Protein AF-A0A838IJN8-F1 (afdb_monomer)

Mean predicted aligned error: 15.11 Å

Nearest PDB structures (foldseek):
  2q7n-assembly2_C  TM=2.945E-01  e=8.900E-02  Mus musculus
  2a73-assembly1_A  TM=2.126E-01  e=6.074E-02  Homo sapiens
  3pvm-assembly2_D  TM=1.812E-01  e=2.018E-01  Naja kaouthia

Structure (mmCIF, N/CA/C/O backbone):
data_AF-A0A838IJN8-F1
#
_entry.id   AF-A0A838IJN8-F1
#
loop_
_atom_site.group_PDB
_atom_site.id
_atom_site.type_symbol
_atom_site.label_atom_id
_atom_site.label_alt_id
_atom_site.label_comp_id
_atom_site.label_asym_id
_atom_site.label_entity_id
_atom_site.label_seq_id
_atom_site.pdbx_PDB_ins_code
_atom_site.Cartn_x
_atom_site.Cartn_y
_atom_site.Cartn_z
_atom_site.occupancy
_atom_site.B_iso_or_equiv
_atom_site.auth_seq_id
_atom_site.auth_comp_id
_atom_site.auth_asym_id
_atom_site.auth_atom_id
_atom_site.pdbx_PDB_model_num
ATOM 1 N N . MET A 1 1 ? -12.710 23.224 6.601 1.00 39.41 1 MET A N 1
ATOM 2 C CA . MET A 1 1 ? -11.741 23.058 5.497 1.00 39.41 1 MET A CA 1
ATOM 3 C C . MET A 1 1 ? -10.693 24.141 5.654 1.00 39.41 1 MET A C 1
ATOM 5 O O . MET A 1 1 ? -11.081 25.279 5.878 1.00 39.41 1 MET A O 1
ATOM 9 N N . GLU A 1 2 ? -9.408 23.800 5.612 1.00 31.58 2 GLU A N 1
ATOM 10 C CA . GLU A 1 2 ? -8.328 24.798 5.650 1.00 31.58 2 GLU A CA 1
ATOM 11 C C . GLU A 1 2 ? -8.150 25.431 4.258 1.00 31.58 2 GLU A C 1
ATOM 13 O O . GLU A 1 2 ? -8.181 24.694 3.265 1.00 31.58 2 GLU A O 1
ATOM 18 N N . PRO A 1 3 ? -7.965 26.759 4.148 1.00 40.31 3 PRO A N 1
ATOM 19 C CA . PRO A 1 3 ? -7.719 27.407 2.864 1.00 40.31 3 PRO A CA 1
ATOM 20 C C . PRO A 1 3 ? -6.341 27.013 2.315 1.00 40.31 3 PRO A C 1
ATOM 22 O O . PRO A 1 3 ? -5.344 27.014 3.037 1.00 40.31 3 PRO A O 1
ATOM 25 N N . ARG A 1 4 ? -6.272 26.692 1.019 1.00 40.72 4 ARG A N 1
ATOM 26 C CA . ARG A 1 4 ? -5.028 26.320 0.327 1.00 40.72 4 ARG A CA 1
ATOM 27 C C . ARG A 1 4 ? -4.703 27.328 -0.773 1.00 40.72 4 ARG A C 1
ATOM 29 O O . ARG A 1 4 ? -5.357 27.351 -1.808 1.00 40.72 4 ARG A O 1
ATOM 36 N N . CYS A 1 5 ? -3.653 28.115 -0.559 1.00 42.59 5 CYS A N 1
ATOM 37 C CA . CYS A 1 5 ? -3.020 28.946 -1.585 1.00 42.59 5 CYS A CA 1
ATOM 38 C C . CYS A 1 5 ? -2.412 28.027 -2.685 1.00 42.59 5 CYS A C 1
ATOM 40 O O . CYS A 1 5 ? -1.636 27.124 -2.363 1.00 42.59 5 CYS A O 1
ATOM 42 N N . ARG A 1 6 ? -2.752 28.224 -3.973 1.00 46.34 6 ARG A N 1
ATOM 43 C CA . ARG A 1 6 ? -2.300 27.370 -5.104 1.00 46.34 6 ARG A CA 1
ATOM 44 C C . ARG A 1 6 ? -1.449 28.177 -6.095 1.00 46.34 6 ARG A C 1
ATOM 46 O O . ARG A 1 6 ? -1.810 29.296 -6.445 1.00 46.34 6 ARG A O 1
ATOM 53 N N . ALA A 1 7 ? -0.326 27.616 -6.550 1.00 44.00 7 ALA A N 1
ATOM 54 C CA . ALA A 1 7 ? 0.553 28.257 -7.533 1.00 44.00 7 ALA A CA 1
ATOM 55 C C . ALA A 1 7 ? 0.132 27.910 -8.974 1.00 44.00 7 ALA A C 1
ATOM 57 O O . ALA A 1 7 ? -0.017 26.732 -9.307 1.00 44.00 7 ALA A O 1
ATOM 58 N N . GLY A 1 8 ? -0.057 28.932 -9.815 1.00 47.19 8 GLY A N 1
ATOM 59 C CA . GLY A 1 8 ? -0.256 28.794 -11.261 1.00 47.19 8 GLY A CA 1
ATOM 60 C C . GLY A 1 8 ? 1.063 28.786 -12.047 1.00 47.19 8 GLY A C 1
ATOM 61 O O . GLY A 1 8 ? 2.113 29.137 -11.517 1.00 47.19 8 GLY A O 1
ATOM 62 N N . LEU A 1 9 ? 1.003 28.398 -13.327 1.00 37.72 9 LEU A N 1
ATOM 63 C CA . LEU A 1 9 ? 2.164 28.357 -14.238 1.00 37.72 9 LEU A CA 1
ATOM 64 C C . LEU A 1 9 ? 2.575 29.731 -14.812 1.00 37.72 9 LEU A C 1
ATOM 66 O O . LEU A 1 9 ? 3.573 29.821 -15.519 1.00 37.72 9 LEU A O 1
ATOM 70 N N . GLU A 1 10 ? 1.844 30.793 -14.475 1.00 40.47 10 GLU A N 1
ATOM 71 C CA . GLU A 1 10 ? 2.218 32.197 -14.683 1.00 40.47 10 GLU A CA 1
ATOM 72 C C . GLU A 1 10 ? 2.032 32.939 -13.342 1.00 40.47 10 GLU A C 1
ATOM 74 O O . GLU A 1 10 ? 1.232 32.498 -12.515 1.00 40.47 10 GLU A O 1
ATOM 79 N N . GLU A 1 11 ? 2.797 34.013 -13.095 1.00 44.94 11 GLU A N 1
ATOM 80 C CA . GLU A 1 11 ? 3.118 34.595 -11.768 1.00 44.94 11 GLU A CA 1
ATOM 81 C C . GLU A 1 11 ? 1.939 35.218 -10.966 1.00 44.94 11 GLU A C 1
ATOM 83 O O . GLU A 1 11 ? 1.975 36.387 -10.581 1.00 44.94 11 GLU A O 1
ATOM 88 N N . ALA A 1 12 ? 0.898 34.444 -10.651 1.00 46.62 12 ALA A N 1
ATOM 89 C CA . ALA A 1 12 ? -0.234 34.861 -9.826 1.00 46.62 12 ALA A CA 1
ATOM 90 C C . ALA A 1 12 ? -0.603 33.793 -8.778 1.00 46.62 12 ALA A C 1
ATOM 92 O O . ALA A 1 12 ? -1.034 32.690 -9.115 1.00 46.62 12 ALA A O 1
ATOM 93 N N . CYS A 1 13 ? -0.478 34.138 -7.491 1.00 47.09 13 CYS A N 1
ATOM 94 C CA . CYS A 1 13 ? -1.097 33.382 -6.399 1.00 47.09 13 CYS A CA 1
ATOM 95 C C . CYS A 1 13 ? -2.599 33.709 -6.364 1.00 47.09 13 CYS A C 1
ATOM 97 O O . CYS A 1 13 ? -2.956 34.883 -6.248 1.00 47.09 13 CYS A O 1
ATOM 99 N N . THR A 1 14 ? -3.470 32.700 -6.400 1.00 52.28 14 THR A N 1
ATOM 100 C CA . THR A 1 14 ? -4.914 32.878 -6.180 1.00 52.28 14 THR A CA 1
ATOM 101 C C . THR A 1 14 ? -5.370 32.236 -4.871 1.00 52.28 14 THR A C 1
ATOM 103 O O . THR A 1 14 ? -4.861 31.201 -4.433 1.00 52.28 14 THR A O 1
ATOM 106 N N . CYS A 1 15 ? -6.324 32.912 -4.237 1.00 57.84 15 CYS A N 1
ATOM 107 C CA . CYS A 1 15 ? -6.965 32.562 -2.979 1.00 57.84 15 CYS A CA 1
ATOM 108 C C . CYS A 1 15 ? -8.390 32.059 -3.337 1.00 57.84 15 CYS A C 1
ATOM 110 O O . CYS A 1 15 ? -9.109 32.764 -4.042 1.00 57.84 15 CYS A O 1
ATOM 112 N N . ASP A 1 16 ? -8.766 30.834 -2.945 1.00 50.50 16 ASP A N 1
ATOM 113 C CA . ASP A 1 16 ? -10.017 30.170 -3.378 1.00 50.50 16 ASP A CA 1
ATOM 114 C C . ASP A 1 16 ? -11.142 30.408 -2.342 1.00 50.50 16 ASP A C 1
ATOM 116 O O . ASP A 1 16 ? -11.165 29.788 -1.273 1.00 50.50 16 ASP A O 1
ATOM 120 N N . ASP A 1 17 ? -12.039 31.364 -2.614 1.00 47.06 17 ASP A N 1
ATOM 121 C CA . ASP A 1 17 ? -12.966 31.915 -1.612 1.00 47.06 17 ASP A CA 1
ATOM 122 C C . ASP A 1 17 ? -14.278 31.120 -1.473 1.00 47.06 17 ASP A C 1
ATOM 124 O O . ASP A 1 17 ? -15.253 31.310 -2.202 1.00 47.06 17 ASP A O 1
ATOM 128 N N . GLY A 1 18 ? -14.326 30.277 -0.438 1.00 44.97 18 GLY A N 1
ATOM 129 C CA . GLY A 1 18 ? -15.530 29.584 0.037 1.00 44.97 18 GLY A CA 1
ATOM 130 C C . GLY A 1 18 ? -16.325 30.311 1.137 1.00 44.97 18 GLY A C 1
ATOM 131 O O . GLY A 1 18 ? -17.179 29.683 1.758 1.00 44.97 18 GLY A O 1
ATOM 132 N N . ALA A 1 19 ? -16.042 31.588 1.436 1.00 39.59 19 ALA A N 1
ATOM 133 C CA . ALA A 1 19 ? -16.805 32.406 2.391 1.00 39.59 19 ALA A CA 1
ATOM 134 C C . ALA A 1 19 ? -16.561 33.919 2.200 1.00 39.59 19 ALA A C 1
ATOM 136 O O . ALA A 1 19 ? -15.584 34.337 1.591 1.00 39.59 19 ALA A O 1
ATOM 137 N N . ILE A 1 20 ? -17.461 34.747 2.739 1.00 40.72 20 ILE A N 1
ATOM 138 C CA . ILE A 1 20 ? -17.505 36.204 2.526 1.00 40.72 20 ILE A CA 1
ATOM 139 C C . ILE A 1 20 ? -16.351 36.925 3.250 1.00 40.72 20 ILE A C 1
ATOM 141 O O . ILE A 1 20 ? -16.393 37.087 4.468 1.00 40.72 20 ILE A O 1
ATOM 145 N N . GLY A 1 21 ? -15.377 37.440 2.494 1.00 46.25 21 GLY A N 1
ATOM 146 C CA . GLY A 1 21 ? -14.370 38.395 2.976 1.00 46.25 21 GLY A CA 1
ATOM 147 C C . GLY A 1 21 ? -13.162 38.483 2.042 1.00 46.25 21 GLY A C 1
ATOM 148 O O . GLY A 1 21 ? -12.514 37.477 1.792 1.00 46.25 21 GLY A O 1
ATOM 149 N N . SER A 1 22 ? -12.845 39.672 1.526 1.00 44.03 22 SER A N 1
ATOM 150 C CA . SER A 1 22 ? -11.742 39.865 0.573 1.00 44.03 22 SER A CA 1
ATOM 151 C C . SER A 1 22 ? -10.371 39.735 1.246 1.00 44.03 22 SER A C 1
ATOM 153 O O . SER A 1 22 ? -10.014 40.597 2.050 1.00 44.03 22 SER A O 1
ATOM 155 N N . ARG A 1 23 ? -9.600 38.700 0.886 1.00 58.16 23 ARG A N 1
ATOM 156 C CA . ARG A 1 23 ? -8.223 38.451 1.357 1.00 58.16 23 ARG A CA 1
ATOM 157 C C . ARG A 1 23 ? -7.190 38.770 0.272 1.00 58.16 23 ARG A C 1
ATOM 159 O O . ARG A 1 23 ? -7.462 38.605 -0.916 1.00 58.16 23 ARG A O 1
ATOM 166 N N . SER A 1 24 ? -5.982 39.166 0.677 1.00 51.97 24 SER A N 1
ATOM 167 C CA . SER A 1 24 ? -4.882 39.492 -0.242 1.00 51.97 24 SER A CA 1
ATOM 168 C C . SER A 1 24 ? -3.774 38.430 -0.214 1.00 51.97 24 SER A C 1
ATOM 170 O O . SER A 1 24 ? -3.031 38.314 0.756 1.00 51.97 24 SER A O 1
ATOM 172 N N . CYS A 1 25 ? -3.614 37.685 -1.309 1.00 49.47 25 CYS A N 1
ATOM 173 C CA . CYS A 1 25 ? -2.507 36.743 -1.514 1.00 49.47 25 CYS A CA 1
ATOM 174 C C . CYS A 1 25 ? -1.167 37.517 -1.719 1.00 49.47 25 CYS A C 1
ATOM 176 O O . CYS A 1 25 ? -1.074 38.348 -2.625 1.00 49.47 25 CYS A O 1
ATOM 178 N N . ARG A 1 26 ? -0.115 37.255 -0.916 1.00 55.66 26 ARG A N 1
ATOM 179 C CA . ARG A 1 26 ? 1.227 37.892 -1.040 1.00 55.66 26 ARG A CA 1
ATOM 180 C C . ARG A 1 26 ? 2.347 36.884 -1.330 1.00 55.66 26 ARG A C 1
ATOM 182 O O . ARG A 1 26 ? 2.351 35.775 -0.800 1.00 55.66 26 ARG A O 1
ATOM 189 N N . THR A 1 27 ? 3.338 37.317 -2.113 1.00 47.16 27 THR A N 1
ATOM 190 C CA . THR A 1 27 ? 4.609 36.615 -2.358 1.00 47.16 27 THR A CA 1
ATOM 191 C C . THR A 1 27 ? 5.714 37.180 -1.461 1.00 47.16 27 THR A C 1
ATOM 193 O O . THR A 1 27 ? 5.886 38.396 -1.368 1.00 47.16 27 THR A O 1
ATOM 196 N N . SER A 1 28 ? 6.485 36.311 -0.799 1.00 45.03 28 SER A N 1
ATOM 197 C CA . SER A 1 28 ? 7.608 36.723 0.055 1.00 45.03 28 SER A CA 1
ATOM 198 C C . SER A 1 28 ? 8.879 35.938 -0.267 1.00 45.03 28 SER A C 1
ATOM 200 O O . SER A 1 28 ? 8.894 34.711 -0.221 1.00 45.03 28 SER A O 1
ATOM 202 N N . GLY A 1 29 ? 9.965 36.663 -0.550 1.00 46.69 29 GLY A N 1
ATOM 203 C CA . GLY A 1 29 ? 11.310 36.105 -0.701 1.00 46.69 29 GLY A CA 1
ATOM 204 C C . GLY A 1 29 ? 11.611 35.410 -2.037 1.00 46.69 29 GLY A C 1
ATOM 205 O O . GLY A 1 29 ? 10.753 35.191 -2.885 1.00 46.69 29 GLY A O 1
ATOM 206 N N . THR A 1 30 ? 12.888 35.069 -2.222 1.00 39.94 30 THR A N 1
ATOM 207 C CA . THR A 1 30 ? 13.480 34.503 -3.451 1.00 39.94 30 THR A CA 1
ATOM 208 C C . THR A 1 30 ? 13.188 33.013 -3.691 1.00 39.94 30 THR A C 1
ATOM 210 O O . THR A 1 30 ? 13.810 32.400 -4.555 1.00 39.94 30 THR A O 1
ATOM 213 N N . MET A 1 31 ? 12.242 32.422 -2.958 1.00 48.16 31 MET A N 1
ATOM 214 C CA . MET A 1 31 ? 11.693 31.088 -3.218 1.00 48.16 31 MET A CA 1
ATOM 215 C C . MET A 1 31 ? 10.174 31.172 -3.055 1.00 48.16 31 MET A C 1
ATOM 217 O O . MET A 1 31 ? 9.680 31.380 -1.948 1.00 48.16 31 MET A O 1
ATOM 221 N N . GLY A 1 32 ? 9.451 31.084 -4.175 1.00 49.31 32 GLY A N 1
ATOM 222 C CA . GLY A 1 32 ? 8.038 31.452 -4.276 1.00 49.31 32 GLY A CA 1
ATOM 223 C C . GLY A 1 32 ? 7.115 30.621 -3.387 1.00 49.31 32 GLY A C 1
ATOM 224 O O . GLY A 1 32 ? 6.654 29.553 -3.777 1.00 49.31 32 GLY A O 1
ATOM 225 N N . THR A 1 33 ? 6.807 31.156 -2.208 1.00 48.75 33 THR A N 1
ATOM 226 C CA . THR A 1 33 ? 5.781 30.645 -1.297 1.00 48.75 33 THR A CA 1
ATOM 227 C C . THR A 1 33 ? 4.614 31.633 -1.270 1.00 48.75 33 THR A C 1
ATOM 229 O O . THR A 1 33 ? 4.801 32.825 -1.019 1.00 48.75 33 THR A O 1
ATOM 232 N N . CYS A 1 34 ? 3.409 31.148 -1.586 1.00 52.81 34 CYS A N 1
ATOM 233 C CA . CYS A 1 34 ? 2.170 31.922 -1.492 1.00 52.81 34 CYS A CA 1
ATOM 234 C C . CYS A 1 34 ? 1.592 31.757 -0.079 1.00 52.81 34 CYS A C 1
ATOM 236 O O . CYS A 1 34 ? 1.353 30.624 0.342 1.00 52.81 34 CYS A O 1
ATOM 238 N N . SER A 1 35 ? 1.326 32.862 0.622 1.00 61.44 35 SER A N 1
ATOM 239 C CA . SER A 1 35 ? 0.588 32.852 1.892 1.00 61.44 35 SER A CA 1
ATOM 240 C C . SER A 1 35 ? -0.710 33.653 1.785 1.00 61.44 35 SER A C 1
ATOM 242 O O . SER A 1 35 ? -0.810 34.618 1.022 1.00 61.44 35 SER A O 1
ATOM 244 N N . CYS A 1 36 ? -1.696 33.213 2.559 1.00 59.34 36 CYS A N 1
ATOM 245 C CA . CYS A 1 36 ? -3.078 33.667 2.565 1.00 59.34 36 CYS A CA 1
ATOM 246 C C . CYS A 1 36 ? -3.343 34.341 3.939 1.00 59.34 36 CYS A C 1
ATOM 248 O O . CYS A 1 36 ? -3.691 33.648 4.893 1.00 59.34 36 CYS A O 1
ATOM 250 N N . GLU A 1 37 ? -3.128 35.659 4.073 1.00 60.09 37 GLU A N 1
ATOM 251 C CA . GLU A 1 37 ? -3.251 36.400 5.353 1.00 60.09 37 GLU A CA 1
ATOM 252 C C . GLU A 1 37 ? -4.649 37.031 5.560 1.00 60.09 37 GLU A C 1
ATOM 254 O O . GLU A 1 37 ? -5.349 37.359 4.600 1.00 60.09 37 GLU A O 1
ATOM 259 N N . ASP A 1 38 ? -5.059 37.193 6.825 1.00 53.31 38 ASP A N 1
ATOM 260 C CA . ASP A 1 38 ? -6.294 37.880 7.238 1.00 53.31 38 ASP A CA 1
ATOM 261 C C . ASP A 1 38 ? -6.021 39.366 7.544 1.00 53.31 38 ASP A C 1
ATOM 263 O O . ASP A 1 38 ? -5.314 39.686 8.501 1.00 53.31 38 ASP A O 1
ATOM 267 N N . ASP A 1 39 ? -6.632 40.279 6.780 1.00 44.94 39 ASP A N 1
ATOM 268 C CA . ASP A 1 39 ? -6.525 41.740 6.953 1.00 44.94 39 ASP A CA 1
ATOM 269 C C . ASP A 1 39 ? -7.357 42.258 8.160 1.00 44.94 39 ASP A C 1
ATOM 271 O O . ASP A 1 39 ? -8.234 43.112 8.024 1.00 44.94 39 ASP A O 1
ATOM 275 N N . ASN A 1 40 ? -7.076 41.767 9.373 1.00 43.12 40 ASN A N 1
ATOM 276 C CA . ASN A 1 40 ? -7.659 42.273 10.626 1.00 43.12 40 ASN A CA 1
ATOM 277 C C . ASN A 1 40 ? -6.731 43.289 11.311 1.00 43.12 40 ASN A C 1
ATOM 279 O O . ASN A 1 40 ? -6.042 42.993 12.287 1.00 43.12 40 ASN A O 1
ATOM 283 N N . ASN A 1 41 ? -6.742 44.519 10.798 1.00 38.47 41 ASN A N 1
ATOM 284 C CA . ASN A 1 41 ? -6.098 45.667 11.432 1.00 38.47 41 ASN A CA 1
ATOM 285 C C . ASN A 1 41 ? -7.087 46.391 12.364 1.00 38.47 41 ASN A C 1
ATOM 287 O 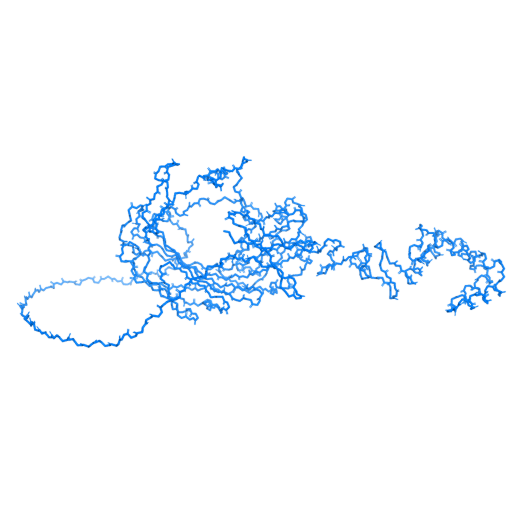O . ASN A 1 41 ? -7.648 47.419 11.983 1.00 38.47 41 ASN A O 1
ATOM 291 N N . ASP A 1 42 ? -7.298 45.854 13.569 1.00 38.66 42 ASP A N 1
ATOM 292 C CA . ASP A 1 42 ? -8.026 46.552 14.635 1.00 38.66 42 ASP A CA 1
ATOM 293 C C . ASP A 1 42 ? -7.038 47.105 15.669 1.00 38.66 42 ASP A C 1
ATOM 295 O O . ASP A 1 42 ? -6.420 46.374 16.448 1.00 38.66 42 ASP A O 1
ATOM 299 N N . SER A 1 43 ? -6.835 48.420 15.615 1.00 42.78 43 SER A N 1
ATOM 300 C CA . SER A 1 43 ? -5.935 49.154 16.496 1.00 42.78 43 SER A CA 1
ATOM 301 C C . SER A 1 43 ? -6.748 49.987 17.482 1.00 42.78 43 SER A C 1
ATOM 303 O O . SER A 1 43 ? -7.091 51.132 17.177 1.00 42.78 43 SER A O 1
ATOM 305 N N . ASP A 1 44 ? -6.993 49.463 18.682 1.00 38.00 44 ASP A N 1
ATOM 306 C CA . ASP A 1 44 ? -7.437 50.300 19.796 1.00 38.00 44 ASP A CA 1
ATOM 307 C C . ASP A 1 44 ? -6.728 49.965 21.119 1.00 38.00 44 ASP A C 1
ATOM 309 O O . ASP A 1 44 ? -5.911 49.047 21.230 1.00 38.00 44 ASP A O 1
ATOM 313 N N . THR A 1 45 ? -6.914 50.855 22.084 1.00 35.66 45 THR A N 1
ATOM 314 C CA . THR A 1 45 ? -5.833 51.366 22.922 1.00 35.66 45 THR A CA 1
ATOM 315 C C . THR A 1 45 ? -5.952 50.962 24.390 1.00 35.66 45 THR A C 1
ATOM 317 O O . THR A 1 45 ? -7.028 50.733 24.936 1.00 35.66 45 THR A O 1
ATOM 320 N N . GLY A 1 46 ? -4.793 50.815 25.040 1.00 30.77 46 GLY A N 1
ATOM 321 C CA . GLY A 1 46 ? -4.687 50.134 26.331 1.00 30.77 46 GLY A CA 1
ATOM 322 C C . GLY A 1 46 ? -5.171 50.901 27.564 1.00 30.77 46 GLY A C 1
ATOM 323 O O . GLY A 1 46 ? -5.358 52.112 27.540 1.00 30.77 46 GLY A O 1
ATOM 324 N N . ALA A 1 47 ? -5.225 50.188 28.696 1.00 33.28 47 ALA A N 1
ATOM 325 C CA . ALA A 1 47 ? -5.036 50.767 30.031 1.00 33.28 47 ALA A CA 1
ATOM 326 C C . ALA A 1 47 ? -4.705 49.699 31.098 1.00 33.28 47 ALA A C 1
ATOM 328 O O . ALA A 1 47 ? -5.578 49.054 31.665 1.00 33.28 47 ALA A O 1
ATOM 329 N N . ASN A 1 48 ? -3.411 49.555 31.385 1.00 33.03 48 ASN A N 1
ATOM 330 C CA . ASN A 1 48 ? -2.828 49.672 32.729 1.00 33.03 48 ASN A CA 1
ATOM 331 C C . ASN A 1 48 ? -3.745 49.451 33.966 1.00 33.03 48 ASN A C 1
ATOM 333 O O . ASN A 1 48 ? -4.537 50.334 34.299 1.00 33.03 48 ASN A O 1
ATOM 337 N N . ASN A 1 49 ? -3.491 48.402 34.764 1.00 33.47 49 ASN A N 1
ATOM 338 C CA . ASN A 1 49 ? -3.496 48.549 36.229 1.00 33.47 49 ASN A CA 1
ATOM 339 C C . ASN A 1 49 ? -2.580 47.530 36.941 1.00 33.47 49 ASN A C 1
ATOM 341 O O . ASN A 1 49 ? -2.346 46.429 36.445 1.00 33.47 49 ASN A O 1
ATOM 345 N N . THR A 1 50 ? -2.087 47.910 38.120 1.00 36.03 50 THR A N 1
ATOM 346 C CA . THR A 1 50 ? -1.008 47.248 38.873 1.00 36.03 50 THR A CA 1
ATOM 347 C C . THR A 1 50 ? -1.422 47.035 40.337 1.00 36.03 50 THR A C 1
ATOM 349 O O . THR A 1 50 ? -2.193 47.827 40.874 1.00 36.03 50 THR A O 1
ATOM 352 N N . ASN A 1 51 ? -0.805 46.059 41.021 1.00 34.16 51 ASN A N 1
ATOM 353 C CA . ASN A 1 51 ? -0.964 45.737 42.458 1.00 34.16 51 ASN A CA 1
ATOM 354 C C . ASN A 1 51 ? -2.327 45.078 42.826 1.00 34.16 51 ASN A C 1
ATOM 356 O O . ASN A 1 51 ? -3.292 45.182 42.082 1.00 34.16 51 ASN A O 1
ATOM 360 N N . ASN A 1 52 ? -2.488 44.355 43.946 1.00 31.75 52 ASN A N 1
ATOM 361 C CA . ASN A 1 52 ? -1.621 44.218 45.123 1.00 31.75 52 ASN A CA 1
ATOM 362 C C . ASN A 1 52 ? -1.701 42.816 45.785 1.00 31.75 52 ASN A C 1
ATOM 364 O O . ASN A 1 52 ? -2.538 41.984 45.454 1.00 31.75 52 ASN A O 1
ATOM 368 N N . THR A 1 53 ? -0.806 42.608 46.746 1.00 33.31 53 THR A N 1
ATOM 369 C CA . THR A 1 53 ? -0.542 41.428 47.583 1.00 33.31 53 THR A CA 1
ATOM 370 C C . THR A 1 53 ? -1.587 41.103 48.671 1.00 33.31 53 THR A C 1
ATOM 372 O O . THR A 1 53 ? -2.375 41.957 49.066 1.00 33.31 53 THR A O 1
ATOM 375 N N . ASN A 1 54 ? -1.446 39.888 49.233 1.00 35.22 54 ASN A N 1
ATOM 376 C CA . ASN A 1 54 ? -1.813 39.437 50.592 1.00 35.22 54 ASN A CA 1
ATOM 377 C C . ASN A 1 54 ? -3.297 39.389 51.023 1.00 35.22 54 ASN A C 1
ATOM 379 O O . ASN A 1 54 ? -3.931 40.423 51.198 1.00 35.22 54 ASN A O 1
ATOM 383 N N . ASN A 1 55 ? -3.745 38.209 51.491 1.00 30.62 55 ASN A N 1
ATOM 384 C CA . ASN A 1 55 ? -3.902 38.000 52.944 1.00 30.62 55 ASN A CA 1
ATOM 385 C C . ASN A 1 55 ? -3.888 36.508 53.361 1.00 30.62 55 ASN A C 1
ATOM 387 O O . ASN A 1 55 ? -4.071 35.612 52.541 1.00 30.62 55 ASN A O 1
ATOM 391 N N . THR A 1 56 ? -3.674 36.275 54.657 1.00 35.72 56 THR A N 1
ATOM 392 C CA . THR A 1 56 ? -3.446 34.988 55.335 1.00 35.72 56 THR A CA 1
ATOM 393 C C . THR A 1 56 ? -4.564 34.662 56.349 1.00 35.72 56 THR A C 1
ATOM 395 O O . THR A 1 56 ? -5.309 35.549 56.752 1.00 35.72 56 THR A O 1
ATOM 398 N N . ASN A 1 57 ? -4.564 33.421 56.863 1.00 34.34 57 ASN A N 1
ATOM 399 C CA . ASN A 1 57 ? -5.142 32.956 58.147 1.00 34.34 57 ASN A CA 1
ATOM 400 C C . ASN A 1 57 ? -6.675 32.897 58.349 1.00 34.34 57 ASN A C 1
ATOM 402 O O . ASN A 1 57 ? -7.330 33.921 58.513 1.00 34.34 57 ASN A O 1
ATOM 406 N N . ASN A 1 58 ? -7.197 31.681 58.586 1.00 36.00 58 ASN A N 1
ATOM 407 C CA . ASN A 1 58 ? -7.582 31.163 59.927 1.00 36.00 58 ASN A CA 1
ATOM 408 C C . ASN A 1 58 ? -8.022 29.674 59.796 1.00 36.00 58 ASN A C 1
ATOM 410 O O . ASN A 1 58 ? -8.727 29.346 58.851 1.00 36.00 58 ASN A O 1
ATOM 414 N N . ASN A 1 59 ? -7.516 28.686 60.559 1.00 38.00 59 ASN A N 1
ATOM 415 C CA . ASN A 1 59 ? -7.839 28.332 61.965 1.00 38.00 59 ASN A CA 1
ATOM 416 C C . ASN A 1 59 ? -9.360 28.374 62.272 1.00 38.00 59 ASN A C 1
ATOM 418 O O . ASN A 1 59 ? -9.982 29.406 62.082 1.00 38.00 59 ASN A O 1
ATOM 422 N N . ASN A 1 60 ? -10.028 27.342 62.815 1.00 36.25 60 ASN A N 1
ATOM 423 C CA . ASN A 1 60 ? -9.648 26.614 64.033 1.00 36.25 60 ASN A CA 1
ATOM 424 C C . ASN A 1 60 ? -10.527 25.346 64.298 1.00 36.25 60 ASN A C 1
ATOM 426 O O . ASN A 1 60 ? -11.748 25.432 64.262 1.00 36.25 60 ASN A O 1
ATOM 430 N N . THR A 1 61 ? -9.890 24.212 64.623 1.00 35.06 61 THR A N 1
ATOM 431 C CA . THR A 1 61 ? -10.239 23.152 65.621 1.00 35.06 61 THR A CA 1
ATOM 432 C C . THR A 1 61 ? -11.691 22.738 66.014 1.00 35.06 61 THR A C 1
ATOM 434 O O . THR A 1 61 ? -12.449 23.556 66.528 1.00 35.06 61 THR A O 1
ATOM 437 N N . ASN A 1 62 ? -11.910 21.405 66.094 1.00 36.62 62 ASN A N 1
ATOM 438 C CA . ASN A 1 62 ? -12.048 20.567 67.332 1.00 36.62 62 ASN A CA 1
ATOM 439 C C . ASN A 1 62 ? -13.316 19.704 67.605 1.00 36.62 62 ASN A C 1
ATOM 441 O O . ASN A 1 62 ? -14.423 20.225 67.642 1.00 36.62 62 ASN A O 1
ATOM 445 N N . ASN A 1 63 ? -13.042 18.458 68.067 1.00 35.84 63 ASN A N 1
ATOM 446 C CA . ASN A 1 63 ? -13.801 17.594 69.019 1.00 35.84 63 ASN A CA 1
ATOM 447 C C . ASN A 1 63 ? -15.207 17.059 68.626 1.00 35.84 63 ASN A C 1
ATOM 449 O O . ASN A 1 63 ? -15.933 17.716 67.898 1.00 35.84 63 ASN A O 1
ATOM 453 N N . THR A 1 64 ? -15.714 15.893 69.082 1.00 35.38 64 THR A N 1
ATOM 454 C CA . THR A 1 64 ? -15.247 14.753 69.943 1.00 35.38 64 THR A CA 1
ATOM 455 C C . THR A 1 64 ? -16.165 13.537 69.627 1.00 35.38 64 THR A C 1
ATOM 457 O O . THR A 1 64 ? -17.331 13.766 69.337 1.00 35.38 64 THR A O 1
ATOM 460 N N . SER A 1 65 ? -15.691 12.288 69.485 1.00 39.81 65 SER A N 1
ATOM 461 C CA . SER A 1 65 ? -15.508 11.206 70.500 1.00 39.81 65 SER A CA 1
ATOM 462 C C . SER A 1 65 ? -16.772 10.466 71.020 1.00 39.81 65 SER A C 1
ATOM 464 O O . SER A 1 65 ? -17.795 11.097 71.268 1.00 39.81 65 SER A O 1
ATOM 466 N N . GLY A 1 66 ? -16.638 9.143 71.250 1.00 34.59 66 GLY A N 1
ATOM 467 C CA . GLY A 1 66 ? -17.642 8.171 71.752 1.00 34.59 66 GLY A CA 1
ATOM 468 C C . GLY A 1 66 ? -18.029 7.126 70.684 1.00 34.59 66 GLY A C 1
ATOM 469 O O . GLY A 1 66 ? -18.653 7.512 69.704 1.00 34.59 66 GLY A O 1
ATOM 470 N N . ASP A 1 67 ? -17.647 5.838 70.674 1.00 37.19 67 ASP A N 1
ATOM 471 C CA . ASP A 1 67 ? -17.178 4.815 71.650 1.00 37.19 67 ASP A CA 1
ATOM 472 C C . ASP A 1 67 ? -18.272 3.942 72.329 1.00 37.19 67 ASP A C 1
ATOM 474 O O . ASP A 1 67 ? -19.324 4.443 72.721 1.00 37.19 67 ASP A O 1
ATOM 478 N N . THR A 1 68 ? -17.961 2.640 72.503 1.00 36.59 68 THR A N 1
ATOM 479 C CA . THR A 1 68 ? -18.757 1.494 73.039 1.00 36.59 68 THR A CA 1
ATOM 480 C C . THR A 1 68 ? -19.938 1.006 72.160 1.00 36.59 68 THR A C 1
ATOM 482 O O . THR A 1 68 ? -20.585 1.817 71.512 1.00 36.59 68 THR A O 1
ATOM 485 N N . GLY A 1 69 ? -20.335 -0.280 72.048 1.00 36.00 69 GLY A N 1
ATOM 486 C CA . GLY A 1 69 ? -19.880 -1.593 72.578 1.00 36.00 69 GLY A CA 1
ATOM 487 C C . GLY A 1 69 ? -21.097 -2.537 72.821 1.00 36.00 69 GLY A C 1
ATOM 488 O O . GLY A 1 69 ? -22.179 -2.021 73.073 1.00 36.00 69 GLY A O 1
ATOM 489 N N . SER A 1 70 ? -21.068 -3.885 72.807 1.00 42.06 70 SER A N 1
ATOM 490 C CA . SER A 1 70 ? -20.105 -4.932 72.373 1.00 42.06 70 SER A CA 1
ATOM 491 C C . SER A 1 70 ? -20.804 -6.328 72.385 1.00 42.06 70 SER A C 1
ATOM 493 O O . SER A 1 70 ? -21.816 -6.453 73.070 1.00 42.06 70 SER A O 1
ATOM 495 N N . ASN A 1 71 ? -20.210 -7.374 71.768 1.00 37.88 71 ASN A N 1
ATOM 496 C CA . ASN A 1 71 ? -20.518 -8.829 71.940 1.00 37.88 71 ASN A CA 1
ATOM 497 C C . ASN A 1 71 ? -21.911 -9.344 71.432 1.00 37.88 71 ASN A C 1
ATOM 499 O O . ASN A 1 71 ? -22.811 -8.544 71.212 1.00 37.88 71 ASN A O 1
ATOM 503 N N . ASP A 1 72 ? -22.189 -10.642 71.176 1.00 39.44 72 ASP A N 1
ATOM 504 C CA . ASP A 1 72 ? -21.437 -11.913 71.349 1.00 39.44 72 ASP A CA 1
ATOM 505 C C . ASP A 1 72 ? -21.973 -13.084 70.465 1.00 39.44 72 ASP A C 1
ATOM 507 O O . ASP A 1 72 ? -23.137 -13.051 70.076 1.00 39.44 72 ASP A O 1
ATOM 511 N N . THR A 1 73 ? -21.196 -14.180 70.325 1.00 40.12 73 THR A N 1
ATOM 512 C CA . THR A 1 73 ? -21.587 -15.585 69.941 1.00 40.12 73 THR A CA 1
ATOM 513 C C . THR A 1 73 ? -22.311 -15.870 68.593 1.00 40.12 73 THR A C 1
ATOM 515 O O . THR A 1 73 ? -23.082 -15.058 68.109 1.00 40.12 73 THR A O 1
ATOM 518 N N . GLY A 1 74 ? -22.191 -17.036 67.924 1.00 36.81 74 GLY A N 1
ATOM 519 C CA . GLY A 1 74 ? -21.371 -18.252 68.124 1.00 36.81 74 GLY A CA 1
ATOM 520 C C . GLY A 1 74 ? -21.884 -19.473 67.298 1.00 36.81 74 GLY A C 1
ATOM 521 O O . GLY A 1 74 ? -23.076 -19.551 67.024 1.00 36.81 74 GLY A O 1
ATOM 522 N N . GLY A 1 75 ? -21.002 -20.432 66.946 1.00 36.00 75 GLY A N 1
ATOM 523 C CA . GLY A 1 75 ? -21.288 -21.670 66.162 1.00 36.00 75 GLY A CA 1
ATOM 524 C C . GLY A 1 75 ? -20.897 -21.564 64.669 1.00 36.00 75 GLY A C 1
ATOM 525 O O . GLY A 1 75 ? -21.146 -20.531 64.064 1.00 36.00 75 GLY A O 1
ATOM 526 N N . GLY A 1 76 ? -20.240 -22.517 63.987 1.00 38.62 76 GLY A N 1
ATOM 527 C CA . GLY A 1 76 ? -19.941 -23.932 64.274 1.00 38.62 76 GLY A CA 1
ATOM 528 C C . GLY A 1 76 ? -21.055 -24.855 63.757 1.00 38.62 76 GLY A C 1
ATOM 529 O O . GLY A 1 76 ? -22.168 -24.742 64.255 1.00 38.62 76 GLY A O 1
ATOM 530 N N . GLY A 1 77 ? -20.853 -25.767 62.799 1.00 39.56 77 GLY A N 1
ATOM 531 C CA . GLY A 1 77 ? -19.713 -26.088 61.917 1.00 39.56 77 GLY A CA 1
ATOM 532 C C . GLY A 1 77 ? -20.144 -27.196 60.926 1.00 39.56 77 GLY A C 1
ATOM 533 O O . GLY A 1 77 ? -21.291 -27.618 61.018 1.00 39.56 77 GLY A O 1
ATOM 534 N N . ASP A 1 78 ? -19.285 -27.622 59.987 1.00 42.31 78 ASP A N 1
ATOM 535 C CA . ASP A 1 78 ? -19.122 -29.036 59.557 1.00 42.31 78 ASP A CA 1
ATOM 536 C C . ASP A 1 78 ? -18.187 -29.193 58.338 1.00 42.31 78 ASP A C 1
ATOM 538 O O . ASP A 1 78 ? -18.222 -28.416 57.382 1.00 42.31 78 ASP A O 1
ATOM 542 N N . ASP A 1 79 ? -17.354 -30.235 58.391 1.00 42.72 79 ASP A N 1
ATOM 543 C CA . ASP A 1 79 ? -16.497 -30.723 57.306 1.00 42.72 79 ASP A CA 1
ATOM 544 C C . ASP A 1 79 ? -17.296 -31.545 56.283 1.00 42.72 79 ASP A C 1
ATOM 546 O O . ASP A 1 79 ? -17.928 -32.531 56.656 1.00 42.72 79 ASP A O 1
ATOM 550 N N . THR A 1 80 ? -17.096 -31.294 54.984 1.00 45.47 80 THR A N 1
ATOM 551 C CA . THR A 1 80 ? -17.066 -32.382 53.986 1.00 45.47 80 THR A CA 1
ATOM 552 C C . THR A 1 80 ? -16.076 -32.089 52.863 1.00 45.47 80 THR A C 1
ATOM 554 O O . THR A 1 80 ? -16.411 -31.494 51.842 1.00 45.47 80 THR A O 1
ATOM 557 N N . SER A 1 81 ? -14.855 -32.587 53.061 1.00 44.97 81 SER A N 1
ATOM 558 C CA . SER A 1 81 ? -13.988 -33.188 52.039 1.00 44.97 81 SER A CA 1
ATOM 559 C C . SER A 1 81 ? -14.655 -33.432 50.670 1.00 44.97 81 SER A C 1
ATOM 561 O O . SER A 1 81 ? -15.443 -34.373 50.526 1.00 44.97 81 SER A O 1
ATOM 563 N N . HIS A 1 82 ? -14.214 -32.714 49.633 1.00 41.09 82 HIS A N 1
ATOM 564 C CA . HIS A 1 82 ? -14.298 -33.213 48.260 1.00 41.09 82 HIS A CA 1
ATOM 565 C C . HIS A 1 82 ? -12.918 -33.224 47.605 1.00 41.09 82 HIS A C 1
ATOM 567 O O . HIS A 1 82 ? -12.116 -32.308 47.780 1.00 41.09 82 HIS A O 1
ATOM 573 N N . THR A 1 83 ? -12.621 -34.340 46.949 1.00 42.06 83 THR A N 1
ATOM 574 C CA . THR A 1 83 ? -11.279 -34.732 46.525 1.00 42.06 83 THR A CA 1
ATOM 575 C C . THR A 1 83 ? -10.860 -34.048 45.236 1.00 42.06 83 THR A C 1
ATOM 577 O O . THR A 1 83 ? -11.648 -33.916 44.304 1.00 42.06 83 THR A O 1
ATOM 580 N N . THR A 1 84 ? -9.584 -33.685 45.176 1.00 51.91 84 THR A N 1
ATOM 581 C CA . THR A 1 84 ? -8.893 -33.295 43.950 1.00 51.91 84 THR A CA 1
ATOM 582 C C . THR A 1 84 ? -8.806 -34.476 42.988 1.00 51.91 84 THR A C 1
ATOM 584 O O . THR A 1 84 ? -8.092 -35.430 43.281 1.00 51.91 84 THR A O 1
ATOM 587 N N . ASP A 1 85 ? -9.492 -34.382 41.858 1.00 44.12 85 ASP A N 1
ATOM 588 C CA . ASP A 1 85 ? -9.075 -34.948 40.573 1.00 44.12 85 ASP A CA 1
ATOM 589 C C . ASP A 1 85 ? -10.022 -34.389 39.509 1.00 44.12 85 ASP A C 1
ATOM 591 O O . ASP A 1 85 ? -11.163 -34.830 39.404 1.00 44.12 85 ASP A O 1
ATOM 595 N N . ASP A 1 86 ? -9.556 -33.423 38.717 1.00 36.59 86 ASP A N 1
ATOM 596 C CA . ASP A 1 86 ? -9.953 -33.410 37.313 1.00 36.59 86 ASP A CA 1
ATOM 597 C C . ASP A 1 86 ? -8.850 -32.826 36.428 1.00 36.59 86 ASP A C 1
ATOM 599 O O . ASP A 1 86 ? -8.065 -31.961 36.831 1.00 36.59 86 ASP A O 1
ATOM 603 N N . THR A 1 87 ? -8.726 -33.403 35.240 1.00 40.03 87 THR A N 1
ATOM 604 C CA . THR A 1 87 ? -7.539 -33.270 34.394 1.00 40.03 87 THR A CA 1
ATOM 605 C C . THR A 1 87 ? -7.505 -31.953 33.632 1.00 40.03 87 THR A C 1
ATOM 607 O O . THR A 1 87 ? -8.494 -31.555 33.025 1.00 40.03 87 THR A O 1
ATOM 610 N N . GLY A 1 88 ? -6.327 -31.322 33.576 1.00 41.62 88 GLY A N 1
ATOM 611 C CA . GLY A 1 88 ? -6.084 -30.161 32.721 1.00 41.62 88 GLY A CA 1
ATOM 612 C C . GLY A 1 88 ? -6.176 -30.516 31.236 1.00 41.62 88 GLY A C 1
ATOM 613 O O . GLY A 1 88 ? -5.177 -30.891 30.625 1.00 41.62 88 GLY A O 1
ATOM 614 N N . GLY A 1 89 ? -7.370 -30.375 30.663 1.00 35.38 89 GLY A N 1
ATOM 615 C CA . GLY A 1 89 ? -7.562 -30.235 29.227 1.00 35.38 89 GLY A CA 1
ATOM 616 C C . GLY A 1 89 ? -7.227 -28.804 28.821 1.00 35.38 89 GLY A C 1
ATOM 617 O O . GLY A 1 89 ? -7.847 -27.864 29.311 1.00 35.38 89 GLY A O 1
ATOM 618 N N . GLY A 1 90 ? -6.238 -28.633 27.944 1.00 43.03 90 GLY A N 1
ATOM 619 C CA . GLY A 1 90 ? -6.060 -27.367 27.243 1.00 43.03 90 GLY A CA 1
ATOM 620 C C . GLY A 1 90 ? -7.206 -27.206 26.253 1.00 43.03 90 GLY A C 1
ATOM 621 O O . GLY A 1 90 ? -7.239 -27.908 25.246 1.00 43.03 90 GLY A O 1
ATOM 622 N N . GLU A 1 91 ? -8.158 -26.331 26.563 1.00 37.38 91 GLU A N 1
ATOM 623 C CA . GLU A 1 91 ? -9.170 -25.916 25.599 1.00 37.38 91 GLU A CA 1
ATOM 624 C C . GLU A 1 91 ? -8.487 -25.026 24.557 1.00 37.38 91 GLU A C 1
ATOM 626 O O . GLU A 1 91 ? -8.104 -23.891 24.846 1.00 37.38 91 GLU A O 1
ATOM 631 N N . ASP A 1 92 ? -8.296 -25.562 23.349 1.00 40.19 92 ASP A N 1
ATOM 632 C CA . ASP A 1 92 ? -7.891 -24.774 22.188 1.00 40.19 92 ASP A CA 1
ATOM 633 C C . ASP A 1 92 ? -9.012 -23.771 21.878 1.00 40.19 92 ASP A C 1
ATOM 635 O O . ASP A 1 92 ? -10.012 -24.104 21.230 1.00 40.19 92 ASP A O 1
ATOM 639 N N . ASP A 1 93 ? -8.836 -22.544 22.381 1.00 42.75 93 ASP A N 1
ATOM 640 C CA . ASP A 1 93 ? -9.720 -21.386 22.213 1.00 42.75 93 ASP A CA 1
ATOM 641 C C . ASP A 1 93 ? -9.767 -20.954 20.739 1.00 42.75 93 ASP A C 1
ATOM 643 O O . ASP A 1 93 ? -9.183 -19.965 20.297 1.00 42.75 93 ASP A O 1
ATOM 647 N N . THR A 1 94 ? -10.479 -21.753 19.949 1.00 39.97 94 THR A N 1
ATOM 648 C CA . THR A 1 94 ? -10.762 -21.527 18.529 1.00 39.97 94 THR A CA 1
ATOM 649 C C . THR A 1 94 ? -11.844 -20.465 18.316 1.00 39.97 94 THR A C 1
ATOM 651 O O . THR A 1 94 ? -12.317 -20.286 17.194 1.00 39.97 94 THR A O 1
ATOM 654 N N . GLY A 1 95 ? -12.204 -19.716 19.368 1.00 42.84 95 GLY A N 1
ATOM 655 C CA . GLY A 1 95 ? -12.774 -18.380 19.242 1.00 42.84 95 GLY A CA 1
ATOM 656 C C . GLY A 1 95 ? -14.096 -18.301 18.487 1.00 42.84 95 GLY A C 1
ATOM 657 O O . GLY A 1 95 ? -14.376 -17.271 17.870 1.00 42.84 95 GLY A O 1
ATOM 658 N N . VAL A 1 96 ? -14.926 -19.351 18.520 1.00 43.69 96 VAL A N 1
ATOM 659 C CA . VAL A 1 96 ? -16.310 -19.248 18.042 1.00 43.69 96 VAL A CA 1
ATOM 660 C C . VAL A 1 96 ? -17.041 -18.307 18.992 1.00 43.69 96 VAL A C 1
ATOM 662 O O . VAL A 1 96 ? -17.486 -18.697 20.068 1.00 43.69 96 VAL A O 1
ATOM 665 N N . ILE A 1 97 ? -17.120 -17.037 18.593 1.00 49.97 97 ILE A N 1
ATOM 666 C CA . ILE A 1 97 ? -17.838 -15.986 19.307 1.00 49.97 97 ILE A CA 1
ATOM 667 C C . ILE A 1 97 ? -19.298 -16.429 19.414 1.00 49.97 97 ILE A C 1
ATOM 669 O O . ILE A 1 97 ? -20.061 -16.261 18.462 1.00 49.97 97 ILE A O 1
ATOM 673 N N . GLU A 1 98 ? -19.697 -16.983 20.564 1.00 56.09 98 GLU A N 1
ATOM 674 C CA . GLU A 1 98 ? -21.113 -17.251 20.799 1.00 56.09 98 GLU A CA 1
ATOM 675 C C . GLU A 1 98 ? -21.880 -15.927 20.657 1.00 56.09 98 GLU A C 1
ATOM 677 O O . GLU A 1 98 ? -21.512 -14.942 21.326 1.00 56.09 98 GLU A O 1
ATOM 682 N N . PRO A 1 99 ? -22.905 -15.879 19.780 1.00 61.41 99 PRO A N 1
ATOM 683 C CA . PRO 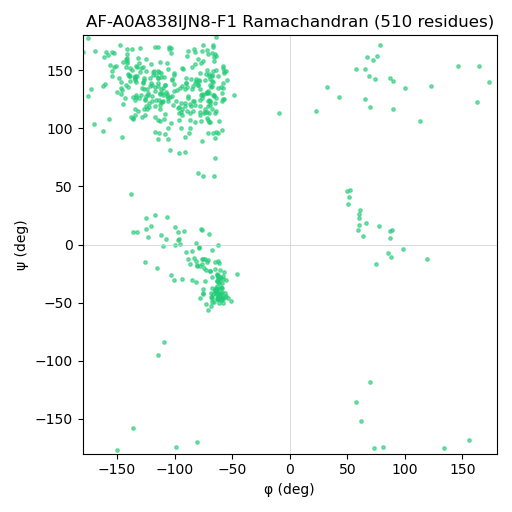A 1 99 ? -23.710 -14.691 19.562 1.00 61.41 99 PRO A CA 1
ATOM 684 C C . PRO A 1 99 ? -24.586 -14.469 20.794 1.00 61.41 99 PRO A C 1
ATOM 686 O O . PRO A 1 99 ? -25.653 -15.060 20.948 1.00 61.41 99 PRO A O 1
ATOM 689 N N . GLY A 1 100 ? -24.103 -13.612 21.684 1.00 73.25 100 GLY A N 1
ATOM 690 C CA . GLY A 1 100 ? -24.804 -13.163 22.876 1.00 73.25 100 GLY A CA 1
ATOM 691 C C . GLY A 1 100 ? -24.724 -11.649 22.989 1.00 73.25 100 GLY A C 1
ATOM 692 O O . GLY A 1 100 ? -23.852 -11.015 22.395 1.00 73.25 100 GLY A O 1
ATOM 693 N N . GLU A 1 101 ? -25.627 -11.069 23.767 1.00 87.12 101 GLU A N 1
ATOM 694 C CA . GLU A 1 101 ? -25.581 -9.648 24.087 1.00 87.12 101 GLU A CA 1
ATOM 695 C C . GLU A 1 101 ? -24.510 -9.405 25.166 1.00 87.12 101 GLU A C 1
ATOM 697 O O . GLU A 1 101 ? -24.516 -10.033 26.226 1.00 87.12 101 GLU A O 1
ATOM 702 N N . TYR A 1 102 ? -23.548 -8.525 24.889 1.00 91.25 102 TYR A N 1
ATOM 703 C CA . TYR A 1 102 ? -22.481 -8.147 25.822 1.00 91.25 102 TYR A CA 1
ATOM 704 C C . TYR A 1 102 ? -22.014 -6.720 25.556 1.00 91.25 102 TYR A C 1
ATOM 706 O O . TYR A 1 102 ? -22.085 -6.231 24.430 1.00 91.25 102 TYR A O 1
ATOM 714 N N . ALA A 1 103 ? -21.480 -6.056 26.577 1.00 92.25 103 ALA A N 1
ATOM 715 C CA . ALA A 1 103 ? -20.792 -4.786 26.401 1.00 92.25 103 ALA A CA 1
ATOM 716 C C . ALA A 1 103 ? -19.381 -5.059 25.873 1.00 92.25 103 ALA A C 1
ATOM 718 O O . ALA A 1 103 ? -18.727 -5.998 26.326 1.00 92.25 103 ALA A O 1
ATOM 719 N N . LEU A 1 104 ? -18.878 -4.247 24.948 1.00 92.31 104 LEU A N 1
ATOM 720 C CA . LEU A 1 104 ? -17.548 -4.441 24.371 1.00 92.31 104 LEU A CA 1
ATOM 721 C C . LEU A 1 104 ? -16.647 -3.255 24.702 1.00 92.31 104 LEU A C 1
ATOM 723 O O . LEU A 1 104 ? -16.910 -2.128 24.293 1.00 92.31 104 LEU A O 1
ATOM 727 N N . GLY A 1 105 ? -15.560 -3.526 25.416 1.00 93.12 105 GLY A N 1
ATOM 728 C CA . GLY A 1 105 ? -14.380 -2.675 25.432 1.00 93.12 105 GLY A CA 1
ATOM 729 C C . GLY A 1 105 ? -13.414 -3.111 24.340 1.00 93.12 105 GLY A C 1
ATOM 730 O O . GLY A 1 105 ? -13.192 -4.301 24.140 1.00 93.12 105 GLY A O 1
ATOM 731 N N . SER A 1 106 ? -12.808 -2.156 23.654 1.00 93.81 106 SER A N 1
ATOM 732 C CA . SER A 1 106 ? -11.732 -2.389 22.699 1.00 93.81 106 SER A CA 1
ATOM 733 C C . SER A 1 106 ? -10.584 -1.457 23.042 1.00 93.81 106 SER A C 1
ATOM 735 O O . SER A 1 106 ? -10.794 -0.258 23.225 1.00 93.81 106 SER A O 1
ATOM 737 N N . ILE A 1 107 ? -9.384 -2.010 23.169 1.00 94.94 107 ILE A N 1
ATOM 738 C CA . ILE A 1 107 ? -8.155 -1.278 23.457 1.00 94.94 107 ILE A CA 1
ATOM 739 C C . ILE A 1 107 ? -7.156 -1.648 22.373 1.00 94.94 107 ILE A C 1
ATOM 741 O O . ILE A 1 107 ? -6.878 -2.827 22.166 1.00 94.94 107 ILE A O 1
ATOM 745 N N . VAL A 1 108 ? -6.624 -0.641 21.687 1.00 94.88 108 VAL A N 1
ATOM 746 C CA . VAL A 1 108 ? -5.721 -0.820 20.551 1.00 94.88 108 VAL A CA 1
ATOM 747 C C . VAL A 1 108 ? -4.406 -0.113 20.842 1.00 94.88 108 VAL A C 1
ATOM 749 O O . VAL A 1 108 ? -4.384 1.095 21.071 1.00 94.88 108 VAL A O 1
ATOM 752 N N . LEU A 1 109 ? -3.311 -0.869 20.811 1.00 94.62 109 LEU A N 1
ATOM 753 C CA . LEU A 1 109 ? -1.947 -0.350 20.771 1.00 94.62 109 LEU A CA 1
ATOM 754 C C . LEU A 1 109 ? -1.389 -0.554 19.363 1.00 94.62 109 LEU A C 1
ATOM 756 O O . LEU A 1 109 ? -1.372 -1.672 18.852 1.00 94.62 109 LEU A O 1
ATOM 760 N N . THR A 1 110 ? -0.900 0.507 18.738 1.00 93.19 110 THR A N 1
ATOM 761 C CA . THR A 1 110 ? -0.357 0.455 17.379 1.00 93.19 110 THR A CA 1
ATOM 762 C C . THR A 1 110 ? 1.067 0.970 17.384 1.00 93.19 110 THR A C 1
ATOM 764 O O . THR A 1 110 ? 1.330 2.063 17.884 1.00 93.19 110 THR A O 1
ATOM 767 N N . ALA A 1 111 ? 1.971 0.209 16.779 1.00 91.06 111 ALA A N 1
ATOM 768 C CA . ALA A 1 111 ? 3.290 0.661 16.369 1.00 91.06 111 ALA A CA 1
ATOM 769 C C . ALA A 1 111 ? 3.326 0.714 14.838 1.00 91.06 111 ALA A C 1
ATOM 771 O O . ALA A 1 111 ? 2.975 -0.258 14.169 1.00 91.06 111 ALA A O 1
ATOM 772 N N . ARG A 1 112 ? 3.738 1.842 14.262 1.00 86.44 112 ARG A N 1
ATOM 773 C CA . ARG A 1 112 ? 3.878 2.002 12.814 1.00 86.44 112 ARG A CA 1
ATOM 774 C C . ARG A 1 112 ? 5.300 2.408 12.461 1.00 86.44 112 ARG A C 1
ATOM 776 O O . ARG A 1 112 ? 5.809 3.393 12.993 1.00 86.44 112 ARG A O 1
ATOM 783 N N . THR A 1 113 ? 5.884 1.674 11.526 1.00 79.19 113 THR A N 1
ATOM 784 C CA . THR A 1 113 ? 7.200 1.893 10.924 1.00 79.19 113 THR A CA 1
ATOM 785 C C . THR A 1 113 ? 7.009 2.243 9.445 1.00 79.19 113 THR A C 1
ATOM 787 O O . THR A 1 113 ? 6.346 1.529 8.692 1.00 79.19 113 THR A O 1
ATOM 790 N N . GLY A 1 114 ? 7.535 3.386 9.004 1.00 67.62 114 GLY A N 1
ATOM 791 C CA . GLY A 1 114 ? 7.393 3.836 7.616 1.00 67.62 114 GLY A CA 1
ATOM 792 C C . GLY A 1 114 ? 8.490 4.819 7.234 1.00 67.62 114 GLY A C 1
ATOM 793 O O . GLY A 1 114 ? 8.486 5.960 7.694 1.00 67.62 114 GLY A O 1
ATOM 794 N N . GLY A 1 115 ? 9.434 4.372 6.401 1.00 69.38 115 GLY A N 1
ATOM 795 C CA . GLY A 1 115 ? 10.691 5.094 6.191 1.00 69.38 115 GLY A CA 1
ATOM 796 C C . GLY A 1 115 ? 11.431 5.282 7.519 1.00 69.38 115 GLY A C 1
ATOM 797 O O . GLY A 1 115 ? 11.471 4.367 8.340 1.00 69.38 115 GLY A O 1
ATOM 798 N N . ASP A 1 116 ? 11.947 6.487 7.755 1.00 63.94 116 ASP A N 1
ATOM 799 C CA . ASP A 1 116 ? 12.653 6.846 8.994 1.00 63.94 116 ASP A CA 1
ATOM 800 C C . ASP A 1 116 ? 11.715 7.149 10.183 1.00 63.94 116 ASP A C 1
ATOM 802 O O . ASP A 1 116 ? 12.178 7.432 11.289 1.00 63.94 116 ASP A O 1
ATOM 806 N N . LEU A 1 117 ? 10.391 7.131 9.978 1.00 71.75 117 LEU A N 1
ATOM 807 C CA . LEU A 1 117 ? 9.417 7.488 11.006 1.00 71.75 117 LEU A CA 1
ATOM 808 C C . LEU A 1 117 ? 8.870 6.249 11.718 1.00 71.75 117 LEU A C 1
ATOM 810 O O . LEU A 1 117 ? 8.156 5.425 11.139 1.00 71.75 117 LEU A O 1
ATOM 814 N N . VAL A 1 118 ? 9.145 6.189 13.021 1.00 80.12 118 VAL A N 1
ATOM 815 C CA . VAL A 1 118 ? 8.387 5.380 13.976 1.00 80.12 118 VAL A CA 1
ATOM 816 C C . VAL A 1 118 ? 7.331 6.275 14.621 1.00 80.12 118 VAL A C 1
ATOM 818 O O . VAL A 1 118 ? 7.591 7.422 14.995 1.00 80.12 118 VAL A O 1
ATOM 821 N N . SER A 1 119 ? 6.111 5.763 14.715 1.00 86.88 119 SER A N 1
ATOM 822 C CA . SER A 1 119 ? 5.023 6.404 15.450 1.00 86.88 119 SER A CA 1
ATOM 823 C C . SER A 1 119 ? 4.239 5.350 16.207 1.00 86.88 119 SER A C 1
ATOM 825 O O . SER A 1 119 ? 4.094 4.218 15.740 1.00 86.88 119 SER A O 1
ATOM 827 N N . ALA A 1 120 ? 3.731 5.718 17.377 1.00 90.94 120 ALA A N 1
ATOM 828 C CA . ALA A 1 120 ? 2.935 4.814 18.185 1.00 90.94 120 ALA A CA 1
ATOM 829 C C . ALA A 1 120 ? 1.673 5.505 18.695 1.00 90.94 120 ALA A C 1
ATOM 831 O O . ALA A 1 120 ? 1.696 6.680 19.076 1.00 90.94 120 ALA A O 1
ATOM 832 N N . THR A 1 121 ? 0.562 4.776 18.693 1.00 92.94 121 THR A N 1
ATOM 833 C CA . THR A 1 121 ? -0.726 5.259 19.193 1.00 92.94 121 THR A CA 1
ATOM 834 C C . THR A 1 121 ? -1.338 4.250 20.151 1.00 92.94 121 THR A C 1
ATOM 836 O O . THR A 1 121 ? -1.147 3.041 20.022 1.00 92.94 121 THR A O 1
ATOM 839 N N . ALA A 1 122 ? -2.078 4.763 21.126 1.00 94.56 122 ALA A N 1
ATOM 840 C CA . ALA A 1 122 ? -2.938 3.966 21.980 1.00 94.56 122 ALA A CA 1
ATOM 841 C C . ALA A 1 122 ? -4.331 4.583 21.968 1.00 94.56 122 ALA A C 1
ATOM 843 O O . ALA A 1 122 ? -4.481 5.799 22.109 1.00 94.56 122 ALA A O 1
ATOM 844 N N . SER A 1 123 ? -5.355 3.758 21.819 1.00 94.88 123 SER A N 1
ATOM 845 C CA . SER A 1 123 ? -6.739 4.197 21.924 1.00 94.88 123 SER A CA 1
ATOM 846 C C . SER A 1 123 ? -7.588 3.159 22.637 1.00 94.88 123 SER A C 1
ATOM 848 O O . SER A 1 123 ? -7.242 1.979 22.705 1.00 94.88 123 SER A O 1
ATOM 850 N N . ALA A 1 124 ? -8.709 3.609 23.191 1.00 93.50 124 ALA A N 1
ATOM 851 C CA . ALA A 1 124 ? -9.733 2.713 23.694 1.00 93.50 124 ALA A CA 1
ATOM 852 C C . ALA A 1 124 ? -11.130 3.244 23.373 1.00 93.50 124 ALA A C 1
ATOM 854 O O . ALA A 1 124 ? -11.380 4.449 23.382 1.00 93.50 124 ALA A O 1
ATOM 855 N N . PHE A 1 125 ? -12.064 2.338 23.129 1.00 92.19 125 PHE A N 1
ATOM 856 C CA . PHE A 1 125 ? -13.478 2.663 23.030 1.00 92.19 125 PHE A CA 1
ATOM 857 C C . PHE A 1 125 ? -14.304 1.591 23.727 1.00 92.19 125 PHE A C 1
ATOM 859 O O . PHE A 1 125 ? -13.891 0.438 23.843 1.00 92.19 125 PHE A O 1
ATOM 866 N N . PHE A 1 126 ? -15.472 1.985 24.217 1.00 92.31 126 PHE A N 1
ATOM 867 C CA . PHE A 1 126 ? -16.373 1.100 24.936 1.00 92.31 126 PHE A CA 1
ATOM 868 C C . PHE A 1 126 ? -17.780 1.310 24.386 1.00 92.31 126 PHE A C 1
ATOM 870 O O . PHE A 1 126 ? -18.256 2.443 24.328 1.00 92.31 126 PHE A O 1
ATOM 877 N N . VAL A 1 127 ? -18.450 0.226 24.004 1.00 90.38 127 VAL A N 1
ATOM 878 C CA . VAL A 1 127 ? -19.859 0.228 23.600 1.00 90.38 127 VAL A CA 1
ATOM 879 C C . VAL A 1 127 ? -20.693 -0.577 24.608 1.00 90.38 127 VAL A C 1
ATOM 881 O O . VAL A 1 127 ? -20.253 -1.643 25.050 1.00 90.38 127 VAL A O 1
ATOM 884 N N . PRO A 1 128 ? -21.874 -0.078 25.015 1.00 91.69 128 PRO A N 1
ATOM 885 C CA . PRO A 1 128 ? -22.687 -0.704 26.062 1.00 91.69 128 PRO A CA 1
ATOM 886 C C . PRO A 1 128 ? -23.360 -2.005 25.606 1.00 91.69 128 PRO A C 1
ATOM 888 O O . PRO A 1 128 ? -23.671 -2.852 26.442 1.00 91.69 128 PRO A O 1
ATOM 891 N N . ASP A 1 129 ? -23.523 -2.172 24.291 1.00 88.81 129 ASP A N 1
ATOM 892 C CA . ASP A 1 129 ? -24.033 -3.372 23.638 1.00 88.81 129 ASP A CA 1
ATOM 893 C C . ASP A 1 129 ? -23.308 -3.575 22.296 1.00 88.81 129 ASP A C 1
ATOM 895 O O . ASP A 1 129 ? -23.317 -2.701 21.424 1.00 88.81 129 ASP A O 1
ATOM 899 N N . ALA A 1 130 ? -22.644 -4.718 22.138 1.00 85.00 130 ALA A N 1
ATOM 900 C CA . ALA A 1 130 ? -21.888 -5.079 20.946 1.00 85.00 130 ALA A CA 1
ATOM 901 C C . ALA A 1 130 ? -22.778 -5.482 19.759 1.00 85.00 130 ALA A C 1
ATOM 903 O O . ALA A 1 130 ? -22.326 -5.388 18.617 1.00 85.00 130 ALA A O 1
ATOM 904 N N . SER A 1 131 ? -24.037 -5.873 19.991 1.00 79.81 131 SER A N 1
ATOM 905 C CA . SER A 1 131 ? -24.976 -6.211 18.910 1.00 79.81 131 SER A CA 1
ATOM 906 C C . SER A 1 131 ? -25.242 -5.012 17.990 1.00 79.81 131 SER A C 1
ATOM 908 O O . SER A 1 131 ? -25.368 -5.172 16.777 1.00 79.81 131 SER A O 1
ATOM 910 N N . ALA A 1 132 ? -25.215 -3.795 18.544 1.00 67.69 132 ALA A N 1
ATOM 911 C CA . ALA A 1 132 ? -25.340 -2.543 17.802 1.00 67.69 132 ALA A CA 1
ATOM 912 C C . ALA A 1 132 ? -24.062 -2.139 17.035 1.00 67.69 132 ALA A C 1
ATOM 914 O O . ALA A 1 132 ? -24.130 -1.296 16.142 1.00 67.69 132 ALA A O 1
ATOM 915 N N . ALA A 1 133 ? -22.901 -2.718 17.367 1.00 62.19 133 ALA A N 1
ATOM 916 C CA . ALA A 1 133 ? -21.621 -2.405 16.724 1.00 62.19 133 ALA A CA 1
ATOM 917 C C . ALA A 1 133 ? -21.362 -3.232 15.449 1.00 62.19 133 ALA A C 1
ATOM 919 O O . ALA A 1 133 ? -20.520 -2.858 14.633 1.00 62.19 133 ALA A O 1
ATOM 920 N N . ALA A 1 134 ? -22.094 -4.332 15.249 1.00 59.12 134 ALA A N 1
ATOM 921 C CA . ALA A 1 134 ? -21.992 -5.199 14.077 1.00 59.12 134 ALA A CA 1
ATOM 922 C C . ALA A 1 134 ? -22.755 -4.631 12.861 1.00 59.12 134 ALA A C 1
ATOM 924 O O . ALA A 1 134 ? -23.692 -5.243 12.345 1.00 59.12 134 ALA A O 1
ATOM 925 N N . ALA A 1 135 ? -22.355 -3.450 12.384 1.00 57.19 135 ALA A N 1
ATOM 926 C CA . ALA A 1 135 ? -22.812 -2.958 11.087 1.00 57.19 135 ALA A CA 1
ATOM 927 C C . ALA A 1 135 ? -22.260 -3.871 9.969 1.00 57.19 135 ALA A C 1
ATOM 929 O O . ALA A 1 135 ? -21.051 -4.114 9.944 1.00 57.19 135 ALA A O 1
ATOM 930 N N . PRO A 1 136 ? -23.094 -4.380 9.040 1.00 59.78 136 PRO A N 1
ATOM 931 C CA . PRO A 1 136 ? -22.610 -5.212 7.945 1.00 59.78 136 PRO A CA 1
ATOM 932 C C . PRO A 1 136 ? -21.699 -4.392 7.024 1.00 59.78 136 PRO A C 1
ATOM 934 O O . PRO A 1 136 ? -22.117 -3.372 6.471 1.00 59.78 136 PRO A O 1
ATOM 937 N N . SER A 1 137 ? -20.456 -4.841 6.855 1.00 66.06 137 SER A N 1
ATOM 938 C CA . SER A 1 137 ? -19.541 -4.320 5.842 1.00 66.06 137 SER A CA 1
ATOM 939 C C . SER A 1 137 ? -19.758 -5.042 4.512 1.00 66.06 137 SER A C 1
ATOM 941 O O . SER A 1 137 ? -20.014 -6.245 4.467 1.00 66.06 137 SER A O 1
ATOM 943 N N . CYS A 1 138 ? -19.658 -4.293 3.417 1.00 77.12 138 CYS A N 1
ATOM 944 C CA . CYS A 1 138 ? -19.903 -4.793 2.070 1.00 77.12 138 CYS A CA 1
ATOM 945 C C . CYS A 1 138 ? -18.586 -4.877 1.304 1.00 77.12 138 CYS A C 1
ATOM 947 O O . CYS A 1 138 ? -17.989 -3.862 0.943 1.00 77.12 138 CYS A O 1
ATOM 949 N N . ALA A 1 139 ? -18.120 -6.105 1.092 1.00 76.25 139 ALA A N 1
ATOM 950 C CA . ALA A 1 139 ? -16.870 -6.394 0.410 1.00 76.25 139 ALA A CA 1
ATOM 951 C C . ALA A 1 139 ? -17.027 -7.603 -0.517 1.00 76.25 139 ALA A C 1
ATOM 953 O O . ALA A 1 139 ? -17.741 -8.558 -0.206 1.00 76.25 139 ALA A O 1
ATOM 954 N N . LEU A 1 140 ? -16.333 -7.563 -1.653 1.00 80.62 140 LEU A N 1
ATOM 955 C CA . LEU A 1 140 ? -16.297 -8.641 -2.639 1.00 80.62 140 LEU A CA 1
ATOM 956 C C . LEU A 1 140 ? -14.999 -9.437 -2.474 1.00 80.62 140 LEU A C 1
ATOM 958 O O . LEU A 1 140 ? -13.929 -8.839 -2.402 1.00 80.62 140 LEU A O 1
ATOM 962 N N . GLN A 1 141 ? -15.065 -10.769 -2.433 1.00 80.31 141 GLN A N 1
ATOM 963 C CA . GLN A 1 141 ? -13.863 -11.598 -2.312 1.00 80.31 141 GLN A CA 1
ATOM 964 C C . GLN A 1 141 ? -13.306 -11.986 -3.693 1.00 80.31 141 GLN A C 1
ATOM 966 O O . GLN A 1 141 ? -13.996 -12.633 -4.480 1.00 80.31 141 GLN A O 1
ATOM 971 N N . ILE A 1 142 ? -12.048 -11.633 -3.974 1.00 77.50 142 ILE A N 1
ATOM 972 C CA . ILE A 1 142 ? -11.317 -11.962 -5.209 1.00 77.50 142 ILE A CA 1
ATOM 973 C C . ILE A 1 142 ? -9.911 -12.444 -4.831 1.00 77.50 142 ILE A C 1
ATOM 975 O O . ILE A 1 142 ? -9.180 -11.754 -4.125 1.00 77.50 142 ILE A O 1
ATOM 979 N N . GLY A 1 143 ? -9.520 -13.643 -5.274 1.00 71.44 143 GLY A N 1
ATOM 980 C CA . GLY A 1 143 ? -8.158 -14.165 -5.062 1.00 71.44 143 GLY A CA 1
ATOM 981 C C . GLY A 1 143 ? -7.733 -14.320 -3.592 1.00 71.44 143 GLY A C 1
ATOM 982 O O . GLY A 1 143 ? -6.544 -14.289 -3.301 1.00 71.44 143 GLY A O 1
ATOM 983 N N . GLY A 1 144 ? -8.687 -14.444 -2.660 1.00 76.25 144 GLY A N 1
ATOM 984 C CA . GLY A 1 144 ? -8.436 -14.454 -1.210 1.00 76.25 144 GLY A CA 1
ATOM 985 C C . GLY A 1 144 ? -8.420 -13.066 -0.552 1.00 76.25 144 GLY A C 1
ATOM 986 O O . GLY A 1 144 ? -8.486 -12.978 0.672 1.00 76.25 144 GLY A O 1
ATOM 987 N N . CYS A 1 145 ? -8.417 -11.992 -1.342 1.00 76.38 145 CYS A N 1
ATOM 988 C CA . CYS A 1 145 ? -8.526 -10.614 -0.876 1.00 76.38 145 CYS A CA 1
ATOM 989 C C . CYS A 1 145 ? -9.982 -10.136 -0.864 1.00 76.38 145 CYS A C 1
ATOM 991 O O . CYS A 1 145 ? -10.795 -10.557 -1.683 1.00 76.38 145 CYS A O 1
ATOM 993 N N . TRP A 1 146 ? -1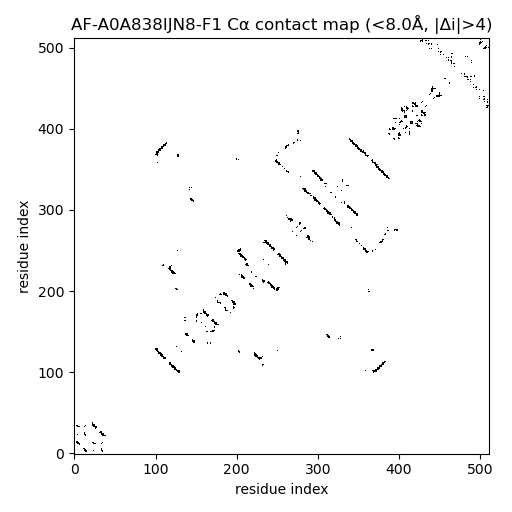0.294 -9.216 0.039 1.00 79.31 146 TRP A N 1
ATOM 994 C CA . TRP A 1 146 ? -11.534 -8.458 0.086 1.00 79.31 146 TRP A CA 1
ATOM 995 C C . TRP A 1 146 ? -11.327 -7.104 -0.599 1.00 79.31 146 TRP A C 1
ATOM 997 O O . TRP A 1 146 ? -10.508 -6.291 -0.169 1.00 79.31 146 TRP A O 1
ATOM 1007 N N . LEU A 1 147 ? -12.076 -6.868 -1.670 1.00 78.06 147 LEU A N 1
ATOM 1008 C CA . LEU A 1 147 ? -12.224 -5.572 -2.319 1.00 78.06 147 LEU A CA 1
ATOM 1009 C C . LEU A 1 147 ? -13.316 -4.801 -1.571 1.00 78.06 147 LEU A C 1
ATOM 1011 O O . LEU A 1 147 ? -14.479 -5.218 -1.566 1.00 78.06 147 LEU A O 1
ATOM 1015 N N . SER A 1 148 ? -12.945 -3.694 -0.923 1.00 77.44 148 SER A N 1
ATOM 1016 C CA . SER A 1 148 ? -13.923 -2.810 -0.286 1.00 77.44 148 SER A CA 1
ATOM 1017 C C . SER A 1 148 ? -14.736 -2.125 -1.375 1.00 77.44 148 SER A C 1
ATOM 1019 O O . SER A 1 148 ? -14.178 -1.397 -2.193 1.00 77.44 148 SER A O 1
ATOM 1021 N N . GLN A 1 149 ? -16.051 -2.328 -1.385 1.00 78.19 149 GLN A N 1
ATOM 1022 C CA . GLN A 1 149 ? -16.910 -1.581 -2.295 1.00 78.19 149 GLN A CA 1
ATOM 1023 C C . GLN A 1 149 ? -17.153 -0.181 -1.727 1.00 78.19 149 GLN A C 1
ATOM 1025 O O . GLN A 1 149 ? -17.332 -0.009 -0.519 1.00 78.19 149 GLN A O 1
ATOM 1030 N N . TYR A 1 150 ? -17.190 0.821 -2.599 1.00 77.12 150 TYR A N 1
ATOM 1031 C CA . TYR A 1 150 ? -17.808 2.101 -2.271 1.00 77.12 150 TYR A CA 1
ATOM 1032 C C . TYR A 1 150 ? -19.318 1.968 -2.498 1.00 77.12 150 TYR A C 1
ATOM 1034 O O . TYR A 1 150 ? -19.719 1.326 -3.473 1.00 77.12 150 TYR A O 1
ATOM 1042 N N . PRO A 1 151 ? -20.171 2.514 -1.615 1.00 82.38 151 PRO A N 1
ATOM 1043 C CA . PRO A 1 151 ? -21.603 2.490 -1.848 1.00 82.38 151 PRO A CA 1
ATOM 1044 C C . PRO A 1 151 ? -21.896 3.398 -3.046 1.00 82.38 151 PRO A C 1
ATOM 1046 O O . PRO A 1 151 ? -21.637 4.599 -2.996 1.00 82.38 151 PRO A O 1
ATOM 1049 N N . ASP A 1 152 ? -22.404 2.808 -4.125 1.00 88.19 152 ASP A N 1
ATOM 1050 C CA . ASP A 1 152 ? -22.865 3.551 -5.293 1.00 88.19 152 ASP A CA 1
ATOM 1051 C C . ASP A 1 152 ? -24.299 4.043 -5.054 1.00 88.19 152 ASP A C 1
ATOM 1053 O O . ASP A 1 152 ? -25.200 3.256 -4.747 1.00 88.19 152 ASP A O 1
ATOM 1057 N N . CYS A 1 153 ? -24.490 5.353 -5.173 1.00 91.19 153 CYS A N 1
ATOM 1058 C CA . CYS A 1 153 ? -25.787 6.016 -5.162 1.00 91.19 153 CYS A CA 1
ATOM 1059 C C . CYS A 1 153 ? -25.945 6.684 -6.538 1.00 91.19 153 CYS A C 1
ATOM 1061 O O . CYS A 1 153 ? -25.409 7.779 -6.719 1.00 91.19 153 CYS A O 1
ATOM 1063 N N . PRO A 1 154 ? -26.641 6.046 -7.505 1.00 86.62 154 PRO A N 1
ATOM 1064 C CA . PRO A 1 154 ? -26.532 6.384 -8.930 1.00 86.62 154 PRO A CA 1
ATOM 1065 C C . PRO A 1 154 ? -26.856 7.834 -9.313 1.00 86.62 154 PRO A C 1
ATOM 1067 O O . PRO A 1 154 ? -26.293 8.355 -10.273 1.00 86.62 154 PRO A O 1
ATOM 1070 N N . ASP A 1 155 ? -27.743 8.490 -8.562 1.00 92.31 155 ASP A N 1
ATOM 1071 C CA . ASP A 1 155 ? -28.170 9.877 -8.795 1.00 92.31 155 ASP A CA 1
ATOM 1072 C C . ASP A 1 155 ? -27.390 10.903 -7.938 1.00 92.31 155 ASP A C 1
ATOM 1074 O O . ASP A 1 155 ? -27.695 12.097 -7.944 1.00 92.31 155 ASP A O 1
ATOM 1078 N N . GLY A 1 156 ? -26.382 10.449 -7.184 1.00 90.69 156 GLY A N 1
ATOM 1079 C CA . GLY A 1 156 ? -25.799 11.188 -6.065 1.00 90.69 156 GLY A CA 1
ATOM 1080 C C . GLY A 1 156 ? -26.720 11.207 -4.838 1.00 90.69 156 GLY A C 1
ATOM 1081 O O . GLY A 1 156 ? -27.767 10.565 -4.817 1.00 90.69 156 GLY A O 1
ATOM 1082 N N . CYS A 1 157 ? -26.317 11.946 -3.803 1.00 95.00 157 CYS A N 1
ATOM 1083 C CA . CYS A 1 157 ? -27.139 12.209 -2.618 1.00 95.00 157 CYS A CA 1
ATOM 1084 C C . CYS A 1 157 ? -27.362 13.716 -2.448 1.00 95.00 157 CYS A C 1
ATOM 1086 O O . CYS A 1 157 ? -26.556 14.518 -2.931 1.00 95.00 157 CYS A O 1
ATOM 1088 N N . GLU A 1 158 ? -28.443 14.112 -1.769 1.00 94.25 158 GLU A N 1
ATOM 1089 C CA . GLU A 1 158 ? -28.720 15.530 -1.513 1.00 94.25 158 GLU A CA 1
ATOM 1090 C C . GLU A 1 158 ? -27.650 16.174 -0.605 1.00 94.25 158 GLU A C 1
ATOM 1092 O O . GLU A 1 158 ? -26.871 15.499 0.066 1.00 94.25 158 GLU A O 1
ATOM 1097 N N . ALA A 1 159 ? -27.600 17.511 -0.555 1.00 91.75 159 ALA A N 1
ATOM 1098 C CA . ALA A 1 159 ? -26.540 18.258 0.139 1.00 91.75 159 ALA A CA 1
ATOM 1099 C C . ALA A 1 159 ? -26.452 18.012 1.665 1.00 91.75 159 ALA A C 1
ATOM 1101 O O . ALA A 1 159 ? -25.458 18.383 2.288 1.00 91.75 159 ALA A O 1
ATOM 1102 N N . ASN A 1 160 ? -27.480 17.408 2.266 1.00 89.06 160 ASN A N 1
ATOM 1103 C CA . ASN A 1 160 ? -27.522 16.970 3.662 1.00 89.06 160 ASN A CA 1
ATOM 1104 C C . ASN A 1 160 ? -27.685 15.445 3.793 1.00 89.06 160 ASN A C 1
ATOM 1106 O O . ASN A 1 160 ? -28.179 14.953 4.808 1.00 89.06 160 ASN A O 1
ATOM 1110 N N . GLU A 1 161 ? -27.266 14.687 2.785 1.00 93.56 161 GLU A N 1
ATOM 1111 C CA . GLU A 1 161 ? -27.263 13.229 2.766 1.00 93.56 161 GLU A CA 1
ATOM 1112 C C . GLU A 1 161 ? -25.864 12.677 2.454 1.00 93.56 161 GLU A C 1
ATOM 1114 O O . GLU A 1 161 ? -24.996 13.357 1.911 1.00 93.56 161 GLU A O 1
ATOM 1119 N N . TYR A 1 162 ? -25.636 11.415 2.805 1.00 89.50 162 TYR A N 1
ATOM 1120 C CA . TYR A 1 162 ? -24.424 10.671 2.483 1.00 89.50 162 TYR A CA 1
ATOM 1121 C C . TYR A 1 162 ? -24.789 9.276 1.975 1.00 89.50 162 TYR A C 1
ATOM 1123 O O . TYR A 1 162 ? -25.740 8.657 2.460 1.00 89.50 162 TYR A O 1
ATOM 1131 N N . CYS A 1 163 ? -24.037 8.765 1.001 1.00 89.38 163 CYS A N 1
ATOM 1132 C CA . CYS A 1 163 ? -24.260 7.415 0.495 1.00 89.38 163 CYS A CA 1
ATOM 1133 C C . CYS A 1 163 ? -23.727 6.385 1.498 1.00 89.38 163 CYS A C 1
ATOM 1135 O O . CYS A 1 163 ? -22.583 6.470 1.948 1.00 89.38 163 CYS A O 1
ATOM 1137 N N . ALA A 1 164 ? -24.554 5.407 1.859 1.00 86.44 164 ALA A N 1
ATOM 1138 C CA . ALA A 1 164 ? -24.203 4.356 2.804 1.00 86.44 164 ALA A CA 1
ATOM 1139 C C . ALA A 1 164 ? -24.809 3.018 2.385 1.00 86.44 164 ALA A C 1
ATOM 1141 O O . ALA A 1 164 ? -25.874 2.966 1.774 1.00 86.44 164 ALA A O 1
ATOM 1142 N N . PHE A 1 165 ? -24.177 1.916 2.779 1.00 85.19 165 PHE A N 1
ATOM 1143 C CA . PHE A 1 165 ? -24.731 0.595 2.508 1.00 85.19 165 PHE A CA 1
ATOM 1144 C C . PHE A 1 165 ? -26.025 0.319 3.290 1.00 85.19 165 PHE A C 1
ATOM 1146 O O . PHE A 1 165 ? -26.225 0.730 4.444 1.00 85.19 165 PHE A O 1
ATOM 1153 N N . THR A 1 166 ? -26.913 -0.412 2.626 1.00 85.75 166 THR A N 1
ATOM 1154 C CA . THR A 1 166 ? -28.024 -1.159 3.222 1.00 85.75 166 THR A CA 1
ATOM 1155 C C . THR A 1 166 ? -27.539 -2.520 3.728 1.00 85.75 166 THR A C 1
ATOM 1157 O O . THR A 1 166 ? -26.458 -2.978 3.367 1.00 85.75 166 THR A O 1
ATOM 1160 N N . ALA A 1 167 ? -28.367 -3.228 4.502 1.00 80.25 167 ALA A N 1
ATOM 1161 C CA . ALA A 1 167 ? -28.066 -4.602 4.923 1.00 80.25 167 ALA A CA 1
ATOM 1162 C C . ALA A 1 167 ? -27.934 -5.604 3.751 1.00 80.25 167 ALA A C 1
ATOM 1164 O O . ALA A 1 167 ? -27.410 -6.695 3.942 1.00 80.25 167 ALA A O 1
ATOM 1165 N N . GLY A 1 168 ? -28.406 -5.244 2.549 1.00 85.62 168 GLY A N 1
ATOM 1166 C CA . GLY A 1 168 ? -28.247 -6.021 1.315 1.00 85.62 168 GLY A CA 1
ATOM 1167 C C . GLY A 1 168 ? -27.123 -5.522 0.400 1.00 85.62 168 GLY A C 1
ATOM 1168 O O . GLY A 1 168 ? -27.123 -5.864 -0.777 1.00 85.62 168 GLY A O 1
ATOM 1169 N N . CYS A 1 169 ? -26.217 -4.674 0.898 1.00 86.69 169 CYS A N 1
ATOM 1170 C CA . CYS A 1 169 ? -25.088 -4.098 0.158 1.00 86.69 169 CY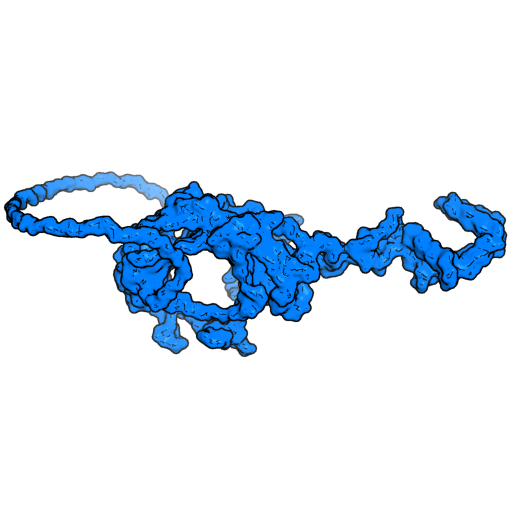S A CA 1
ATOM 1171 C C . CYS A 1 169 ? -25.414 -3.255 -1.087 1.00 86.69 169 CYS A C 1
ATOM 1173 O O . CYS A 1 169 ? -24.506 -2.850 -1.806 1.00 86.69 169 CYS A O 1
ATOM 1175 N N . ALA A 1 170 ? -26.676 -2.874 -1.294 1.00 89.62 170 ALA A N 1
ATOM 1176 C CA . ALA A 1 170 ? -27.009 -1.746 -2.161 1.00 89.62 170 ALA A CA 1
ATOM 1177 C C . ALA A 1 170 ? -26.652 -0.423 -1.461 1.00 89.62 170 ALA A C 1
ATOM 1179 O O . ALA A 1 170 ? -26.871 -0.301 -0.247 1.00 89.62 170 ALA A O 1
ATOM 1180 N N . GLY A 1 171 ? -26.141 0.557 -2.210 1.00 90.06 171 GLY A N 1
ATOM 1181 C CA . GLY A 1 171 ? -25.994 1.930 -1.730 1.00 90.06 171 GLY A CA 1
ATOM 1182 C C . GLY A 1 171 ? -27.355 2.611 -1.566 1.00 90.06 171 GLY A C 1
ATOM 1183 O O . GLY A 1 171 ? -28.293 2.371 -2.326 1.00 90.06 171 GLY A O 1
ATOM 1184 N N . GLN A 1 172 ? -27.481 3.429 -0.527 1.00 92.81 172 GLN A N 1
ATOM 1185 C CA . GLN A 1 172 ? -28.660 4.236 -0.243 1.00 92.81 172 GLN A CA 1
ATOM 1186 C C . GLN A 1 172 ? -28.220 5.557 0.390 1.00 92.81 172 GLN A C 1
ATOM 1188 O O . GLN A 1 172 ? -27.442 5.561 1.348 1.00 92.81 172 GLN A O 1
ATOM 1193 N N . CYS A 1 173 ? -28.762 6.672 -0.096 1.00 93.31 173 CYS A N 1
ATOM 1194 C CA . CYS A 1 173 ? -28.591 7.963 0.557 1.00 93.31 173 CYS A CA 1
ATOM 1195 C C . CYS A 1 173 ? -29.285 7.959 1.923 1.00 93.31 173 CYS A C 1
ATOM 1197 O O . CYS A 1 173 ? -30.451 7.578 2.059 1.00 93.31 173 CYS A O 1
ATOM 1199 N N . LYS A 1 174 ? -28.535 8.337 2.956 1.00 88.88 174 LYS A N 1
ATOM 1200 C CA . LYS A 1 174 ? -29.023 8.510 4.323 1.00 88.88 174 LYS A CA 1
ATOM 1201 C C . LYS A 1 174 ? -28.799 9.952 4.727 1.00 88.88 174 LYS A C 1
ATOM 1203 O O . LYS A 1 174 ? -27.729 10.508 4.496 1.00 88.88 174 LYS A O 1
ATOM 1208 N N . ARG A 1 175 ? -29.792 10.547 5.375 1.00 90.88 175 ARG A N 1
ATOM 1209 C CA . ARG A 1 175 ? -29.703 11.928 5.836 1.00 90.88 175 ARG A CA 1
ATOM 1210 C C . ARG A 1 175 ? -28.658 12.075 6.941 1.00 90.88 175 ARG A C 1
ATOM 1212 O O . ARG A 1 175 ? -28.662 11.325 7.919 1.00 90.88 175 ARG A O 1
ATOM 1219 N N . ALA A 1 176 ? -27.749 13.027 6.768 1.00 89.19 176 ALA A N 1
ATOM 1220 C CA . ALA A 1 176 ? -26.818 13.456 7.795 1.00 89.19 176 ALA A CA 1
ATOM 1221 C C . ALA A 1 176 ? -27.583 14.217 8.886 1.00 89.19 176 ALA A C 1
ATOM 1223 O O . ALA A 1 176 ? -28.575 14.894 8.615 1.00 89.19 176 ALA A O 1
ATOM 1224 N N . CYS A 1 177 ? -27.131 14.094 10.131 1.00 90.38 177 CYS A N 1
ATOM 1225 C CA . CYS A 1 177 ? -27.737 14.811 11.243 1.00 90.38 177 CYS A CA 1
ATOM 1226 C C . CYS A 1 177 ? -27.070 16.189 11.366 1.00 90.38 177 CYS A C 1
ATOM 1228 O O . CYS A 1 177 ? -25.988 16.313 11.934 1.00 90.38 177 CYS A O 1
ATOM 1230 N N . ASP A 1 178 ? -27.699 17.203 10.771 1.00 91.38 178 ASP A N 1
ATOM 1231 C CA . ASP A 1 178 ? -27.189 18.570 10.588 1.00 91.38 178 ASP A CA 1
ATOM 1232 C C . ASP A 1 178 ? -27.679 19.574 11.655 1.00 91.38 178 ASP A C 1
ATOM 1234 O O . ASP A 1 178 ? -27.352 20.763 11.603 1.00 91.38 178 ASP A O 1
ATOM 1238 N N . LEU A 1 179 ? -28.436 19.113 12.657 1.00 94.56 179 LEU A N 1
ATOM 1239 C CA . LEU A 1 179 ? -28.928 19.955 13.747 1.00 94.56 179 LEU A CA 1
ATOM 1240 C C . LEU A 1 179 ? -27.781 20.370 14.681 1.00 94.56 179 LEU A C 1
ATOM 1242 O O . LEU A 1 179 ? -27.092 19.532 15.261 1.00 94.56 179 LEU A O 1
ATOM 1246 N N . SER A 1 180 ? -27.609 21.680 14.867 1.00 95.81 180 SER A N 1
ATOM 1247 C CA . SER A 1 180 ? -26.658 22.230 15.839 1.00 95.81 180 SER A CA 1
ATOM 1248 C C . SER A 1 180 ? -27.141 21.980 17.270 1.00 95.81 180 SER A C 1
ATOM 1250 O O . SER A 1 180 ? -28.145 22.553 17.693 1.00 95.81 180 SER A O 1
ATOM 1252 N N . CYS A 1 181 ? -26.411 21.143 18.005 1.00 95.00 181 CYS A N 1
ATOM 1253 C CA . CYS A 1 181 ? -26.694 20.778 19.394 1.00 95.00 181 CYS A CA 1
ATOM 1254 C C . CYS A 1 181 ? -25.743 21.470 20.383 1.00 95.00 181 CYS A C 1
ATOM 1256 O O . CYS A 1 181 ? -24.771 22.111 19.973 1.00 95.00 181 CYS A O 1
ATOM 1258 N N . ALA A 1 182 ? -26.025 21.379 21.687 1.00 94.69 182 ALA A N 1
ATOM 1259 C CA . ALA A 1 182 ? -25.123 21.903 22.713 1.00 94.69 182 ALA A CA 1
ATOM 1260 C C . ALA A 1 182 ? -23.797 21.114 22.792 1.00 94.69 182 ALA A C 1
ATOM 1262 O O . ALA A 1 182 ? -23.687 19.996 22.298 1.00 94.69 182 ALA A O 1
ATOM 1263 N N . ASN A 1 183 ? -22.787 21.677 23.466 1.00 88.62 183 ASN A N 1
ATOM 1264 C CA . ASN A 1 183 ? -21.459 21.056 23.605 1.00 88.62 183 ASN A CA 1
ATOM 1265 C C . ASN A 1 183 ? -21.473 19.687 24.317 1.00 88.62 183 ASN A C 1
ATOM 1267 O O . ASN A 1 183 ? -20.517 18.927 24.185 1.00 88.62 183 ASN A O 1
ATOM 1271 N N . ASP A 1 184 ? -22.512 19.395 25.103 1.00 87.31 184 ASP A N 1
ATOM 1272 C CA . ASP A 1 184 ? -22.737 18.115 25.780 1.00 87.31 184 ASP A CA 1
ATOM 1273 C C . ASP A 1 184 ? -23.861 17.293 25.126 1.00 87.31 184 ASP A C 1
ATOM 1275 O O . ASP A 1 184 ? -24.468 16.438 25.770 1.00 87.31 184 ASP A O 1
ATOM 1279 N N . GLU A 1 185 ? -24.150 17.541 23.847 1.00 90.12 185 GLU A N 1
ATOM 1280 C CA . GLU A 1 185 ? -25.200 16.878 23.080 1.00 90.12 185 GLU A CA 1
ATOM 1281 C C . GLU A 1 185 ? -24.711 16.397 21.706 1.00 90.12 185 GLU A C 1
ATOM 1283 O O . GLU A 1 185 ? -23.811 16.969 21.099 1.00 90.12 185 GLU A O 1
ATOM 1288 N N . GLU A 1 186 ? -25.348 15.348 21.189 1.00 89.38 186 GLU A N 1
ATOM 1289 C CA . GLU A 1 186 ? -25.176 14.865 19.819 1.00 89.38 186 GLU A CA 1
ATOM 1290 C C . GLU A 1 186 ? -26.496 14.938 19.043 1.00 89.38 186 GLU A C 1
ATOM 1292 O O . GLU A 1 186 ? -27.586 14.766 19.603 1.00 89.38 186 GLU A O 1
ATOM 1297 N N . CYS A 1 187 ? -26.387 15.171 17.734 1.00 90.06 187 CYS A N 1
ATOM 1298 C CA . CYS A 1 187 ? -27.511 15.068 16.814 1.00 90.06 187 CYS A CA 1
ATOM 1299 C C . CYS A 1 187 ? -27.794 13.590 16.518 1.00 90.06 187 CYS A C 1
ATOM 1301 O O . CYS A 1 187 ? -26.902 12.846 16.107 1.00 90.06 187 CYS A O 1
ATOM 1303 N N . TYR A 1 188 ? -29.046 13.167 16.678 1.00 89.44 188 TYR A N 1
ATOM 1304 C CA . TYR A 1 188 ? -29.520 11.831 16.315 1.00 89.44 188 TYR A CA 1
ATOM 1305 C C . TYR A 1 188 ? -30.930 11.888 15.711 1.00 89.44 188 TYR A C 1
ATOM 1307 O O . TYR A 1 188 ? -31.625 12.898 15.805 1.00 89.44 188 TYR A O 1
ATOM 1315 N N . PHE A 1 189 ? -31.381 10.784 15.115 1.00 86.19 189 PHE A N 1
ATOM 1316 C CA . PHE A 1 189 ? -32.730 10.645 14.561 1.00 86.19 189 PHE A CA 1
ATOM 1317 C C . PHE A 1 189 ? -33.606 9.759 15.472 1.00 86.19 189 PHE A C 1
ATOM 1319 O O . PHE A 1 189 ? -33.630 8.543 15.273 1.00 86.19 189 PHE A O 1
ATOM 1326 N N . PRO A 1 190 ? -34.344 10.312 16.461 1.00 84.69 190 PRO A N 1
ATOM 1327 C CA . PRO A 1 190 ? -35.316 9.541 17.256 1.00 84.69 190 PRO A CA 1
ATOM 1328 C C . PRO A 1 190 ? -36.468 8.982 16.413 1.00 84.69 190 PRO A C 1
ATOM 1330 O O . PRO A 1 190 ? -37.087 7.984 16.770 1.00 84.69 190 PRO A O 1
ATOM 1333 N N . VAL A 1 191 ? -36.766 9.646 15.296 1.00 85.69 191 VAL A N 1
ATOM 1334 C CA . VAL A 1 191 ? -37.700 9.204 14.261 1.00 85.69 191 VAL A CA 1
ATOM 1335 C C . VAL A 1 191 ? -37.006 9.432 12.922 1.00 85.69 191 VAL A C 1
ATOM 1337 O O . VAL A 1 191 ? -36.292 10.425 12.760 1.00 85.69 191 VAL A O 1
ATOM 1340 N N . ALA A 1 192 ? -37.206 8.526 11.963 1.00 84.56 192 ALA A N 1
ATOM 1341 C CA . ALA A 1 192 ? -36.611 8.634 10.634 1.00 84.56 192 ALA A CA 1
ATOM 1342 C C . ALA A 1 192 ? -36.826 10.038 10.034 1.00 84.56 192 ALA A C 1
ATOM 1344 O O . ALA A 1 192 ? -37.950 10.541 10.000 1.00 84.56 192 ALA A O 1
ATOM 1345 N N . ASN A 1 193 ? -35.738 10.658 9.570 1.00 84.00 193 ASN A N 1
ATOM 1346 C CA . ASN A 1 193 ? -35.692 11.989 8.951 1.00 84.00 193 ASN A CA 1
ATOM 1347 C C . ASN A 1 193 ? -36.095 13.188 9.836 1.00 84.00 193 ASN A C 1
ATOM 1349 O O . ASN A 1 193 ? -36.151 14.307 9.322 1.00 84.00 193 ASN A O 1
ATOM 1353 N N . ASN A 1 194 ? -36.324 13.000 11.141 1.00 90.00 194 ASN A N 1
ATOM 1354 C CA . ASN A 1 194 ? -36.559 14.085 12.097 1.00 90.00 194 ASN A CA 1
ATOM 1355 C C . ASN A 1 194 ? -35.401 14.162 13.115 1.00 90.00 194 ASN A C 1
ATOM 1357 O O . ASN A 1 194 ? -35.405 13.381 14.072 1.00 90.00 194 ASN A O 1
ATOM 1361 N N . PRO A 1 195 ? -34.396 15.034 12.908 1.00 93.19 195 PRO A N 1
ATOM 1362 C CA . PRO A 1 195 ? -33.244 15.128 13.796 1.00 93.19 195 PRO A CA 1
ATOM 1363 C C . PRO A 1 195 ? -33.624 15.789 15.126 1.00 93.19 195 PRO A C 1
ATOM 1365 O O . PRO A 1 195 ? -34.464 16.688 15.181 1.00 93.19 195 PRO A O 1
ATOM 1368 N N . ALA A 1 196 ? -32.974 15.363 16.202 1.00 93.94 196 ALA A N 1
ATOM 1369 C CA . ALA A 1 196 ? -33.070 15.962 17.524 1.00 93.94 196 ALA A CA 1
ATOM 1370 C C . ALA A 1 196 ? -31.698 15.952 18.204 1.00 93.94 196 ALA A C 1
ATOM 1372 O O . ALA A 1 196 ? -30.825 15.162 17.851 1.00 93.94 196 ALA A O 1
ATOM 1373 N N . CYS A 1 197 ? -31.533 16.800 19.214 1.00 94.69 197 CYS A N 1
ATOM 1374 C CA . CYS A 1 197 ? -30.382 16.759 20.106 1.00 94.69 197 CYS A CA 1
ATOM 1375 C C . CYS A 1 197 ? -30.677 15.851 21.303 1.00 94.69 197 CYS A C 1
ATOM 1377 O O . CYS A 1 197 ? -31.806 15.817 21.806 1.00 94.69 197 CYS A O 1
ATOM 1379 N N . ARG A 1 198 ? -29.670 15.111 21.767 1.00 87.31 198 ARG A N 1
ATOM 1380 C CA . ARG A 1 198 ? -29.691 14.403 23.056 1.00 87.31 198 ARG A CA 1
ATOM 1381 C C . ARG A 1 198 ? -28.364 14.580 23.764 1.00 87.31 198 ARG A C 1
ATOM 1383 O O . ARG A 1 198 ? -27.336 14.646 23.099 1.00 87.31 198 ARG A O 1
ATOM 1390 N N . LYS A 1 199 ? -28.374 14.572 25.098 1.00 88.50 199 LYS A N 1
ATOM 1391 C CA . LYS A 1 199 ? -27.135 14.581 25.884 1.00 88.50 199 LYS A CA 1
ATOM 1392 C C . LYS A 1 199 ? -26.254 13.384 25.535 1.00 88.50 199 LYS A C 1
ATOM 1394 O O . LYS A 1 199 ? -26.749 12.258 25.467 1.00 88.50 199 LYS A O 1
ATOM 1399 N N . THR A 1 200 ? -24.961 13.631 25.346 1.00 81.62 200 THR A N 1
ATOM 1400 C CA . THR A 1 200 ? -23.966 12.572 25.181 1.00 81.62 200 THR A CA 1
ATOM 1401 C C . THR A 1 200 ? -23.693 11.917 26.529 1.00 81.62 200 THR A C 1
ATOM 1403 O O . THR A 1 200 ? -23.135 12.513 27.450 1.00 81.62 200 THR A O 1
ATOM 1406 N N . GLU A 1 201 ? -24.081 10.652 26.653 1.00 86.44 201 GLU A N 1
ATOM 1407 C CA . GLU A 1 201 ? -23.741 9.822 27.804 1.00 86.44 201 GLU A CA 1
ATOM 1408 C C . GLU A 1 201 ? -22.590 8.898 27.422 1.00 86.44 201 GLU A C 1
ATOM 1410 O O . GLU A 1 201 ? -22.706 8.095 26.497 1.00 86.44 201 GLU A O 1
ATOM 1415 N N . SER A 1 202 ? -21.460 9.007 28.125 1.00 86.12 202 SER A N 1
ATOM 1416 C CA . SER A 1 202 ? -20.303 8.159 27.838 1.00 86.12 202 SER A CA 1
ATOM 1417 C C . SER A 1 202 ? -20.385 6.834 28.593 1.00 86.12 202 SER A C 1
ATOM 1419 O O . SER A 1 202 ? -20.375 6.791 29.824 1.00 86.12 202 SER A O 1
ATOM 1421 N N . PHE A 1 203 ? -20.392 5.736 27.843 1.00 90.50 203 PHE A N 1
ATOM 1422 C CA . PHE A 1 203 ? -20.042 4.424 28.365 1.00 90.50 203 PHE A CA 1
ATOM 1423 C C . PHE A 1 203 ? -18.513 4.303 28.362 1.00 90.50 203 PHE A C 1
ATOM 1425 O O . PHE A 1 203 ? -17.880 4.483 27.324 1.00 90.50 203 PHE A O 1
ATOM 1432 N N . ASN A 1 204 ? -17.893 4.085 29.523 1.00 94.50 204 ASN A N 1
ATOM 1433 C CA . ASN A 1 204 ? -16.430 4.117 29.652 1.00 94.50 204 ASN A CA 1
ATOM 1434 C C . ASN A 1 204 ? -15.917 3.173 30.762 1.00 94.50 204 ASN A C 1
ATOM 1436 O O . ASN A 1 204 ? -16.693 2.446 31.377 1.00 94.50 204 ASN A O 1
ATOM 1440 N N . ALA A 1 205 ? -14.612 3.156 31.026 1.00 95.38 205 ALA A N 1
ATOM 1441 C CA . ALA A 1 205 ? -13.980 2.334 32.065 1.00 95.38 205 ALA A CA 1
ATOM 1442 C C . ALA A 1 205 ? -13.222 3.166 33.125 1.00 95.38 205 ALA A C 1
ATOM 1444 O O . ALA A 1 205 ? -12.407 2.628 33.874 1.00 95.38 205 ALA A O 1
ATOM 1445 N N . GLY A 1 206 ? -13.471 4.478 33.191 1.00 95.88 206 GLY A N 1
ATOM 1446 C CA . GLY A 1 206 ? -12.652 5.423 33.955 1.00 95.88 206 GLY A CA 1
ATOM 1447 C C . GLY A 1 206 ? -11.204 5.473 33.441 1.00 95.88 206 GLY A C 1
ATOM 1448 O O . GLY A 1 206 ? -10.970 5.229 32.264 1.00 95.88 206 GLY A O 1
ATOM 1449 N N . ASN A 1 207 ? -10.216 5.797 34.270 1.00 96.81 207 ASN A N 1
ATOM 1450 C CA . ASN A 1 207 ? -8.818 5.890 33.834 1.00 96.81 207 ASN A CA 1
ATOM 1451 C C . ASN A 1 207 ? -8.225 4.494 33.581 1.00 96.81 207 ASN A C 1
ATOM 1453 O O . ASN A 1 207 ? -8.291 3.622 34.454 1.00 96.81 207 ASN A O 1
ATOM 1457 N N . LEU A 1 208 ? -7.588 4.321 32.422 1.00 97.81 208 LEU A N 1
ATOM 1458 C CA . LEU A 1 208 ? -6.857 3.119 32.023 1.00 97.81 208 LEU A CA 1
ATOM 1459 C C . LEU A 1 208 ? -5.363 3.330 32.261 1.00 97.81 208 LEU A C 1
ATOM 1461 O O . LEU A 1 208 ? -4.787 4.265 31.714 1.00 97.81 208 LEU A O 1
ATOM 1465 N N . ASN A 1 209 ? -4.728 2.466 33.047 1.00 97.94 209 ASN A N 1
ATOM 1466 C CA . ASN A 1 209 ? -3.290 2.507 33.314 1.00 97.94 209 ASN A CA 1
ATOM 1467 C C . ASN A 1 209 ? -2.623 1.282 32.697 1.00 97.94 209 ASN A C 1
ATOM 1469 O O . ASN A 1 209 ? -3.070 0.161 32.934 1.00 97.94 209 ASN A O 1
ATOM 1473 N N . PHE A 1 210 ? -1.556 1.505 31.941 1.00 97.25 210 PHE A N 1
ATOM 1474 C CA . PHE A 1 210 ? -0.816 0.496 31.198 1.00 97.25 210 PHE A CA 1
ATOM 1475 C C . PHE A 1 210 ? 0.565 0.309 31.829 1.00 97.25 210 PHE A C 1
ATOM 1477 O O . PHE A 1 210 ? 1.291 1.278 32.067 1.00 97.25 210 PHE A O 1
ATOM 1484 N N . THR A 1 211 ? 0.934 -0.943 32.085 1.00 96.75 211 THR A N 1
ATOM 1485 C CA . THR A 1 211 ? 2.281 -1.347 32.507 1.00 96.75 211 THR A CA 1
ATOM 1486 C C . THR A 1 211 ? 2.796 -2.460 31.595 1.00 96.75 211 THR A C 1
ATOM 1488 O O . THR A 1 211 ? 2.009 -3.186 30.993 1.00 96.75 211 THR A O 1
ATOM 1491 N N . GLY A 1 212 ? 4.119 -2.570 31.439 1.00 93.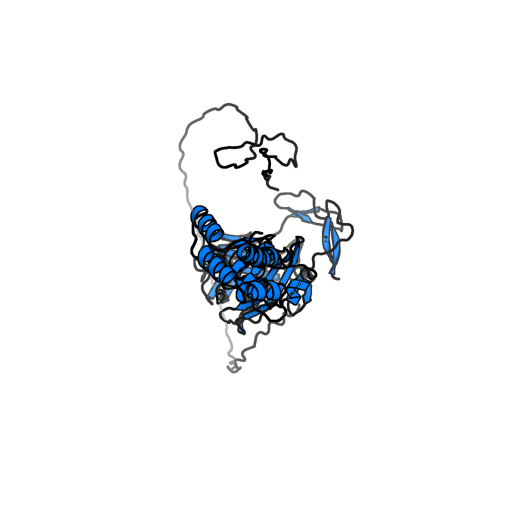94 212 GLY A N 1
ATOM 1492 C CA . GLY A 1 212 ? 4.744 -3.441 30.426 1.00 93.94 212 GLY A CA 1
ATOM 1493 C C . GLY A 1 212 ? 4.892 -2.790 29.042 1.00 93.94 212 GLY A C 1
ATOM 1494 O O . GLY A 1 212 ? 5.565 -3.338 28.171 1.00 93.94 212 GLY A O 1
ATOM 1495 N N . THR A 1 213 ? 4.320 -1.596 28.856 1.00 94.56 213 THR A N 1
ATOM 1496 C CA . THR A 1 213 ? 4.686 -0.661 27.786 1.00 94.56 213 THR A CA 1
ATOM 1497 C C . THR A 1 213 ? 6.120 -0.145 27.973 1.00 94.56 213 THR A C 1
ATOM 1499 O O . THR A 1 213 ? 6.676 -0.216 29.071 1.00 94.56 213 THR A O 1
ATOM 1502 N N . THR A 1 214 ? 6.723 0.392 26.909 1.00 92.44 214 THR A N 1
ATOM 1503 C CA . THR A 1 214 ? 8.090 0.957 26.929 1.00 92.44 214 THR A CA 1
ATOM 1504 C C . THR A 1 214 ? 8.241 2.115 27.917 1.00 92.44 214 THR A C 1
ATOM 1506 O O . THR A 1 214 ? 9.242 2.189 28.628 1.00 92.44 214 THR A O 1
ATOM 1509 N N . GLU A 1 215 ? 7.213 2.955 28.031 1.00 91.50 215 GLU A N 1
ATOM 1510 C CA . GLU A 1 215 ? 7.008 3.896 29.134 1.00 91.50 215 GLU A CA 1
ATOM 1511 C C . GLU A 1 215 ? 5.601 3.686 29.728 1.00 91.50 215 GLU A C 1
ATOM 1513 O O . GLU A 1 215 ? 4.669 3.389 28.973 1.00 91.50 215 GLU A O 1
ATOM 1518 N N . PRO A 1 216 ? 5.396 3.813 31.056 1.00 93.50 216 PRO A N 1
ATOM 1519 C CA . PRO A 1 216 ? 4.066 3.709 31.659 1.00 93.50 216 PRO A CA 1
ATOM 1520 C C . PRO A 1 216 ? 3.096 4.747 31.083 1.00 93.50 216 PRO A C 1
ATOM 1522 O O . PRO A 1 216 ? 3.400 5.938 31.050 1.00 93.50 216 PRO A O 1
ATOM 1525 N N . LEU A 1 217 ? 1.911 4.298 30.670 1.00 95.44 217 LEU A N 1
ATOM 1526 C CA . LEU A 1 217 ? 0.913 5.130 29.994 1.00 95.44 217 LEU A CA 1
ATOM 1527 C C . LEU A 1 217 ? -0.400 5.156 30.787 1.00 95.44 217 LEU A C 1
ATOM 1529 O O . LEU A 1 217 ? -0.871 4.122 31.255 1.00 95.44 217 LEU A O 1
ATOM 1533 N N . THR A 1 218 ? -1.032 6.326 30.886 1.00 96.75 218 THR A N 1
ATOM 1534 C CA . THR A 1 218 ? -2.387 6.474 31.437 1.00 96.75 218 THR A CA 1
ATOM 1535 C C . THR A 1 218 ? -3.283 7.174 30.420 1.00 96.75 218 THR A C 1
ATOM 1537 O O . THR A 1 218 ? -2.946 8.256 29.946 1.00 96.75 218 THR A O 1
ATOM 1540 N N . LEU A 1 219 ? -4.438 6.579 30.112 1.00 96.69 219 LEU A N 1
ATOM 1541 C CA . LEU A 1 219 ? -5.476 7.169 29.265 1.00 96.69 219 LEU A CA 1
ATOM 1542 C C . LEU A 1 219 ? -6.711 7.528 30.100 1.00 96.69 219 LEU A C 1
ATOM 1544 O O . LEU A 1 219 ? -7.210 6.713 30.879 1.00 96.69 219 LEU A O 1
ATOM 1548 N N . SER A 1 220 ? -7.243 8.723 29.868 1.00 95.00 220 SER A N 1
ATOM 1549 C CA . SER A 1 220 ? -8.533 9.194 30.389 1.00 95.00 220 SER A CA 1
ATOM 1550 C C . SER A 1 220 ? -9.521 9.354 29.225 1.00 95.00 220 SER A C 1
ATOM 1552 O O . SER A 1 220 ? -9.063 9.535 28.099 1.00 95.00 220 SER A O 1
ATOM 1554 N N . PRO A 1 221 ? -10.849 9.326 29.443 1.00 90.62 221 PRO A N 1
ATOM 1555 C CA . PRO A 1 221 ? -11.811 9.667 28.393 1.00 90.62 221 PRO A CA 1
ATOM 1556 C C . PRO A 1 221 ? -11.606 11.111 27.877 1.00 90.62 221 PRO A C 1
ATOM 1558 O O . PRO A 1 221 ? -11.477 12.010 28.713 1.00 90.62 221 PRO A O 1
ATOM 1561 N N . PRO A 1 222 ? -11.634 11.372 26.553 1.00 89.88 222 PRO A N 1
ATOM 1562 C CA . PRO A 1 222 ? -11.651 10.404 25.451 1.00 89.88 222 PRO A CA 1
ATOM 1563 C C . PRO A 1 222 ? -10.291 9.702 25.294 1.00 89.88 222 PRO A C 1
ATOM 1565 O O . PRO A 1 222 ? -9.246 10.346 25.239 1.00 89.88 222 PRO A O 1
ATOM 1568 N N . TYR A 1 223 ? -10.301 8.368 25.217 1.00 93.12 223 TYR A N 1
ATOM 1569 C CA . TYR A 1 223 ? -9.080 7.564 25.294 1.00 93.12 223 TYR A CA 1
ATOM 1570 C C . TYR A 1 223 ? -8.269 7.594 23.997 1.00 93.12 223 TYR A C 1
ATOM 1572 O O . TYR A 1 223 ? -8.411 6.727 23.132 1.00 93.12 223 TYR A O 1
ATOM 1580 N N . SER A 1 224 ? -7.377 8.570 23.889 1.00 92.75 224 SER A N 1
ATOM 1581 C CA . SER A 1 224 ? -6.440 8.689 22.777 1.00 92.75 224 SER A CA 1
ATOM 1582 C C . SER A 1 224 ? -5.069 9.149 23.251 1.00 92.75 224 SER A C 1
ATOM 1584 O O . SER A 1 224 ? -4.956 10.113 24.006 1.00 92.75 224 SER A O 1
ATOM 1586 N N . PHE A 1 225 ? -4.032 8.503 22.736 1.00 93.69 225 PHE A N 1
ATOM 1587 C CA . PHE A 1 225 ? -2.641 8.914 22.842 1.00 93.69 225 PHE A CA 1
ATOM 1588 C C . PHE A 1 225 ? -1.948 8.689 21.499 1.00 93.69 225 PHE A C 1
ATOM 1590 O O . PHE A 1 225 ? -2.160 7.673 20.834 1.00 93.69 225 PHE A O 1
ATOM 1597 N N . SER A 1 226 ? -1.089 9.628 21.118 1.00 90.94 226 SER A N 1
ATOM 1598 C CA . SER A 1 226 ? -0.283 9.563 19.902 1.00 90.94 226 SER A CA 1
ATOM 1599 C C . SER A 1 226 ? 1.093 10.156 20.169 1.00 90.94 226 SER A C 1
ATOM 1601 O O . SER A 1 226 ? 1.185 11.309 20.589 1.00 90.94 226 SER A O 1
ATOM 1603 N N . ASN A 1 227 ? 2.147 9.397 19.881 1.00 84.00 227 ASN A N 1
ATOM 1604 C CA . ASN A 1 227 ? 3.525 9.863 19.962 1.00 84.00 227 ASN A CA 1
ATOM 1605 C C . ASN A 1 227 ? 4.132 9.932 18.553 1.00 84.00 227 ASN A C 1
ATOM 1607 O O . ASN A 1 227 ? 4.411 8.903 17.930 1.00 84.00 227 ASN A O 1
ATOM 1611 N N . ALA A 1 228 ? 4.300 11.151 18.039 1.00 70.31 228 ALA A N 1
ATOM 1612 C CA . ALA A 1 228 ? 4.932 11.408 16.750 1.00 70.31 228 ALA A CA 1
ATOM 1613 C C . ALA A 1 228 ? 6.453 11.522 16.938 1.00 70.31 228 ALA A C 1
ATOM 1615 O O . ALA A 1 228 ? 6.927 12.463 17.571 1.00 70.31 228 ALA A O 1
ATOM 1616 N N . GLY A 1 229 ? 7.213 10.565 16.394 1.00 63.53 229 GLY A N 1
ATOM 1617 C CA . GLY A 1 229 ? 8.670 10.486 16.567 1.00 63.53 229 GLY A CA 1
ATOM 1618 C C . GLY A 1 229 ? 9.129 9.720 17.814 1.00 63.53 229 GLY A C 1
ATOM 1619 O O . GLY A 1 229 ? 10.325 9.679 18.097 1.00 63.53 229 GLY A O 1
ATOM 1620 N N . GLY A 1 230 ? 8.204 9.104 18.555 1.00 68.56 230 GLY A N 1
ATOM 1621 C CA . GLY A 1 230 ? 8.527 8.148 19.612 1.00 68.56 230 GLY A CA 1
ATOM 1622 C C . GLY A 1 230 ? 8.800 6.744 19.071 1.00 68.56 230 GLY A C 1
ATOM 1623 O O . GLY A 1 230 ? 8.286 6.356 18.022 1.00 68.56 230 GLY A O 1
ATOM 1624 N N . GLY A 1 231 ? 9.571 5.958 19.826 1.00 81.94 231 GLY A N 1
ATOM 1625 C CA . GLY A 1 231 ? 9.679 4.516 19.599 1.00 81.94 231 GLY A CA 1
ATOM 1626 C C . GLY A 1 231 ? 8.348 3.787 19.832 1.00 81.94 231 GLY A C 1
ATOM 1627 O O . GLY A 1 231 ? 7.342 4.387 20.214 1.00 81.94 231 GLY A O 1
ATOM 1628 N N . SER A 1 232 ? 8.345 2.470 19.619 1.00 89.06 232 SER A N 1
ATOM 1629 C CA . SER A 1 232 ? 7.159 1.644 19.870 1.00 89.06 232 SER A CA 1
ATOM 1630 C C . SER A 1 232 ? 6.669 1.758 21.318 1.00 89.06 232 SER A C 1
ATOM 1632 O O . SER A 1 232 ? 7.465 1.904 22.248 1.00 89.06 232 SER A O 1
ATOM 1634 N N . LEU A 1 233 ? 5.353 1.642 21.515 1.00 91.44 233 LEU A N 1
ATOM 1635 C CA . LEU A 1 233 ? 4.729 1.562 22.841 1.00 91.44 233 LEU A CA 1
ATOM 1636 C C . LEU A 1 233 ? 4.985 0.223 23.543 1.00 91.44 233 LEU A C 1
ATOM 1638 O O . LEU A 1 233 ? 4.745 0.112 24.744 1.00 91.44 233 LEU A O 1
ATOM 1642 N N . PHE A 1 234 ? 5.449 -0.792 22.816 1.00 93.06 234 PHE A N 1
ATOM 1643 C CA . PHE A 1 234 ? 5.657 -2.142 23.326 1.00 93.06 234 PHE A CA 1
ATOM 1644 C C . PHE A 1 234 ? 6.924 -2.781 22.753 1.00 93.06 234 PHE A C 1
ATOM 1646 O O . PHE A 1 234 ? 7.483 -2.311 21.765 1.00 93.06 234 PHE A O 1
ATOM 1653 N N . THR A 1 235 ? 7.388 -3.857 23.382 1.00 91.88 235 THR A N 1
ATOM 1654 C CA . THR A 1 235 ? 8.463 -4.712 22.861 1.00 91.88 235 THR A CA 1
ATOM 1655 C C . THR A 1 235 ? 7.876 -6.000 22.275 1.00 91.88 235 THR A C 1
ATOM 1657 O O . THR A 1 235 ? 6.701 -6.303 22.486 1.00 91.88 235 THR A O 1
ATOM 1660 N N . ASP A 1 236 ? 8.670 -6.730 21.489 1.00 93.06 236 ASP A N 1
ATOM 1661 C CA . ASP A 1 236 ? 8.219 -7.949 20.806 1.00 93.06 236 ASP A CA 1
ATOM 1662 C C . ASP A 1 236 ? 7.688 -9.000 21.780 1.00 93.06 236 ASP A C 1
ATOM 1664 O O . ASP A 1 236 ? 8.410 -9.417 22.688 1.00 93.06 236 ASP A O 1
ATOM 1668 N N . ALA A 1 237 ? 6.450 -9.455 21.554 1.00 93.19 237 ALA A N 1
ATOM 1669 C CA . ALA A 1 237 ? 5.807 -10.506 22.344 1.00 93.19 237 ALA A CA 1
ATOM 1670 C C . ALA A 1 237 ? 5.867 -10.265 23.869 1.00 93.19 237 ALA A C 1
ATOM 1672 O O . ALA A 1 237 ? 6.001 -11.204 24.658 1.00 93.19 237 ALA A O 1
ATOM 1673 N N . SER A 1 238 ? 5.788 -9.000 24.294 1.00 94.81 238 SER A N 1
ATOM 1674 C CA . SER A 1 238 ? 5.835 -8.610 25.700 1.00 94.81 238 SER A CA 1
ATOM 1675 C C . SER A 1 238 ? 4.460 -8.684 26.357 1.00 94.81 238 SER A C 1
ATOM 1677 O O . SER A 1 238 ? 3.423 -8.539 25.712 1.00 94.81 238 SER A O 1
ATOM 1679 N N . THR A 1 239 ? 4.430 -8.909 27.669 1.00 97.50 239 THR A N 1
ATOM 1680 C CA . THR A 1 239 ? 3.181 -8.853 28.435 1.00 97.50 239 THR A CA 1
ATOM 1681 C C . THR A 1 239 ? 2.872 -7.413 28.825 1.00 97.50 239 THR A C 1
ATOM 1683 O O . THR A 1 239 ? 3.663 -6.777 29.524 1.00 97.50 239 THR A O 1
ATOM 1686 N N . ILE A 1 240 ? 1.696 -6.928 28.433 1.00 96.94 240 ILE A N 1
ATOM 1687 C CA . ILE A 1 240 ? 1.135 -5.655 28.890 1.00 96.94 240 ILE A CA 1
ATOM 1688 C C . ILE A 1 240 ? -0.031 -5.932 29.824 1.00 96.94 240 ILE A C 1
ATOM 1690 O O . ILE A 1 240 ? -0.877 -6.780 29.544 1.00 96.94 240 ILE A O 1
ATOM 1694 N N . THR A 1 241 ? -0.098 -5.177 30.917 1.00 98.06 241 THR A N 1
ATOM 1695 C CA . THR A 1 241 ? -1.218 -5.189 31.857 1.00 98.06 241 THR A CA 1
ATOM 1696 C C . THR A 1 241 ? -1.955 -3.859 31.795 1.00 98.06 241 THR A C 1
ATOM 1698 O O . THR A 1 241 ? -1.349 -2.793 31.906 1.00 98.06 241 THR A O 1
ATOM 1701 N N . VAL A 1 242 ? -3.277 -3.927 31.648 1.00 97.75 242 VAL A N 1
ATOM 1702 C CA . VAL A 1 242 ? -4.188 -2.782 31.666 1.00 97.75 242 VAL A CA 1
ATOM 1703 C C . VAL A 1 242 ? -5.036 -2.835 32.930 1.00 97.75 242 VAL A C 1
ATOM 1705 O O . VAL A 1 242 ? -5.765 -3.802 33.154 1.00 97.75 242 VAL A O 1
ATOM 1708 N N . ARG A 1 243 ? -4.979 -1.774 33.741 1.00 98.31 243 ARG A N 1
ATOM 1709 C CA . ARG A 1 243 ? -5.823 -1.579 34.925 1.00 98.31 243 ARG A CA 1
ATOM 1710 C C . ARG A 1 243 ? -6.780 -0.405 34.722 1.00 98.31 243 ARG A C 1
ATOM 1712 O O . ARG A 1 243 ? -6.344 0.746 34.655 1.00 98.31 243 ARG A O 1
ATOM 1719 N N . ALA A 1 244 ? -8.075 -0.696 34.716 1.00 97.62 244 ALA A N 1
ATOM 1720 C CA . ALA A 1 244 ? -9.159 0.279 34.747 1.00 97.62 244 ALA A CA 1
ATOM 1721 C C . ALA A 1 244 ? -9.620 0.540 36.189 1.00 97.62 244 ALA A C 1
ATOM 1723 O O . ALA A 1 244 ? -9.814 -0.405 36.956 1.00 97.62 244 ALA A O 1
ATOM 1724 N N . ASN A 1 245 ? -9.859 1.801 36.567 1.00 96.69 245 ASN A N 1
ATOM 1725 C CA . ASN A 1 245 ? -10.480 2.119 37.866 1.00 96.69 245 ASN A CA 1
ATOM 1726 C C . ASN A 1 245 ? -12.024 1.986 37.861 1.00 96.69 245 ASN A C 1
ATOM 1728 O O . ASN A 1 245 ? -12.636 1.907 38.929 1.00 96.69 245 ASN A O 1
ATOM 1732 N N . GLY A 1 246 ? -12.640 1.893 36.677 1.00 95.12 246 GLY A N 1
ATOM 1733 C CA . GLY A 1 246 ? -14.076 1.723 36.465 1.00 95.12 246 GLY A CA 1
ATOM 1734 C C . GLY A 1 246 ? -14.850 3.046 36.428 1.00 95.12 246 GLY A C 1
ATOM 1735 O O . GLY A 1 246 ? -14.584 3.965 37.200 1.00 95.12 246 GLY A O 1
ATOM 1736 N N . SER A 1 247 ? -15.874 3.126 35.574 1.00 91.75 247 SER A N 1
ATOM 1737 C CA . SER A 1 247 ? -16.728 4.322 35.445 1.00 91.75 247 SER A CA 1
ATOM 1738 C C . SER A 1 247 ? -17.557 4.566 36.707 1.00 91.75 247 SER A C 1
ATOM 1740 O O . SER A 1 247 ? -18.082 3.615 37.287 1.00 91.75 247 SER A O 1
ATOM 1742 N N . THR A 1 248 ? -17.711 5.816 37.145 1.00 87.00 248 THR A N 1
ATOM 1743 C CA . THR A 1 248 ? -18.551 6.175 38.306 1.00 87.00 248 THR A CA 1
ATOM 1744 C C . THR A 1 248 ? -20.045 6.265 37.987 1.00 87.00 248 THR A C 1
ATOM 1746 O O . THR A 1 248 ? -20.846 6.218 38.917 1.00 87.00 248 THR A O 1
ATOM 1749 N N . ALA A 1 249 ? -20.420 6.384 36.707 1.00 89.75 249 ALA A N 1
ATOM 1750 C CA . ALA A 1 249 ? -21.805 6.535 36.257 1.00 89.75 249 ALA A CA 1
ATOM 1751 C C . ALA A 1 249 ? -22.303 5.265 35.548 1.00 89.75 249 ALA A C 1
ATOM 1753 O O . ALA A 1 249 ? -22.897 4.401 36.189 1.00 89.75 249 ALA A O 1
ATOM 1754 N N . ALA A 1 250 ? -22.015 5.127 34.251 1.00 92.25 250 ALA A N 1
ATOM 1755 C CA . ALA A 1 250 ? -22.283 3.933 33.453 1.00 92.25 250 ALA A CA 1
ATOM 1756 C C . ALA A 1 250 ? -21.009 3.484 32.728 1.00 92.25 250 ALA A C 1
ATOM 1758 O O . ALA A 1 250 ? -20.224 4.319 32.266 1.00 92.25 250 ALA A O 1
ATOM 1759 N N . GLY A 1 251 ? -20.752 2.178 32.670 1.00 94.69 251 GLY A N 1
ATOM 1760 C CA . GLY A 1 251 ? -19.476 1.683 32.160 1.00 94.69 251 GLY A CA 1
ATOM 1761 C C . GLY A 1 251 ? -19.059 0.306 32.652 1.00 94.69 251 GLY A C 1
ATOM 1762 O O . GLY A 1 251 ? -19.817 -0.404 33.308 1.00 94.69 251 GLY A O 1
ATOM 1763 N N . PHE A 1 252 ? -17.802 -0.036 32.392 1.00 96.06 252 PHE A N 1
ATOM 1764 C CA . PHE A 1 252 ? -17.138 -1.166 33.033 1.00 96.06 252 PHE A CA 1
ATOM 1765 C C . PHE A 1 252 ? -16.869 -0.864 34.517 1.00 96.06 252 PHE A C 1
ATOM 1767 O O . PHE A 1 252 ? -16.564 0.273 34.903 1.00 96.06 252 PHE A O 1
ATOM 1774 N N . ALA A 1 253 ? -16.960 -1.896 35.357 1.00 96.88 253 ALA A N 1
ATOM 1775 C CA . ALA A 1 253 ? -16.385 -1.885 36.696 1.00 96.88 253 ALA A CA 1
ATOM 1776 C C . ALA A 1 253 ? -14.844 -1.835 36.619 1.00 96.88 253 ALA A C 1
ATOM 1778 O O . ALA A 1 253 ? -14.257 -1.983 35.548 1.00 96.88 253 ALA A O 1
ATOM 1779 N N . GLY A 1 254 ? -14.175 -1.613 37.754 1.00 96.81 254 GLY A N 1
ATOM 1780 C CA . GLY A 1 254 ? -12.713 -1.682 37.798 1.00 96.81 254 GLY A CA 1
ATOM 1781 C C . GLY A 1 254 ? -12.228 -3.090 37.448 1.00 96.81 254 GLY A C 1
ATOM 1782 O O . GLY A 1 254 ? -12.777 -4.070 37.952 1.00 96.81 254 GLY A O 1
ATOM 1783 N N . PHE A 1 255 ? -11.217 -3.188 36.587 1.00 97.56 255 PHE A N 1
ATOM 1784 C CA . PHE A 1 255 ? -10.652 -4.458 36.131 1.00 97.56 255 PHE A CA 1
ATOM 1785 C C . PHE A 1 255 ? -9.136 -4.365 35.973 1.00 97.56 255 PHE A C 1
ATOM 1787 O O . PHE A 1 255 ? -8.576 -3.283 35.799 1.00 97.56 255 PHE A O 1
ATOM 1794 N N . GLU A 1 256 ? -8.480 -5.519 35.985 1.00 98.00 256 GLU A N 1
ATOM 1795 C CA . GLU A 1 256 ? -7.074 -5.681 35.631 1.00 98.00 256 GLU A CA 1
ATOM 1796 C C . GLU A 1 256 ? -6.962 -6.876 34.690 1.00 98.00 256 GLU A C 1
ATOM 1798 O O . GLU A 1 256 ? -7.514 -7.936 34.981 1.00 98.00 256 GLU A O 1
ATOM 1803 N N . GLN A 1 257 ? -6.331 -6.681 33.535 1.00 97.94 257 GLN A N 1
ATOM 1804 C CA . GLN A 1 257 ? -6.204 -7.695 32.491 1.00 97.94 257 GLN A CA 1
ATOM 1805 C C . GLN A 1 257 ? -4.828 -7.608 31.842 1.00 97.94 257 GLN A C 1
ATOM 1807 O O . GLN A 1 257 ? -4.362 -6.513 31.526 1.00 97.94 257 GLN A O 1
ATOM 1812 N N . SER A 1 258 ? -4.206 -8.761 31.608 1.00 96.94 258 SER A N 1
ATOM 1813 C CA . SER A 1 258 ? -2.929 -8.871 30.901 1.00 96.94 258 SER A CA 1
ATOM 1814 C C . SER A 1 258 ? -3.110 -9.558 29.551 1.00 96.94 258 SER A C 1
ATOM 1816 O O . SER A 1 258 ? -3.957 -10.446 29.413 1.00 96.94 258 SER A O 1
ATOM 1818 N N . PHE A 1 259 ? -2.301 -9.166 28.572 1.00 96.88 259 PHE A N 1
ATOM 1819 C CA . PHE A 1 259 ? -2.232 -9.764 27.239 1.00 96.88 259 PHE A CA 1
ATOM 1820 C C . PHE A 1 259 ? -0.797 -9.737 26.716 1.00 96.88 259 PHE A C 1
ATOM 1822 O O . PHE A 1 259 ? 0.014 -8.921 27.164 1.00 96.88 259 PHE A O 1
ATOM 1829 N N . THR A 1 260 ? -0.485 -10.622 25.775 1.00 97.00 260 THR A N 1
ATOM 1830 C CA . THR A 1 260 ? 0.792 -10.599 25.057 1.00 97.00 260 THR A CA 1
ATOM 1831 C C . THR A 1 260 ? 0.654 -9.735 23.808 1.00 97.00 260 THR A C 1
ATOM 1833 O O . THR A 1 260 ? -0.371 -9.786 23.127 1.00 97.00 260 THR A O 1
ATOM 1836 N N . THR A 1 261 ? 1.668 -8.930 23.496 1.00 96.00 261 THR A N 1
ATOM 1837 C CA . THR A 1 261 ? 1.695 -8.106 22.284 1.00 96.00 261 THR A CA 1
ATOM 1838 C C . THR A 1 261 ? 2.085 -8.901 21.042 1.00 96.00 261 THR A C 1
ATOM 1840 O O . THR A 1 261 ? 2.692 -9.967 21.114 1.00 96.00 261 THR A O 1
ATOM 1843 N N . THR A 1 262 ? 1.740 -8.374 19.870 1.00 95.31 262 THR A N 1
ATOM 1844 C CA . THR A 1 262 ? 2.298 -8.814 18.589 1.00 95.31 262 THR A CA 1
ATOM 1845 C C . THR A 1 262 ? 3.820 -8.662 18.593 1.00 95.31 262 THR A C 1
ATOM 1847 O O . THR A 1 262 ? 4.371 -7.751 19.219 1.00 95.31 262 THR A O 1
ATOM 1850 N N . LYS A 1 263 ? 4.518 -9.492 17.815 1.00 93.44 263 LYS A N 1
ATOM 1851 C CA . LYS A 1 263 ? 5.854 -9.108 17.331 1.00 93.44 263 LYS A CA 1
ATOM 1852 C C . LYS A 1 263 ? 5.741 -7.886 16.419 1.00 93.44 263 LYS A C 1
ATOM 1854 O O . LYS A 1 263 ? 4.744 -7.745 15.702 1.00 93.44 263 LYS A O 1
ATOM 1859 N N . HIS A 1 264 ? 6.772 -7.051 16.370 1.00 91.56 264 HIS A N 1
ATOM 1860 C CA . HIS A 1 264 ? 6.927 -6.084 15.295 1.00 91.56 264 HIS A CA 1
ATOM 1861 C C . HIS A 1 264 ? 6.976 -6.823 13.961 1.00 91.56 264 HIS A C 1
ATOM 1863 O O . HIS A 1 264 ? 7.571 -7.895 13.824 1.00 91.56 264 HIS A O 1
ATOM 1869 N N . LEU A 1 265 ? 6.299 -6.258 12.976 1.00 89.50 265 LEU A N 1
ATOM 1870 C CA . LEU A 1 265 ? 6.420 -6.692 11.604 1.00 89.50 265 LEU A CA 1
ATOM 1871 C C . LEU A 1 265 ? 7.745 -6.152 11.058 1.00 89.50 265 LEU A C 1
ATOM 1873 O O . LEU A 1 265 ? 8.029 -4.965 11.199 1.00 89.50 265 LEU A O 1
ATOM 1877 N N . GLN A 1 266 ? 8.543 -7.035 10.463 1.00 85.56 266 GLN A N 1
ATOM 1878 C CA . GLN A 1 266 ? 9.772 -6.690 9.756 1.00 85.56 266 GLN A CA 1
ATOM 1879 C C . GLN A 1 266 ? 9.782 -7.443 8.429 1.00 85.56 266 GLN A C 1
ATOM 1881 O O . GLN A 1 266 ? 9.867 -8.676 8.398 1.00 85.56 266 GLN A O 1
ATOM 1886 N N . SER A 1 267 ? 9.655 -6.694 7.341 1.00 83.25 267 SER A N 1
ATOM 1887 C CA . SER A 1 267 ? 9.783 -7.196 5.973 1.00 83.25 267 SER A CA 1
ATOM 1888 C C . SER A 1 267 ? 11.218 -7.627 5.646 1.00 83.25 267 SER A C 1
ATOM 1890 O O . SER A 1 267 ? 12.191 -7.032 6.115 1.00 83.25 267 SER A O 1
ATOM 1892 N N . SER A 1 268 ? 11.362 -8.670 4.822 1.00 76.62 268 SER A N 1
ATOM 1893 C CA . SER A 1 268 ? 12.660 -9.193 4.378 1.00 76.62 268 SER A CA 1
ATOM 1894 C C . SER A 1 268 ? 12.644 -9.554 2.880 1.00 76.62 268 SER A C 1
ATOM 1896 O O . SER A 1 268 ? 12.007 -10.539 2.513 1.00 76.62 268 SER A O 1
ATOM 1898 N N . PRO A 1 269 ? 13.341 -8.806 2.000 1.00 69.81 269 PRO A N 1
ATOM 1899 C CA . PRO A 1 269 ? 14.085 -7.588 2.313 1.00 69.81 269 PRO A CA 1
ATOM 1900 C C . PRO A 1 269 ? 13.133 -6.482 2.792 1.00 69.81 269 PRO A C 1
ATOM 1902 O O . PRO A 1 269 ? 11.924 -6.565 2.575 1.00 69.81 269 PRO A O 1
ATOM 1905 N N . SER A 1 270 ? 13.664 -5.454 3.458 1.00 69.81 270 SER A N 1
ATOM 1906 C CA . SER A 1 270 ? 12.823 -4.366 3.967 1.00 69.81 270 SER A CA 1
ATOM 1907 C C . SER A 1 270 ? 12.024 -3.709 2.834 1.00 69.81 270 SER A C 1
ATOM 1909 O O . SER A 1 270 ? 12.500 -3.639 1.703 1.00 69.81 270 SER A O 1
ATOM 1911 N N . ASN A 1 271 ? 10.829 -3.188 3.133 1.00 62.12 271 ASN A N 1
ATOM 1912 C CA . ASN A 1 271 ? 9.876 -2.611 2.160 1.00 62.12 271 ASN A CA 1
ATOM 1913 C C . ASN A 1 271 ? 10.473 -1.640 1.122 1.00 62.12 271 ASN A C 1
ATOM 1915 O O . ASN A 1 271 ? 9.906 -1.446 0.051 1.00 62.12 271 ASN A O 1
ATOM 1919 N N . VAL A 1 272 ? 11.599 -1.007 1.459 1.00 60.09 272 VAL A N 1
ATOM 1920 C CA . VAL A 1 272 ? 12.349 -0.044 0.636 1.00 60.09 272 VAL A CA 1
ATOM 1921 C C . VAL A 1 272 ? 13.105 -0.724 -0.524 1.00 60.09 272 VAL A C 1
ATOM 1923 O O . VAL A 1 272 ? 13.579 -0.047 -1.429 1.00 60.09 272 VAL A O 1
ATOM 1926 N N . ALA A 1 273 ? 13.223 -2.054 -0.515 1.00 72.12 273 ALA A N 1
ATOM 1927 C CA . ALA A 1 273 ? 14.022 -2.844 -1.452 1.00 72.12 273 ALA A CA 1
ATOM 1928 C C . ALA A 1 273 ? 13.200 -3.726 -2.414 1.00 72.12 273 ALA A C 1
ATOM 1930 O O . ALA A 1 273 ? 13.787 -4.533 -3.137 1.00 72.12 273 ALA A O 1
ATOM 1931 N N . ILE A 1 274 ? 11.867 -3.593 -2.455 1.00 85.31 274 ILE A N 1
ATOM 1932 C CA . ILE A 1 274 ? 11.075 -4.204 -3.534 1.00 85.31 274 ILE A CA 1
ATOM 1933 C C . ILE A 1 274 ? 11.318 -3.386 -4.809 1.00 85.31 274 ILE A C 1
ATOM 1935 O O . ILE A 1 274 ? 11.012 -2.195 -4.857 1.00 85.31 274 ILE A O 1
ATOM 1939 N N . GLY A 1 275 ? 11.901 -4.022 -5.824 1.00 88.88 275 GLY A N 1
ATOM 1940 C CA . GLY A 1 275 ? 12.236 -3.380 -7.093 1.00 88.88 275 GLY A CA 1
ATOM 1941 C C . GLY A 1 275 ? 11.006 -2.944 -7.896 1.00 88.88 275 GLY A C 1
ATOM 1942 O O . GLY A 1 275 ? 9.950 -3.586 -7.838 1.00 88.88 275 GLY A O 1
ATOM 1943 N N . LEU A 1 276 ? 11.138 -1.861 -8.673 1.00 91.88 276 LEU A N 1
ATOM 1944 C CA . LEU A 1 276 ? 10.064 -1.368 -9.545 1.00 91.88 276 LEU A CA 1
ATOM 1945 C C . LEU A 1 276 ? 9.623 -2.434 -10.562 1.00 91.88 276 LEU A C 1
ATOM 1947 O O . LEU A 1 276 ? 8.431 -2.528 -10.847 1.00 91.88 276 LEU A O 1
ATOM 1951 N N . GLY A 1 277 ? 10.541 -3.285 -11.032 1.00 90.50 277 GLY A N 1
ATOM 1952 C CA . GLY A 1 277 ? 10.248 -4.403 -11.930 1.00 90.50 277 GLY A CA 1
ATOM 1953 C C . GLY A 1 277 ? 9.325 -5.450 -11.307 1.00 90.50 277 GLY A C 1
ATOM 1954 O O . GLY A 1 277 ? 8.499 -6.036 -12.002 1.00 90.50 277 GLY A O 1
ATOM 1955 N N . THR A 1 278 ? 9.395 -5.644 -9.988 1.00 91.88 278 THR A N 1
ATOM 1956 C CA . THR A 1 278 ? 8.471 -6.520 -9.250 1.00 91.88 278 THR A CA 1
ATOM 1957 C C . THR A 1 278 ? 7.101 -5.862 -9.079 1.00 91.88 278 THR A C 1
ATOM 1959 O O . THR A 1 278 ? 6.075 -6.511 -9.271 1.00 91.88 278 THR A O 1
ATOM 1962 N N . ILE A 1 279 ? 7.057 -4.567 -8.747 1.00 93.88 279 ILE A N 1
ATOM 1963 C CA . ILE A 1 279 ? 5.793 -3.845 -8.525 1.00 93.88 279 ILE A CA 1
ATOM 1964 C C . ILE A 1 279 ? 4.997 -3.671 -9.825 1.00 93.88 279 ILE A C 1
ATOM 1966 O O . ILE A 1 279 ? 3.790 -3.916 -9.839 1.00 93.88 279 ILE A O 1
ATOM 1970 N N . PHE A 1 280 ? 5.658 -3.284 -10.916 1.00 94.38 280 PHE A N 1
ATOM 1971 C CA . PHE A 1 280 ? 5.021 -2.867 -12.171 1.00 94.38 280 PHE A CA 1
ATOM 1972 C C . PHE A 1 280 ? 5.214 -3.855 -13.342 1.00 94.38 280 PHE A C 1
ATOM 1974 O O . PHE A 1 280 ? 4.696 -3.604 -14.424 1.00 94.38 280 PHE A O 1
ATOM 1981 N N . GLY A 1 281 ? 5.934 -4.968 -13.152 1.00 90.81 281 GLY A N 1
ATOM 1982 C CA . GLY A 1 281 ? 6.077 -6.026 -14.162 1.00 90.81 281 GLY A CA 1
ATOM 1983 C C . GLY A 1 281 ? 4.893 -7.003 -14.226 1.00 90.81 281 GLY A C 1
ATOM 1984 O O . GLY A 1 281 ? 3.865 -6.815 -13.586 1.00 90.81 281 GLY A O 1
ATOM 1985 N N . GLU A 1 282 ? 5.045 -8.096 -14.977 1.00 89.38 282 GLU A N 1
ATOM 1986 C CA . GLU A 1 282 ? 3.962 -9.073 -15.221 1.00 89.38 282 GLU A CA 1
ATOM 1987 C C . GLU A 1 282 ? 3.715 -10.048 -14.049 1.00 89.38 282 GLU A C 1
ATOM 1989 O O . GLU A 1 282 ? 2.666 -10.688 -13.966 1.00 89.38 282 GLU A O 1
ATOM 1994 N N . GLY A 1 283 ? 4.682 -10.190 -13.136 1.00 92.12 283 GLY A N 1
ATOM 1995 C CA . GLY A 1 283 ? 4.613 -11.128 -12.011 1.00 92.12 283 GLY A CA 1
ATOM 1996 C C . GLY A 1 283 ? 3.699 -10.670 -10.862 1.00 92.12 283 GLY A C 1
ATOM 1997 O O . GLY A 1 283 ? 3.314 -9.496 -10.803 1.00 92.12 283 GLY A O 1
ATOM 1998 N N . PRO A 1 284 ? 3.362 -11.576 -9.922 1.00 94.25 284 PRO A N 1
ATOM 1999 C CA . PRO A 1 284 ? 2.750 -11.197 -8.652 1.00 94.25 284 PRO A CA 1
ATOM 2000 C C . PRO A 1 284 ? 3.723 -10.372 -7.796 1.00 94.25 284 PRO A C 1
ATOM 2002 O O . PRO A 1 284 ? 4.942 -10.455 -7.960 1.00 94.25 284 PRO A O 1
ATOM 2005 N N . VAL A 1 285 ? 3.183 -9.591 -6.859 1.00 93.75 285 VAL A N 1
ATOM 2006 C CA . VAL A 1 285 ? 3.994 -8.793 -5.931 1.00 93.75 285 VAL A CA 1
ATOM 2007 C C . VAL A 1 285 ? 4.217 -9.581 -4.642 1.00 93.75 285 VAL A C 1
ATOM 2009 O O . VAL A 1 285 ? 3.283 -9.809 -3.875 1.00 93.75 285 VAL A O 1
ATOM 2012 N N . GLU A 1 286 ? 5.461 -9.995 -4.410 1.00 92.62 286 GLU A N 1
ATOM 2013 C CA . GLU A 1 286 ? 5.853 -10.791 -3.244 1.00 92.62 286 GLU A CA 1
ATOM 2014 C C . GLU A 1 286 ? 6.175 -9.913 -2.026 1.00 92.62 286 GLU A C 1
ATOM 2016 O O . GLU A 1 286 ? 7.126 -9.129 -2.037 1.00 92.62 286 GLU A O 1
ATOM 2021 N N . PHE A 1 287 ? 5.428 -10.105 -0.941 1.00 91.88 287 PHE A N 1
ATOM 2022 C CA . PHE A 1 287 ? 5.698 -9.533 0.378 1.00 91.88 287 PHE A CA 1
ATOM 2023 C C . PHE A 1 287 ? 6.207 -10.644 1.299 1.00 91.88 287 PHE A C 1
ATOM 2025 O O . PHE A 1 287 ? 5.573 -11.687 1.399 1.00 91.88 287 PHE A O 1
ATOM 2032 N N . ASN A 1 288 ? 7.331 -10.441 1.986 1.00 92.56 288 ASN A N 1
ATOM 2033 C CA . ASN A 1 288 ? 7.969 -11.459 2.832 1.00 92.56 288 ASN A CA 1
ATOM 2034 C C . ASN A 1 288 ? 8.350 -10.858 4.193 1.00 92.56 288 ASN A C 1
ATOM 2036 O O . ASN A 1 288 ? 8.719 -9.686 4.255 1.00 92.56 288 ASN A O 1
ATOM 2040 N N . TRP A 1 289 ? 8.269 -11.639 5.273 1.00 93.25 289 TRP A N 1
ATOM 2041 C CA . TRP A 1 289 ? 8.491 -11.207 6.660 1.00 93.25 289 TRP A CA 1
ATOM 2042 C C . TRP A 1 289 ? 8.947 -12.365 7.571 1.00 93.25 289 TRP A C 1
ATOM 2044 O O . TRP A 1 289 ? 8.825 -13.536 7.219 1.00 93.25 289 TRP A O 1
ATOM 2054 N N . GLU A 1 290 ? 9.463 -12.070 8.772 1.00 92.06 290 GLU A N 1
ATOM 2055 C CA . GLU A 1 290 ? 9.750 -13.122 9.770 1.00 92.06 290 GLU A CA 1
ATOM 2056 C C . GLU A 1 290 ? 8.447 -13.805 10.210 1.00 92.06 290 GLU A C 1
ATOM 2058 O O . GLU A 1 290 ? 7.619 -13.154 10.843 1.00 92.06 290 GLU A O 1
ATOM 2063 N N . ALA A 1 291 ? 8.273 -15.097 9.918 1.00 94.06 291 ALA A N 1
ATOM 2064 C CA . ALA A 1 291 ? 7.056 -15.843 10.243 1.00 94.06 291 ALA A CA 1
ATOM 2065 C C . ALA A 1 291 ? 6.663 -15.773 11.735 1.00 94.06 291 ALA A C 1
ATOM 2067 O O . ALA A 1 291 ? 7.507 -15.841 12.635 1.00 94.06 291 ALA A O 1
ATOM 2068 N N . GLY A 1 292 ? 5.358 -15.674 11.989 1.00 93.44 292 GLY A N 1
ATOM 2069 C CA . GLY A 1 292 ? 4.786 -15.567 13.331 1.00 93.44 292 GLY A CA 1
ATOM 2070 C C . GLY A 1 292 ? 3.550 -16.443 13.540 1.00 93.44 292 GLY A C 1
ATOM 2071 O O . GLY A 1 292 ? 3.359 -17.454 12.866 1.00 93.44 292 GLY A O 1
ATOM 2072 N N . SER A 1 293 ? 2.733 -16.067 14.522 1.00 94.31 293 SER A N 1
ATOM 2073 C CA . SER A 1 293 ? 1.508 -16.775 14.927 1.00 94.31 293 SER A CA 1
ATOM 2074 C C . SER A 1 293 ? 0.307 -15.838 15.085 1.00 94.31 293 SER A C 1
ATOM 2076 O O . SER A 1 293 ? -0.691 -16.223 15.690 1.00 94.31 293 SER A O 1
ATOM 2078 N N . ASP A 1 294 ? 0.436 -14.592 14.635 1.00 95.56 294 ASP A N 1
ATOM 2079 C CA . ASP A 1 294 ? -0.590 -13.564 14.780 1.00 95.56 294 ASP A CA 1
ATOM 2080 C C . ASP A 1 294 ? -1.393 -13.449 13.460 1.00 95.56 294 ASP A C 1
ATOM 2082 O O . ASP A 1 294 ? -1.230 -14.258 12.546 1.00 95.56 294 ASP A O 1
ATOM 2086 N N . SER A 1 295 ? -2.303 -12.481 13.331 1.00 94.62 295 SER A N 1
ATOM 2087 C CA . SER A 1 295 ? -3.007 -12.233 12.061 1.00 94.62 295 SER A CA 1
ATOM 2088 C C . SER A 1 295 ? -2.218 -11.244 11.207 1.00 94.62 295 SER A C 1
ATOM 2090 O O . SER A 1 295 ? -1.779 -10.221 11.730 1.00 94.62 295 SER A O 1
ATOM 2092 N N . VAL A 1 296 ? -2.051 -11.492 9.904 1.00 95.62 296 VAL A N 1
ATOM 2093 C CA . VAL A 1 296 ? -1.441 -10.522 8.977 1.00 95.62 296 VAL A CA 1
ATOM 2094 C C . VAL A 1 296 ? -2.452 -10.096 7.918 1.00 95.62 296 VAL A C 1
ATOM 2096 O O . VAL A 1 296 ? -3.104 -10.926 7.285 1.00 95.62 296 VAL A O 1
ATOM 2099 N N . THR A 1 297 ? -2.547 -8.785 7.701 1.00 95.44 297 THR A N 1
ATOM 2100 C CA . THR A 1 297 ? -3.375 -8.173 6.659 1.00 95.44 297 THR A CA 1
ATOM 2101 C C . THR A 1 297 ? -2.520 -7.255 5.795 1.00 95.44 297 THR A C 1
ATOM 2103 O O . THR A 1 297 ? -1.889 -6.330 6.304 1.00 95.44 297 THR A O 1
ATOM 2106 N N . LEU A 1 298 ? -2.532 -7.476 4.483 1.00 95.12 298 LEU A N 1
ATOM 2107 C CA . LEU A 1 298 ? -2.010 -6.552 3.481 1.00 95.12 298 LEU A CA 1
ATOM 2108 C C . LEU A 1 298 ? -3.164 -5.691 2.964 1.00 95.12 298 LEU A C 1
ATOM 2110 O O . LEU A 1 298 ? -4.052 -6.199 2.288 1.00 95.12 298 LEU A O 1
ATOM 2114 N N . THR A 1 299 ? -3.144 -4.390 3.234 1.00 95.12 299 THR A N 1
ATOM 2115 C CA . THR A 1 299 ? -4.031 -3.422 2.576 1.00 95.12 299 THR A CA 1
ATOM 2116 C C . THR A 1 299 ? -3.242 -2.670 1.511 1.00 95.12 299 THR A C 1
ATOM 2118 O O . THR A 1 299 ? -2.186 -2.126 1.820 1.00 95.12 299 THR A O 1
ATOM 2121 N N . ALA A 1 300 ? -3.729 -2.609 0.273 1.00 95.12 300 ALA A N 1
ATOM 2122 C CA . ALA A 1 300 ? -3.084 -1.882 -0.819 1.00 95.12 300 ALA A CA 1
ATOM 2123 C C . ALA A 1 300 ? -4.051 -0.894 -1.482 1.00 95.12 300 ALA A C 1
ATOM 2125 O O . ALA A 1 300 ? -5.228 -1.194 -1.668 1.00 95.12 300 ALA A O 1
ATOM 2126 N N . ILE A 1 301 ? -3.537 0.277 -1.847 1.00 96.44 301 ILE A N 1
ATOM 2127 C CA . ILE A 1 301 ? -4.217 1.287 -2.655 1.00 96.44 301 ILE A CA 1
ATOM 2128 C C . ILE A 1 301 ? -3.471 1.347 -3.984 1.00 96.44 301 ILE A C 1
ATOM 2130 O O . ILE A 1 301 ? -2.269 1.624 -4.013 1.00 96.44 301 ILE A O 1
ATOM 2134 N N . VAL A 1 302 ? -4.178 1.065 -5.069 1.00 97.00 302 VAL A N 1
ATOM 2135 C CA . VAL A 1 302 ? -3.642 1.055 -6.432 1.00 97.00 302 VAL A CA 1
ATOM 2136 C C . VAL A 1 302 ? -4.301 2.159 -7.245 1.00 97.00 302 VAL A C 1
ATOM 2138 O O . VAL A 1 302 ? -5.505 2.375 -7.123 1.00 97.00 302 VAL A O 1
ATOM 2141 N N . THR A 1 303 ? -3.519 2.859 -8.064 1.00 97.06 303 THR A N 1
ATOM 2142 C CA . THR A 1 303 ? -4.013 3.930 -8.943 1.00 97.06 303 THR A CA 1
ATOM 2143 C C . THR A 1 303 ? -3.570 3.656 -10.371 1.00 97.06 303 THR A C 1
ATOM 2145 O O . THR A 1 303 ? -2.392 3.365 -10.583 1.00 97.06 303 THR A O 1
ATOM 2148 N N . SER A 1 304 ? -4.466 3.777 -11.348 1.00 96.31 304 SER A N 1
ATOM 2149 C CA . SER A 1 304 ? -4.136 3.660 -12.773 1.00 96.31 304 SER A CA 1
ATOM 2150 C C . SER A 1 304 ? -3.570 4.959 -13.362 1.00 96.31 304 SER A C 1
ATOM 2152 O O . SER A 1 304 ? -3.739 6.044 -12.798 1.00 96.31 304 SER A O 1
ATOM 2154 N N . LYS A 1 305 ? -2.968 4.890 -14.556 1.00 92.19 305 LYS A N 1
ATOM 2155 C CA . LYS A 1 305 ? -2.543 6.077 -15.325 1.00 92.19 305 LYS A CA 1
ATOM 2156 C C . LYS A 1 305 ? -3.707 6.966 -15.782 1.00 92.19 305 LYS A C 1
ATOM 2158 O O . LYS A 1 305 ? -3.469 8.118 -16.136 1.00 92.19 305 LYS A O 1
ATOM 2163 N N . LEU A 1 306 ? -4.949 6.473 -15.745 1.00 93.00 306 LEU A N 1
ATOM 2164 C CA . LEU A 1 306 ? -6.159 7.265 -16.007 1.00 93.00 306 LEU A CA 1
ATOM 2165 C C . LEU A 1 306 ? -6.815 7.802 -14.719 1.00 93.00 306 LEU A C 1
ATOM 2167 O O . LEU A 1 306 ? -7.821 8.506 -14.792 1.00 93.00 306 LEU A O 1
ATOM 2171 N N . GLY A 1 307 ? -6.235 7.522 -13.546 1.00 93.62 307 GLY A N 1
ATOM 2172 C CA . GLY A 1 307 ? -6.687 8.040 -12.252 1.00 93.62 307 GLY A CA 1
ATOM 2173 C C . GLY A 1 307 ? -7.766 7.206 -11.556 1.00 93.62 307 GLY A C 1
ATOM 2174 O O . GLY A 1 307 ? -8.334 7.673 -10.568 1.00 93.62 307 GLY A O 1
ATOM 2175 N N . ARG A 1 308 ? -8.050 5.984 -12.025 1.00 93.69 308 ARG A N 1
ATOM 2176 C CA . ARG A 1 308 ? -8.910 5.031 -11.308 1.00 93.69 308 ARG A CA 1
ATOM 2177 C C . ARG A 1 308 ? -8.198 4.549 -10.049 1.00 93.69 308 ARG A C 1
ATOM 2179 O O . ARG A 1 308 ? -7.008 4.257 -10.111 1.00 93.69 308 ARG A O 1
ATOM 2186 N N . VAL A 1 309 ? -8.913 4.456 -8.928 1.00 94.88 309 VAL A N 1
ATOM 2187 C CA . VAL A 1 309 ? -8.358 4.036 -7.630 1.00 94.88 309 VAL A CA 1
ATOM 2188 C C . VAL A 1 309 ? -9.065 2.779 -7.133 1.00 94.88 309 VAL A C 1
ATOM 2190 O O . VAL A 1 309 ? -10.288 2.769 -7.012 1.00 94.88 309 VAL A O 1
ATOM 2193 N N . GLY A 1 310 ? -8.286 1.753 -6.793 1.00 93.56 310 GLY A N 1
ATOM 2194 C CA . GLY A 1 310 ? -8.746 0.513 -6.169 1.00 93.56 310 GLY A CA 1
ATOM 2195 C C . GLY A 1 310 ? -8.170 0.333 -4.762 1.00 93.56 310 GLY A C 1
ATOM 2196 O O . GLY A 1 310 ? -7.029 0.719 -4.502 1.00 93.56 310 GLY A O 1
ATOM 2197 N N . VAL A 1 311 ? -8.943 -0.268 -3.848 1.00 93.81 311 VAL A N 1
ATOM 2198 C CA . VAL A 1 311 ? -8.513 -0.552 -2.465 1.00 93.81 311 VAL A CA 1
ATOM 2199 C C . VAL A 1 311 ? -8.704 -2.030 -2.133 1.00 93.81 311 VAL A C 1
ATOM 2201 O O . VAL A 1 311 ? -9.823 -2.526 -1.998 1.00 93.81 311 VAL A O 1
ATOM 2204 N N . LEU A 1 312 ? -7.583 -2.725 -1.978 1.00 93.31 312 LEU A N 1
ATOM 2205 C CA . LEU A 1 312 ? -7.476 -4.159 -1.731 1.00 93.31 312 LEU A CA 1
ATOM 2206 C C . LEU A 1 312 ? -7.169 -4.431 -0.256 1.00 93.31 312 LEU A C 1
ATOM 2208 O O . LEU A 1 312 ? -6.344 -3.733 0.328 1.00 93.31 312 LEU A O 1
ATOM 2212 N N . SER A 1 313 ? -7.758 -5.473 0.334 1.00 94.06 313 SER A N 1
ATOM 2213 C CA . SER A 1 313 ? -7.385 -5.959 1.670 1.00 94.06 313 SER A CA 1
ATOM 2214 C C . SER A 1 313 ? -7.293 -7.486 1.703 1.00 94.06 313 SER A C 1
ATOM 2216 O O . SER A 1 313 ? -8.295 -8.192 1.625 1.00 94.06 313 SER A O 1
ATOM 2218 N N . CYS A 1 314 ? -6.081 -8.020 1.788 1.00 94.31 314 CYS A N 1
ATOM 2219 C CA . CYS A 1 314 ? -5.782 -9.447 1.748 1.00 94.31 314 CYS A CA 1
ATOM 2220 C C . CYS A 1 314 ? -5.388 -9.951 3.138 1.00 94.31 314 CYS A C 1
ATOM 2222 O O . CYS A 1 314 ? -4.475 -9.402 3.753 1.00 94.31 314 CYS A O 1
ATOM 2224 N N . SER A 1 315 ? -6.029 -11.017 3.621 1.00 94.00 315 SER A N 1
ATOM 2225 C CA . SER A 1 315 ? -5.553 -11.730 4.813 1.00 94.00 315 SER A CA 1
ATOM 2226 C C . SER A 1 315 ? -4.483 -12.745 4.411 1.00 94.00 315 SER A C 1
ATOM 2228 O O . SER A 1 315 ? -4.635 -13.450 3.413 1.00 94.00 315 SER A O 1
ATOM 2230 N N . ALA A 1 316 ? -3.407 -12.815 5.189 1.00 93.44 316 ALA A N 1
ATOM 2231 C CA . ALA A 1 316 ? -2.291 -13.721 4.987 1.00 93.44 316 ALA A CA 1
ATOM 2232 C C . ALA A 1 316 ? -2.035 -14.569 6.239 1.00 93.44 316 ALA A C 1
ATOM 2234 O O . ALA A 1 316 ? -2.257 -14.138 7.371 1.00 93.44 316 ALA A O 1
ATOM 2235 N N . ASN A 1 317 ? -1.535 -15.785 6.028 1.00 93.88 317 ASN A N 1
ATOM 2236 C CA . ASN A 1 317 ? -1.120 -16.669 7.110 1.00 93.88 317 ASN A CA 1
ATOM 2237 C C . ASN A 1 317 ? 0.246 -16.217 7.644 1.00 93.88 317 ASN A C 1
ATOM 2239 O O . ASN A 1 317 ? 1.250 -16.367 6.961 1.00 93.88 317 ASN A O 1
ATOM 2243 N N . ASP A 1 318 ? 0.319 -15.706 8.870 1.00 95.19 318 ASP A N 1
ATOM 2244 C CA . ASP A 1 318 ? 1.584 -15.224 9.437 1.00 95.19 318 ASP A CA 1
ATOM 2245 C C . ASP A 1 318 ? 2.669 -16.317 9.521 1.00 95.19 318 ASP A C 1
ATOM 2247 O O . ASP A 1 318 ? 3.860 -16.038 9.369 1.00 95.19 318 ASP A O 1
ATOM 2251 N N . ALA A 1 319 ? 2.263 -17.581 9.673 1.00 95.88 319 ALA A N 1
ATOM 2252 C CA . ALA A 1 319 ? 3.178 -18.716 9.741 1.00 95.88 319 ALA A CA 1
ATOM 2253 C C . ALA A 1 319 ? 3.850 -19.059 8.394 1.00 95.88 319 ALA A C 1
ATOM 2255 O O . ALA A 1 319 ? 4.817 -19.820 8.391 1.00 95.88 319 ALA A O 1
ATOM 2256 N N . SER A 1 320 ? 3.381 -18.523 7.254 1.00 94.75 320 SER A N 1
ATOM 2257 C CA . SER A 1 320 ? 4.076 -18.692 5.965 1.00 94.75 320 SER A CA 1
ATOM 2258 C C . SER A 1 320 ? 5.259 -17.740 5.788 1.00 94.75 320 SER A C 1
ATOM 2260 O O . SER A 1 320 ? 6.101 -18.002 4.934 1.00 94.75 320 SER A O 1
ATOM 2262 N N . GLY A 1 321 ? 5.334 -16.651 6.565 1.00 94.19 321 GLY A N 1
ATOM 2263 C CA . GLY A 1 321 ? 6.370 -15.623 6.411 1.00 94.19 321 GLY A CA 1
ATOM 2264 C C . GLY A 1 321 ? 6.287 -14.835 5.097 1.00 94.19 321 GLY A C 1
ATOM 2265 O O . GLY A 1 321 ? 7.271 -14.222 4.692 1.00 94.19 321 GLY A O 1
ATOM 2266 N N . GLY A 1 322 ? 5.145 -14.856 4.406 1.00 93.44 322 GLY A N 1
ATOM 2267 C CA . GLY A 1 322 ? 4.983 -14.127 3.151 1.00 93.44 322 GLY A CA 1
ATOM 2268 C C . GLY A 1 322 ? 3.606 -14.250 2.502 1.00 93.44 322 GLY A C 1
ATOM 2269 O O . GLY A 1 322 ? 2.808 -15.127 2.848 1.00 93.44 322 GLY A O 1
ATOM 2270 N N . PHE A 1 323 ? 3.347 -13.364 1.542 1.00 94.31 323 PHE A N 1
ATOM 2271 C CA . PHE A 1 323 ? 2.135 -13.290 0.734 1.00 94.31 323 PHE A CA 1
ATOM 2272 C C . PHE A 1 323 ? 2.448 -12.808 -0.688 1.00 94.31 323 PHE A C 1
ATOM 2274 O O . PHE A 1 323 ? 3.061 -11.758 -0.880 1.00 94.31 323 PHE A O 1
ATOM 2281 N N . SER A 1 324 ? 1.950 -13.557 -1.669 1.00 94.38 324 SER A N 1
ATOM 2282 C CA . SER A 1 324 ? 2.035 -13.246 -3.095 1.00 94.38 324 SER A CA 1
ATOM 2283 C C . SER A 1 324 ? 0.744 -12.547 -3.523 1.00 94.38 324 SER A C 1
ATOM 2285 O O . SER A 1 324 ? -0.310 -13.182 -3.583 1.00 94.38 324 SER A O 1
ATOM 2287 N N . LEU A 1 325 ? 0.793 -11.235 -3.773 1.00 94.69 325 LEU A N 1
ATOM 2288 C CA . LEU A 1 325 ? -0.354 -10.464 -4.262 1.00 94.69 325 LEU A CA 1
ATOM 2289 C C . LEU A 1 325 ? -0.533 -10.724 -5.770 1.00 94.69 325 LEU A C 1
ATOM 2291 O O . LEU A 1 325 ? 0.334 -10.315 -6.551 1.00 94.69 325 LEU A O 1
ATOM 2295 N N . PRO A 1 326 ? -1.629 -11.373 -6.218 1.00 95.25 326 PRO A N 1
ATOM 2296 C CA . PRO A 1 326 ? -1.785 -11.732 -7.624 1.00 95.25 326 PRO A CA 1
ATOM 2297 C C . PRO A 1 326 ? -1.949 -10.497 -8.512 1.00 95.25 326 PRO A C 1
ATOM 2299 O O . PRO A 1 326 ? -2.748 -9.612 -8.197 1.00 95.25 326 PRO A O 1
ATOM 2302 N N . ARG A 1 327 ? -1.264 -10.477 -9.663 1.00 94.50 327 ARG A N 1
ATOM 2303 C CA . ARG A 1 327 ? -1.374 -9.406 -10.671 1.00 94.50 327 ARG A CA 1
ATOM 2304 C C . ARG A 1 327 ? -2.831 -9.168 -11.085 1.00 94.50 327 ARG A C 1
ATOM 2306 O O . ARG A 1 327 ? -3.319 -8.059 -10.941 1.00 94.50 327 ARG A O 1
ATOM 2313 N N . SER A 1 328 ? -3.580 -10.240 -11.354 1.00 94.06 328 SER A N 1
ATOM 2314 C CA . SER A 1 328 ? -5.020 -10.188 -11.659 1.00 94.06 328 SER A CA 1
ATOM 2315 C C . SER A 1 328 ? -5.892 -9.521 -10.585 1.00 94.06 328 SER A C 1
ATOM 2317 O O . SER A 1 328 ? -6.997 -9.088 -10.884 1.00 94.06 328 SER A O 1
ATOM 2319 N N . THR A 1 329 ? -5.447 -9.476 -9.324 1.00 94.31 329 THR A N 1
ATOM 2320 C CA . THR A 1 329 ? -6.160 -8.775 -8.242 1.00 94.31 329 THR A CA 1
ATOM 2321 C C . THR A 1 329 ? -5.865 -7.273 -8.268 1.00 94.31 329 THR A C 1
ATOM 2323 O O . THR A 1 329 ? -6.737 -6.481 -7.921 1.00 94.31 329 THR A O 1
ATOM 2326 N N . ILE A 1 330 ? -4.660 -6.878 -8.695 1.00 95.69 330 ILE A N 1
ATOM 2327 C CA . ILE A 1 330 ? -4.302 -5.481 -8.968 1.00 95.69 330 ILE A CA 1
ATOM 2328 C C . ILE A 1 330 ? -5.081 -4.998 -10.193 1.00 95.69 330 ILE A C 1
ATOM 2330 O O . ILE A 1 330 ? -5.799 -4.009 -10.086 1.00 95.69 330 ILE A O 1
ATOM 2334 N N . ASP A 1 331 ? -5.001 -5.732 -11.305 1.00 94.75 331 ASP A N 1
ATOM 2335 C CA . ASP A 1 331 ? -5.624 -5.373 -12.583 1.00 94.75 331 ASP A CA 1
ATOM 2336 C C . ASP A 1 331 ? -7.149 -5.234 -12.431 1.00 94.75 331 ASP A C 1
ATOM 2338 O O . ASP A 1 331 ? -7.718 -4.203 -12.781 1.00 94.75 331 ASP A O 1
ATOM 2342 N N . ALA A 1 332 ? -7.809 -6.196 -11.771 1.00 93.56 332 ALA A N 1
ATOM 2343 C CA . ALA A 1 332 ? -9.245 -6.134 -11.487 1.00 93.56 332 ALA A CA 1
ATOM 2344 C C . ALA A 1 332 ? -9.654 -4.990 -10.537 1.00 93.56 332 ALA A C 1
ATOM 2346 O O . ALA A 1 332 ? -10.816 -4.594 -10.527 1.00 93.56 332 ALA A O 1
ATOM 2347 N N . ALA A 1 333 ? -8.734 -4.452 -9.729 1.00 93.62 333 ALA A N 1
ATOM 2348 C CA . ALA A 1 333 ? -8.999 -3.283 -8.888 1.00 93.62 333 ALA A CA 1
ATOM 2349 C C . ALA A 1 333 ? -8.852 -1.952 -9.648 1.00 93.62 333 ALA A C 1
ATOM 2351 O O . ALA A 1 333 ? -9.260 -0.911 -9.129 1.00 93.62 333 ALA A O 1
ATOM 2352 N N . ILE A 1 334 ? -8.291 -1.984 -10.861 1.00 96.00 334 ILE A N 1
ATOM 2353 C CA . ILE A 1 334 ? -8.159 -0.840 -11.770 1.00 96.00 334 ILE A CA 1
ATOM 2354 C C . ILE A 1 334 ? -8.766 -1.107 -13.162 1.00 96.00 334 ILE A C 1
ATOM 2356 O O . ILE A 1 334 ? -8.421 -0.413 -14.112 1.00 96.00 334 ILE A O 1
ATOM 2360 N N . ASP A 1 335 ? -9.704 -2.055 -13.272 1.00 94.25 335 ASP A N 1
ATOM 2361 C CA . ASP A 1 335 ? -10.418 -2.425 -14.508 1.00 94.25 335 ASP A CA 1
ATOM 2362 C C . ASP A 1 335 ? -9.488 -2.670 -15.722 1.00 94.25 335 ASP A C 1
ATOM 2364 O O . ASP A 1 335 ? -9.727 -2.170 -16.822 1.00 94.25 335 ASP A O 1
ATOM 2368 N N . ASP A 1 336 ? -8.409 -3.430 -15.499 1.00 94.50 336 ASP A N 1
ATOM 2369 C CA . ASP A 1 336 ? -7.359 -3.774 -16.475 1.00 94.50 336 ASP A CA 1
ATOM 2370 C C . ASP A 1 336 ? -6.604 -2.555 -17.072 1.00 94.50 336 ASP A C 1
ATOM 2372 O O . ASP A 1 336 ? -5.922 -2.663 -18.095 1.00 94.50 336 ASP A O 1
ATOM 2376 N N . GLU A 1 337 ? -6.693 -1.376 -16.441 1.00 94.62 337 GLU A N 1
ATOM 2377 C CA . GLU A 1 337 ? -5.911 -0.188 -16.805 1.00 94.62 337 GLU A CA 1
ATOM 2378 C C . GLU A 1 337 ? -4.442 -0.288 -16.337 1.00 94.62 337 GLU A C 1
ATOM 2380 O O . GLU A 1 337 ? -4.105 -0.998 -15.393 1.00 94.62 337 GLU A O 1
ATOM 2385 N N . GLU A 1 338 ? -3.533 0.470 -16.960 1.00 92.81 338 GLU A N 1
ATOM 2386 C CA . GLU A 1 338 ? -2.111 0.434 -16.592 1.00 92.81 338 GLU A CA 1
ATOM 2387 C C . GLU A 1 338 ? -1.849 1.079 -15.214 1.00 92.81 338 GLU A C 1
ATOM 2389 O O . GLU A 1 338 ? -2.267 2.211 -14.957 1.00 92.81 338 GLU A O 1
ATOM 2394 N N . LEU A 1 339 ? -1.116 0.385 -14.337 1.00 95.75 339 LEU A N 1
ATOM 2395 C CA . LEU A 1 339 ? -0.801 0.820 -12.972 1.00 95.75 339 LEU A CA 1
ATOM 2396 C C . LEU A 1 339 ? 0.171 2.020 -12.943 1.00 95.75 339 LEU A C 1
ATOM 2398 O O . LEU A 1 339 ? 1.295 1.937 -13.433 1.00 95.75 339 LEU A O 1
ATOM 2402 N N . ALA A 1 340 ? -0.231 3.116 -12.292 1.00 95.56 340 ALA A N 1
ATOM 2403 C CA . ALA A 1 340 ? 0.582 4.319 -12.069 1.00 95.56 340 ALA A CA 1
ATOM 2404 C C . ALA A 1 340 ? 1.188 4.408 -10.660 1.00 95.56 340 ALA A C 1
ATOM 2406 O O . ALA A 1 340 ? 2.258 4.984 -10.475 1.00 95.56 340 ALA A O 1
ATOM 2407 N N . SER A 1 341 ? 0.519 3.866 -9.640 1.00 96.50 341 SER A N 1
ATOM 2408 C CA . SER A 1 341 ? 1.066 3.832 -8.279 1.00 96.50 341 SER A CA 1
ATOM 2409 C C . SER A 1 341 ? 0.500 2.689 -7.452 1.00 96.50 341 SER A C 1
ATOM 2411 O O . SER A 1 341 ? -0.676 2.353 -7.591 1.00 96.50 341 SER A O 1
ATOM 2413 N N . LEU A 1 342 ? 1.308 2.178 -6.525 1.00 96.19 342 LEU A N 1
ATOM 2414 C CA . LEU A 1 342 ? 0.894 1.218 -5.505 1.00 96.19 342 LEU A CA 1
ATOM 2415 C C . LEU A 1 342 ? 1.399 1.694 -4.140 1.00 96.19 342 LEU A C 1
ATOM 2417 O O . LEU A 1 342 ? 2.603 1.738 -3.892 1.00 96.19 342 LEU A O 1
ATOM 2421 N N . SER A 1 343 ? 0.473 2.025 -3.245 1.00 94.69 343 SER A N 1
ATOM 2422 C CA . SER A 1 343 ? 0.724 2.240 -1.816 1.00 94.69 343 SER A CA 1
ATOM 2423 C C . SER A 1 343 ? 0.255 1.012 -1.047 1.00 94.69 343 SER A C 1
ATOM 2425 O O . SER A 1 343 ? -0.780 0.442 -1.384 1.00 94.69 343 SER A O 1
ATOM 2427 N N . PHE A 1 344 ? 0.967 0.602 0.001 1.00 93.44 344 PHE A N 1
ATOM 2428 C CA . PHE A 1 344 ? 0.540 -0.535 0.817 1.00 93.44 344 PHE A CA 1
ATOM 2429 C C . PHE A 1 344 ? 0.796 -0.338 2.311 1.00 93.44 344 PHE A C 1
ATOM 2431 O O . PHE A 1 344 ? 1.690 0.402 2.724 1.00 93.44 344 PHE A O 1
ATOM 2438 N N . HIS A 1 345 ? 0.011 -1.058 3.105 1.00 92.56 345 HIS A N 1
ATOM 2439 C CA . HIS A 1 345 ? 0.113 -1.223 4.544 1.00 92.56 345 HIS A CA 1
ATOM 2440 C C . HIS A 1 345 ? 0.088 -2.722 4.832 1.00 92.56 345 HIS A C 1
ATOM 2442 O O . HIS A 1 345 ? -0.942 -3.369 4.649 1.00 92.56 345 HIS A O 1
ATOM 2448 N N . LEU A 1 346 ? 1.216 -3.282 5.255 1.00 94.31 346 LEU A N 1
ATOM 2449 C CA . LEU A 1 346 ? 1.268 -4.636 5.784 1.00 94.31 346 LEU A CA 1
ATOM 2450 C C . LEU A 1 346 ? 1.154 -4.516 7.305 1.00 94.31 346 LEU A C 1
ATOM 2452 O O . LEU A 1 346 ? 1.944 -3.815 7.932 1.00 94.31 346 LEU A O 1
ATOM 2456 N N . THR A 1 347 ? 0.147 -5.148 7.899 1.00 95.12 347 THR A N 1
ATOM 2457 C CA . THR A 1 347 ? -0.158 -5.021 9.328 1.00 95.12 347 THR A CA 1
ATOM 2458 C C . THR A 1 347 ? -0.224 -6.400 9.965 1.00 95.12 347 THR A C 1
ATOM 2460 O O . THR A 1 347 ? -1.124 -7.180 9.652 1.00 95.12 347 THR A O 1
ATOM 2463 N N . ARG A 1 348 ? 0.680 -6.682 10.909 1.00 96.19 348 ARG A N 1
ATOM 2464 C CA . ARG A 1 348 ? 0.522 -7.792 11.857 1.00 96.19 348 ARG A CA 1
ATOM 2465 C C . ARG A 1 348 ? -0.330 -7.320 13.033 1.00 96.19 348 ARG A C 1
ATOM 2467 O O . ARG A 1 348 ? -0.098 -6.236 13.562 1.00 96.19 348 ARG A O 1
ATOM 2474 N N . THR A 1 349 ? -1.308 -8.121 13.437 1.00 96.31 349 THR A N 1
ATOM 2475 C CA . THR A 1 349 ? -2.251 -7.829 14.518 1.00 96.31 349 THR A CA 1
ATOM 2476 C C . THR A 1 349 ? -2.432 -9.048 15.408 1.00 96.31 349 THR A C 1
ATOM 2478 O O . THR A 1 349 ? -2.824 -10.117 14.941 1.00 96.31 349 THR A O 1
ATOM 2481 N N . ARG A 1 350 ? -2.240 -8.855 16.711 1.00 95.56 350 ARG A N 1
ATOM 2482 C CA . ARG A 1 350 ? -2.589 -9.818 17.751 1.00 95.56 350 ARG A CA 1
ATOM 2483 C C . ARG A 1 350 ? -3.742 -9.263 18.577 1.00 95.56 350 ARG A C 1
ATOM 2485 O O . ARG A 1 350 ? -3.606 -8.187 19.161 1.00 95.56 350 ARG A O 1
ATOM 2492 N N . THR A 1 351 ? -4.844 -10.005 18.641 1.00 95.31 351 THR A N 1
ATOM 2493 C CA . THR A 1 351 ? -6.025 -9.666 19.445 1.00 95.31 351 THR A CA 1
ATOM 2494 C C . THR A 1 351 ? -6.268 -10.770 20.460 1.00 95.31 351 THR A C 1
ATOM 2496 O O . THR A 1 351 ? -6.452 -11.922 20.079 1.00 95.31 351 THR A O 1
ATOM 2499 N N . GLU A 1 352 ? -6.306 -10.420 21.742 1.00 95.19 352 GLU A N 1
ATOM 2500 C CA . GLU A 1 352 ? -6.720 -11.324 22.815 1.00 95.19 352 GLU A CA 1
ATOM 2501 C C . GLU A 1 352 ? -8.053 -10.854 23.407 1.00 95.19 352 GLU A C 1
ATOM 2503 O O . GLU A 1 352 ? -8.237 -9.669 23.697 1.00 95.19 352 GLU A O 1
ATOM 2508 N N . THR A 1 353 ? -8.987 -11.784 23.606 1.00 94.56 353 THR A N 1
ATOM 2509 C CA . THR A 1 353 ? -10.302 -11.496 24.192 1.00 94.56 353 THR A CA 1
ATOM 2510 C C . THR A 1 353 ? -10.323 -11.889 25.667 1.00 94.56 353 THR A C 1
ATOM 2512 O O . THR A 1 353 ? -9.821 -12.943 26.062 1.00 94.56 353 THR A O 1
ATOM 2515 N N . ARG A 1 354 ? -10.923 -11.040 26.506 1.00 95.44 354 ARG A N 1
ATOM 2516 C CA . ARG A 1 354 ? -11.204 -11.319 27.921 1.00 95.44 354 ARG A CA 1
ATOM 2517 C C . ARG A 1 354 ? -12.696 -11.141 28.177 1.00 95.44 354 ARG A C 1
ATOM 2519 O O . ARG A 1 354 ? -13.225 -10.045 28.017 1.00 95.44 354 ARG A O 1
ATOM 2526 N N . SER A 1 355 ? -13.372 -12.223 28.547 1.00 94.69 355 SER A N 1
ATOM 2527 C CA . SER A 1 355 ? -14.822 -12.269 28.787 1.00 94.69 355 SER A CA 1
ATOM 2528 C C . SER A 1 355 ? -15.150 -12.271 30.283 1.00 94.69 355 SER A C 1
ATOM 2530 O O . SER A 1 355 ? -14.264 -12.443 31.118 1.00 94.69 355 SER A O 1
ATOM 2532 N N . GLY A 1 356 ? -16.427 -12.094 30.636 1.00 93.94 356 GLY A N 1
ATOM 2533 C CA . GLY A 1 356 ? -16.883 -12.186 32.030 1.00 93.94 356 GLY A CA 1
ATOM 2534 C C . GLY A 1 356 ? -16.570 -10.955 32.886 1.00 93.94 356 GLY A C 1
ATOM 2535 O O . GLY A 1 356 ? -16.641 -11.027 34.111 1.00 93.94 356 GLY A O 1
ATOM 2536 N N . LEU A 1 357 ? -16.228 -9.821 32.267 1.00 95.94 357 LEU A N 1
ATOM 2537 C CA . LEU A 1 357 ? -16.044 -8.563 32.987 1.00 95.94 357 LEU A CA 1
ATOM 2538 C C . LEU A 1 357 ? -17.398 -8.019 33.456 1.00 95.94 357 LEU A C 1
ATOM 2540 O O . LEU A 1 357 ? -18.423 -8.234 32.815 1.00 95.94 357 LEU A O 1
ATOM 2544 N N . VAL A 1 358 ? -17.407 -7.288 34.568 1.00 96.62 358 VAL A N 1
ATOM 2545 C CA . VAL A 1 358 ? -18.631 -6.696 35.124 1.00 96.62 358 VAL A CA 1
ATOM 2546 C C . VAL A 1 358 ? -18.827 -5.287 34.571 1.00 96.62 358 VAL A C 1
ATOM 2548 O O . VAL A 1 358 ? -17.897 -4.475 34.594 1.00 96.62 358 VAL A O 1
ATOM 2551 N N . THR A 1 359 ? -20.041 -4.963 34.131 1.00 95.31 359 THR A N 1
ATOM 2552 C CA . THR A 1 359 ? -20.463 -3.582 33.852 1.00 95.31 359 THR A CA 1
ATOM 2553 C C . THR A 1 359 ? -21.389 -3.060 34.951 1.00 95.31 359 THR A C 1
ATOM 2555 O O . THR A 1 359 ? -21.830 -3.799 35.834 1.00 95.31 359 THR A O 1
ATOM 2558 N N . ARG A 1 360 ? -21.644 -1.751 34.955 1.00 95.19 360 ARG A N 1
ATOM 2559 C CA . ARG A 1 360 ? -22.540 -1.092 35.908 1.00 95.19 360 ARG A CA 1
ATOM 2560 C C . ARG A 1 360 ? -23.164 0.174 35.335 1.00 95.19 360 ARG A C 1
ATOM 2562 O O . ARG A 1 360 ? -22.662 0.748 34.368 1.00 95.19 360 ARG A O 1
ATOM 2569 N N . GLY A 1 361 ? -24.211 0.632 36.013 1.00 92.31 361 GLY A N 1
ATOM 2570 C CA . GLY A 1 361 ? -24.966 1.829 35.659 1.00 92.31 361 GLY A CA 1
ATOM 2571 C C . GLY A 1 361 ? -25.981 1.590 34.547 1.00 92.31 361 GLY A C 1
ATOM 2572 O O . GLY A 1 361 ? -26.204 0.466 34.107 1.00 92.31 361 GLY A O 1
ATOM 2573 N N . THR A 1 362 ? -26.609 2.674 34.113 1.00 91.75 362 THR A N 1
ATOM 2574 C CA . THR A 1 362 ? -27.654 2.691 33.086 1.00 91.75 362 THR A CA 1
ATOM 2575 C C . THR A 1 362 ? -27.425 3.880 32.168 1.00 91.75 362 THR A C 1
ATOM 2577 O O . THR A 1 362 ? -27.022 4.941 32.643 1.00 91.75 362 THR A O 1
ATOM 2580 N N . LEU A 1 363 ? -27.724 3.718 30.882 1.00 90.50 363 LEU A N 1
ATOM 2581 C CA . LEU A 1 363 ? -27.761 4.808 29.910 1.00 90.50 363 LEU A CA 1
ATOM 2582 C C . LEU A 1 363 ? -29.221 5.054 29.525 1.00 90.50 363 LEU A C 1
ATOM 2584 O O . LEU A 1 363 ? -30.005 4.113 29.418 1.00 90.50 363 LEU A O 1
ATOM 2588 N N . ASN A 1 364 ? -29.588 6.308 29.290 1.00 87.19 364 ASN A N 1
ATOM 2589 C CA . ASN A 1 364 ? -30.938 6.693 28.881 1.00 87.19 364 ASN A CA 1
ATOM 2590 C C . ASN A 1 364 ? -31.278 6.229 27.453 1.00 87.19 364 ASN A C 1
ATOM 2592 O O . ASN A 1 364 ? -32.451 6.102 27.114 1.00 87.19 364 ASN A O 1
ATOM 2596 N N . ASN A 1 365 ? -30.261 5.984 26.617 1.00 82.00 365 ASN A N 1
ATOM 2597 C CA . ASN A 1 365 ? -30.412 5.726 25.180 1.00 82.00 365 ASN A CA 1
ATOM 2598 C C . ASN A 1 365 ? -29.820 4.385 24.703 1.00 82.00 365 ASN A C 1
ATOM 2600 O O . ASN A 1 365 ? -29.766 4.149 23.496 1.00 82.00 365 ASN A O 1
ATOM 2604 N N . ALA A 1 366 ? -29.348 3.526 25.612 1.00 85.44 366 ALA A N 1
ATOM 2605 C CA . ALA A 1 366 ? -28.765 2.230 25.269 1.00 85.44 366 ALA A CA 1
ATOM 2606 C C . ALA A 1 366 ? -28.892 1.224 26.422 1.00 85.44 366 ALA A C 1
ATOM 2608 O O . ALA A 1 366 ? -28.750 1.583 27.592 1.00 85.44 366 ALA A O 1
ATOM 2609 N N . THR A 1 367 ? -29.091 -0.050 26.089 1.00 88.38 367 THR A N 1
ATOM 2610 C CA . THR A 1 367 ? -28.976 -1.145 27.057 1.00 88.38 367 THR A CA 1
ATOM 2611 C C . THR A 1 367 ? -27.512 -1.299 27.458 1.00 88.38 367 THR A C 1
ATOM 2613 O O . THR A 1 367 ? -26.658 -1.510 26.603 1.00 88.38 367 THR A O 1
ATOM 2616 N N . VAL A 1 368 ? -27.208 -1.194 28.754 1.00 92.69 368 VAL A N 1
ATOM 2617 C CA . VAL A 1 368 ? -25.897 -1.582 29.293 1.00 92.69 368 VAL A CA 1
ATOM 2618 C C . VAL A 1 368 ? -25.951 -3.069 29.599 1.00 92.69 368 VAL A C 1
ATOM 2620 O O . VAL A 1 368 ? -26.606 -3.482 30.556 1.00 92.69 368 VAL A O 1
ATOM 2623 N N . GLN A 1 369 ? -25.275 -3.871 28.784 1.00 94.38 369 GLN A N 1
ATOM 2624 C CA . GLN A 1 369 ? -25.250 -5.315 28.973 1.00 94.38 369 GLN A CA 1
ATOM 2625 C C . GLN A 1 369 ? -24.401 -5.680 30.205 1.00 94.38 369 GLN A C 1
ATOM 2627 O O . GLN A 1 369 ? -23.281 -5.175 30.331 1.00 94.38 369 GLN A O 1
ATOM 2632 N N . PRO A 1 370 ? -24.895 -6.531 31.130 1.00 92.19 370 PRO A N 1
ATOM 2633 C CA . PRO A 1 370 ? -24.289 -6.746 32.453 1.00 92.19 370 PRO A CA 1
ATOM 2634 C C . PRO A 1 370 ? -22.937 -7.473 32.402 1.00 92.19 370 PRO A C 1
ATOM 2636 O O . PRO A 1 370 ? -22.126 -7.352 33.323 1.00 92.19 370 PRO A O 1
ATOM 2639 N N . VAL A 1 371 ? -22.697 -8.222 31.321 1.00 94.69 371 VAL A N 1
ATOM 2640 C CA . VAL A 1 371 ? -21.436 -8.908 31.039 1.00 94.69 371 VAL A CA 1
ATOM 2641 C C . VAL A 1 371 ? -20.678 -8.133 29.970 1.00 94.69 371 VAL A C 1
ATOM 2643 O O . VAL A 1 371 ? -21.197 -7.849 28.891 1.00 94.69 371 VAL A O 1
ATOM 2646 N N . GLY A 1 372 ? -19.427 -7.812 30.274 1.00 93.25 372 GLY A N 1
ATOM 2647 C CA . GLY A 1 372 ? -18.480 -7.185 29.372 1.00 93.25 372 GLY A CA 1
ATOM 2648 C C . GLY A 1 372 ? -17.487 -8.183 28.774 1.00 93.25 372 GLY A C 1
ATOM 2649 O O . GLY A 1 372 ? -17.031 -9.119 29.440 1.00 93.25 372 GLY A O 1
ATOM 2650 N N . ARG A 1 373 ? -17.100 -7.931 27.524 1.00 94.88 373 ARG A N 1
ATOM 2651 C CA . ARG A 1 373 ? -15.909 -8.480 26.871 1.00 94.88 373 ARG A CA 1
ATOM 2652 C C . ARG A 1 373 ? -14.921 -7.345 26.594 1.00 94.88 373 ARG A C 1
ATOM 2654 O O . ARG A 1 373 ? -15.329 -6.210 26.356 1.00 94.88 373 ARG A O 1
ATOM 2661 N N . LEU A 1 374 ? -13.630 -7.645 26.631 1.00 94.69 374 LEU A N 1
ATOM 2662 C CA . LEU A 1 374 ? -12.544 -6.717 26.329 1.00 94.69 374 LEU A CA 1
ATOM 2663 C C . LEU A 1 374 ? -11.669 -7.316 25.230 1.00 94.69 374 LEU A C 1
ATOM 2665 O O . LEU A 1 374 ? -11.103 -8.390 25.422 1.00 94.69 374 LEU A O 1
ATOM 2669 N N . HIS A 1 375 ? -11.564 -6.628 24.097 1.00 94.19 375 HIS A N 1
ATOM 2670 C CA . HIS A 1 375 ? -10.587 -6.930 23.056 1.00 94.19 375 HIS A CA 1
ATOM 2671 C C . HIS A 1 375 ? -9.319 -6.121 23.333 1.00 94.19 375 HIS A C 1
ATOM 2673 O O . HIS A 1 375 ? -9.354 -4.890 23.385 1.00 94.19 375 HIS A O 1
ATOM 2679 N N . LEU A 1 376 ? -8.211 -6.825 23.540 1.00 94.50 376 LEU A N 1
ATOM 2680 C CA . LEU A 1 376 ? -6.881 -6.267 23.733 1.00 94.50 376 LEU A CA 1
ATOM 2681 C C . LEU A 1 376 ? -6.099 -6.507 22.444 1.00 94.50 376 LEU A C 1
ATOM 2683 O O . LEU A 1 376 ? -5.641 -7.619 22.183 1.00 94.50 376 LEU A O 1
ATOM 2687 N N . THR A 1 377 ? -5.998 -5.470 21.621 1.00 95.62 377 THR A N 1
ATOM 2688 C CA . THR A 1 377 ? -5.378 -5.532 20.301 1.00 95.62 377 THR A CA 1
ATOM 2689 C C . THR A 1 377 ? -4.036 -4.820 20.323 1.00 95.62 377 THR A C 1
ATOM 2691 O O . THR A 1 377 ? -3.925 -3.669 20.743 1.00 95.62 377 THR A O 1
ATOM 2694 N N . SER A 1 378 ? -3.011 -5.480 19.800 1.00 96.25 378 SER A N 1
ATOM 2695 C CA . SER A 1 378 ? -1.737 -4.854 19.458 1.00 96.25 378 SER A CA 1
ATOM 2696 C C . SER A 1 378 ? -1.453 -5.063 17.979 1.00 96.25 378 SER A C 1
ATOM 2698 O O . SER A 1 378 ? -1.678 -6.152 17.450 1.00 96.25 378 SER A O 1
ATOM 2700 N N . SER A 1 379 ? -0.986 -4.022 17.297 1.00 95.56 379 SER A N 1
ATOM 2701 C CA . SER A 1 379 ? -0.675 -4.084 15.872 1.00 95.56 379 SER A CA 1
ATOM 2702 C C . SER A 1 379 ? 0.671 -3.449 15.550 1.00 95.56 379 SER A C 1
ATOM 2704 O O . SER A 1 379 ? 1.075 -2.453 16.155 1.00 95.56 379 SER A O 1
ATOM 2706 N N . SER A 1 380 ? 1.365 -4.038 14.581 1.00 94.88 380 SER A N 1
ATOM 2707 C CA . SER A 1 380 ? 2.581 -3.505 13.989 1.00 94.88 380 SER A CA 1
ATOM 2708 C C . SER A 1 380 ? 2.363 -3.348 12.490 1.00 94.88 380 SER A C 1
ATOM 2710 O O . SER A 1 380 ? 2.058 -4.321 11.803 1.00 94.88 380 SER A O 1
ATOM 2712 N N . THR A 1 381 ? 2.456 -2.113 11.997 1.00 92.94 381 THR A N 1
ATOM 2713 C CA . THR A 1 381 ? 2.210 -1.779 10.589 1.00 92.94 381 THR A CA 1
ATOM 2714 C C . THR A 1 381 ? 3.466 -1.256 9.921 1.00 92.94 381 THR A C 1
ATOM 2716 O O . THR A 1 381 ? 4.007 -0.233 10.338 1.00 92.94 381 THR A O 1
ATOM 2719 N N . GLU A 1 382 ? 3.845 -1.901 8.827 1.00 91.25 382 GLU A N 1
ATOM 2720 C CA . GLU A 1 382 ? 4.806 -1.395 7.861 1.00 91.25 382 GLU A CA 1
ATOM 2721 C C . GLU A 1 382 ? 4.079 -0.826 6.636 1.00 91.25 382 GLU A C 1
ATOM 2723 O O . GLU A 1 382 ? 2.999 -1.289 6.268 1.00 91.25 382 GLU A O 1
ATOM 2728 N N . SER A 1 383 ? 4.635 0.206 5.996 1.00 90.69 383 SER A N 1
ATOM 2729 C CA . SER A 1 383 ? 4.026 0.780 4.788 1.00 90.69 383 SER A CA 1
ATOM 2730 C C . SER A 1 383 ? 5.037 1.299 3.779 1.00 90.69 383 SER A C 1
ATOM 2732 O O . SER A 1 383 ? 5.996 1.968 4.167 1.00 90.69 383 SER A O 1
ATOM 2734 N N . GLY A 1 384 ? 4.764 1.064 2.496 1.00 90.00 384 GLY A N 1
ATOM 2735 C CA . GLY A 1 384 ? 5.537 1.571 1.362 1.00 90.00 384 GLY A CA 1
ATOM 2736 C C . GLY A 1 384 ? 4.653 2.242 0.309 1.00 90.00 384 GLY A C 1
ATOM 2737 O O . GLY A 1 384 ? 3.423 2.186 0.361 1.00 90.00 384 GLY A O 1
ATOM 2738 N N . THR A 1 385 ? 5.275 2.933 -0.641 1.00 92.81 385 THR A N 1
ATOM 2739 C CA . THR A 1 385 ? 4.601 3.526 -1.804 1.00 92.81 385 THR A CA 1
ATOM 2740 C C . THR A 1 385 ? 5.562 3.568 -2.976 1.00 92.81 385 THR A C 1
ATOM 2742 O O . THR A 1 385 ? 6.689 4.035 -2.833 1.00 92.81 385 THR A O 1
ATOM 2745 N N . PHE A 1 386 ? 5.089 3.103 -4.125 1.00 93.44 386 PHE A N 1
ATOM 2746 C CA . PHE A 1 386 ? 5.818 3.078 -5.381 1.00 93.44 386 PHE A CA 1
ATOM 2747 C C . PHE A 1 386 ? 5.045 3.867 -6.434 1.00 93.44 386 PHE A C 1
ATOM 2749 O O . PHE A 1 386 ? 3.813 3.816 -6.487 1.00 93.44 386 PHE A O 1
ATOM 2756 N N . LEU A 1 387 ? 5.785 4.572 -7.281 1.00 95.06 387 LEU A N 1
ATOM 2757 C CA . LEU A 1 387 ? 5.275 5.306 -8.433 1.00 95.06 387 LEU A CA 1
ATOM 2758 C C . LEU A 1 387 ? 5.834 4.652 -9.696 1.00 95.06 387 LEU A C 1
ATOM 2760 O O . LEU A 1 387 ? 6.977 4.191 -9.687 1.00 95.06 387 LEU A O 1
ATOM 2764 N N . SER A 1 388 ? 5.033 4.602 -10.757 1.00 94.75 388 SER A N 1
ATOM 2765 C CA . SER A 1 388 ? 5.489 4.150 -12.066 1.00 94.75 388 SER A CA 1
ATOM 2766 C C . SER A 1 388 ? 6.503 5.133 -12.647 1.00 94.75 388 SER A C 1
ATOM 2768 O O . SER A 1 388 ? 6.667 6.258 -12.166 1.00 94.75 388 SER A O 1
ATOM 2770 N N . CYS A 1 389 ? 7.116 4.740 -13.758 1.00 93.94 389 CYS A N 1
ATOM 2771 C CA . CYS A 1 389 ? 7.857 5.663 -14.606 1.00 93.94 389 CYS A CA 1
ATOM 2772 C C . CYS A 1 389 ? 6.983 6.847 -15.044 1.00 93.94 389 CYS A C 1
ATOM 2774 O O . CYS A 1 389 ? 5.754 6.725 -15.155 1.00 93.94 389 CYS A O 1
ATOM 2776 N N . ILE A 1 390 ? 7.617 8.005 -15.249 1.00 91.00 390 ILE A N 1
ATOM 2777 C CA . ILE A 1 390 ? 6.926 9.211 -15.717 1.00 91.00 390 ILE A CA 1
ATOM 2778 C C . ILE A 1 390 ? 6.514 9.061 -17.188 1.00 91.00 390 ILE A C 1
ATOM 2780 O O . ILE A 1 390 ? 6.996 8.189 -17.908 1.00 91.00 390 ILE A O 1
ATOM 2784 N N . LEU A 1 391 ? 5.608 9.921 -17.658 1.00 87.06 391 LEU A N 1
ATOM 2785 C CA . LEU A 1 391 ? 5.185 9.912 -19.060 1.00 87.06 391 LEU A CA 1
ATOM 2786 C C . LEU A 1 391 ? 6.386 10.140 -19.993 1.00 87.06 391 LEU A C 1
ATOM 2788 O O . LEU A 1 391 ? 7.058 11.165 -19.890 1.00 87.06 391 LEU A O 1
ATOM 2792 N N . GLY A 1 392 ? 6.610 9.201 -20.916 1.00 87.62 392 GLY A N 1
ATOM 2793 C CA . GLY A 1 392 ? 7.760 9.191 -21.828 1.00 87.62 392 GLY A CA 1
ATOM 2794 C C . GLY A 1 392 ? 8.914 8.278 -21.396 1.00 87.62 392 GLY A C 1
ATOM 2795 O O . GLY A 1 392 ? 9.867 8.136 -22.153 1.00 87.62 392 GLY A O 1
ATOM 2796 N N . GLU A 1 393 ? 8.826 7.640 -20.226 1.00 93.94 393 GLU A N 1
ATOM 2797 C CA . GLU A 1 393 ? 9.768 6.612 -19.777 1.00 93.94 393 GLU A CA 1
ATOM 2798 C C . GLU A 1 393 ? 9.094 5.239 -19.665 1.00 93.94 393 GLU A C 1
ATOM 2800 O O . GLU A 1 393 ? 7.959 5.122 -19.197 1.00 93.94 393 GLU A O 1
ATOM 2805 N N . ASP A 1 394 ? 9.840 4.196 -20.022 1.00 92.38 394 ASP A N 1
ATOM 2806 C CA . ASP A 1 394 ? 9.447 2.796 -19.883 1.00 92.38 394 ASP A CA 1
ATOM 2807 C C . ASP A 1 394 ? 10.205 2.120 -18.732 1.00 92.38 394 ASP A C 1
ATOM 2809 O O . ASP A 1 394 ? 11.301 2.535 -18.336 1.00 92.38 394 ASP A O 1
ATOM 2813 N N . LEU A 1 395 ? 9.619 1.052 -18.187 1.00 94.12 395 LEU A N 1
ATOM 2814 C CA . LEU A 1 395 ? 10.199 0.291 -17.085 1.00 94.12 395 LEU A CA 1
ATOM 2815 C C . LEU A 1 395 ? 11.234 -0.721 -17.591 1.00 94.12 395 LEU A C 1
ATOM 2817 O O . LEU A 1 395 ? 10.904 -1.790 -18.104 1.00 94.12 395 LEU A O 1
ATOM 2821 N N . CYS A 1 396 ? 12.505 -0.411 -17.373 1.00 93.62 396 CYS A N 1
ATOM 2822 C CA . CYS A 1 396 ? 13.640 -1.234 -17.758 1.00 93.62 396 CYS A CA 1
ATOM 2823 C C . CYS A 1 396 ? 14.230 -1.950 -16.541 1.00 93.62 396 CYS A C 1
ATOM 2825 O O . CYS A 1 396 ? 15.222 -1.516 -15.949 1.00 93.62 396 CYS A O 1
ATOM 2827 N N . GLY A 1 397 ? 13.597 -3.062 -16.158 1.00 90.44 397 GLY A N 1
ATOM 2828 C CA . GLY A 1 397 ? 13.908 -3.771 -14.917 1.00 90.44 397 GLY A CA 1
ATOM 2829 C C . GLY A 1 397 ? 13.463 -2.942 -13.715 1.00 90.44 397 GLY A C 1
ATOM 2830 O O . GLY A 1 397 ? 12.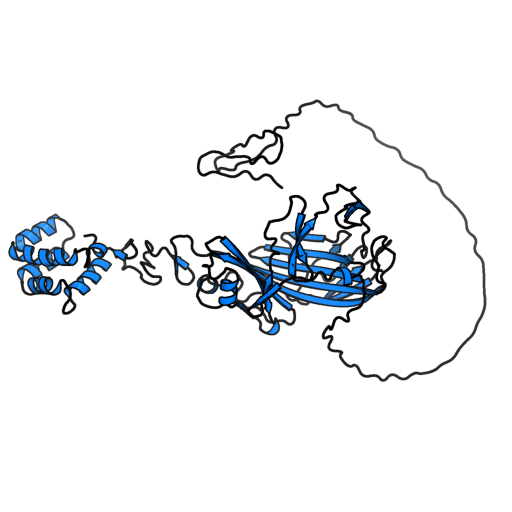286 -2.632 -13.594 1.00 90.44 397 GLY A O 1
ATOM 2831 N N . ASP A 1 398 ? 14.404 -2.547 -12.858 1.00 91.56 398 ASP A N 1
ATOM 2832 C CA . ASP A 1 398 ? 14.136 -1.704 -11.681 1.00 91.56 398 ASP A CA 1
ATOM 2833 C C . ASP A 1 398 ? 14.409 -0.207 -11.911 1.00 91.56 398 ASP A C 1
ATOM 2835 O O . ASP A 1 398 ? 14.420 0.580 -10.966 1.00 91.56 398 ASP A O 1
ATOM 2839 N N . THR A 1 399 ? 14.641 0.200 -13.161 1.00 93.06 399 THR A N 1
ATOM 2840 C CA . THR A 1 399 ? 14.926 1.591 -13.537 1.00 93.06 399 THR A CA 1
ATOM 2841 C C . THR A 1 399 ? 14.011 2.062 -14.653 1.00 93.06 399 THR A C 1
ATOM 2843 O O . THR A 1 399 ? 13.780 1.327 -15.608 1.00 93.06 399 THR A O 1
ATOM 2846 N N . CYS A 1 400 ? 13.547 3.303 -14.566 1.00 95.38 400 CYS A N 1
ATOM 2847 C CA . CYS A 1 400 ? 12.840 3.964 -15.655 1.00 95.38 400 CYS A CA 1
ATOM 2848 C C . CYS A 1 400 ? 13.830 4.536 -16.674 1.00 95.38 400 CYS A C 1
ATOM 2850 O O . CYS A 1 400 ? 14.891 5.040 -16.292 1.00 95.38 400 CYS A O 1
ATOM 2852 N N . ALA A 1 401 ? 13.506 4.436 -17.962 1.00 96.00 401 ALA A N 1
ATOM 2853 C CA . ALA A 1 401 ? 14.324 4.992 -19.031 1.00 96.00 401 ALA A CA 1
ATOM 2854 C C . ALA A 1 401 ? 13.475 5.480 -20.209 1.00 96.00 401 ALA A C 1
ATOM 2856 O O . ALA A 1 401 ? 12.607 4.769 -20.706 1.00 96.00 401 ALA A O 1
ATOM 2857 N N . ASP A 1 402 ? 13.790 6.671 -20.710 1.00 96.38 402 ASP A N 1
ATOM 2858 C CA . ASP A 1 402 ? 13.268 7.184 -21.977 1.00 96.38 402 ASP A CA 1
ATOM 2859 C C . ASP A 1 402 ? 13.871 6.387 -23.147 1.00 96.38 402 ASP A C 1
ATOM 2861 O O . ASP A 1 402 ? 15.033 6.586 -23.514 1.00 96.38 402 ASP A O 1
ATOM 2865 N N . LEU A 1 403 ? 13.086 5.496 -23.763 1.00 96.00 403 LEU A N 1
ATOM 2866 C CA . LEU A 1 403 ? 13.533 4.689 -24.905 1.00 96.00 403 LEU A CA 1
ATOM 2867 C C . LEU A 1 403 ? 13.786 5.516 -26.178 1.00 96.00 403 LEU A C 1
ATOM 2869 O O . LEU A 1 403 ? 14.236 4.966 -27.184 1.00 96.00 403 LEU A O 1
ATOM 2873 N N . THR A 1 404 ? 13.499 6.818 -26.193 1.00 95.69 404 THR A N 1
ATOM 2874 C CA . THR A 1 404 ? 13.726 7.707 -27.341 1.00 95.69 404 THR A CA 1
ATOM 2875 C C . THR A 1 404 ? 15.069 8.436 -27.282 1.00 95.69 404 THR A C 1
ATOM 2877 O O . THR A 1 404 ? 15.643 8.688 -28.345 1.00 95.69 404 THR A O 1
ATOM 2880 N N . THR A 1 405 ? 15.594 8.720 -26.079 1.00 95.44 405 THR A N 1
ATOM 2881 C CA . THR A 1 405 ? 16.864 9.452 -25.869 1.00 95.44 405 THR A CA 1
ATOM 2882 C C . THR A 1 405 ? 17.897 8.731 -24.994 1.00 95.44 405 THR A C 1
ATOM 2884 O O . THR A 1 405 ? 19.083 9.085 -25.021 1.00 95.44 405 THR A O 1
ATOM 2887 N N . SER A 1 406 ? 17.513 7.695 -24.242 1.00 96.06 406 SER A N 1
ATOM 2888 C CA . SER A 1 406 ? 18.433 6.996 -23.346 1.00 96.06 406 SER A CA 1
ATOM 2889 C C . SER A 1 406 ? 19.419 6.125 -24.113 1.00 96.06 406 SER A C 1
ATOM 2891 O O . SER A 1 406 ? 19.081 5.108 -24.719 1.00 96.06 406 SER A O 1
ATOM 2893 N N . ARG A 1 407 ? 20.699 6.494 -24.041 1.00 95.38 407 ARG A N 1
ATOM 2894 C CA . ARG A 1 407 ? 21.783 5.788 -24.733 1.00 95.38 407 ARG A CA 1
ATOM 2895 C C . ARG A 1 407 ? 21.953 4.329 -24.280 1.00 95.38 407 ARG A C 1
ATOM 2897 O O . ARG A 1 407 ? 22.434 3.524 -25.072 1.00 95.38 407 ARG A O 1
ATOM 2904 N N . SER A 1 408 ? 21.590 3.983 -23.042 1.00 95.62 408 SER A N 1
ATOM 2905 C CA . SER A 1 408 ? 21.687 2.609 -22.516 1.00 95.62 408 SER A CA 1
ATOM 2906 C C . SER A 1 408 ? 20.451 1.740 -22.780 1.00 95.62 408 SER A C 1
ATOM 2908 O O . SER A 1 408 ? 20.541 0.527 -22.604 1.00 95.62 408 SER A O 1
ATOM 2910 N N . HIS A 1 409 ? 19.337 2.341 -23.211 1.00 96.06 409 HIS A N 1
ATOM 2911 C CA . HIS A 1 409 ? 18.038 1.687 -23.412 1.00 96.06 409 HIS A CA 1
ATOM 2912 C C . HIS A 1 409 ? 17.382 2.174 -24.718 1.00 96.06 409 HIS A C 1
ATOM 2914 O O . HIS A 1 409 ? 16.212 2.534 -24.753 1.00 96.06 409 HIS A O 1
ATOM 2920 N N . CYS A 1 410 ? 18.151 2.285 -25.800 1.00 96.25 410 CYS A N 1
ATOM 2921 C CA . CYS A 1 410 ? 17.706 2.997 -26.991 1.00 96.25 410 CYS A CA 1
ATOM 2922 C C . CYS A 1 410 ? 16.719 2.170 -27.826 1.00 96.25 410 CYS A C 1
ATOM 2924 O O . CYS A 1 410 ? 17.104 1.214 -28.496 1.00 96.25 410 CYS A O 1
ATOM 2926 N N . GLY A 1 411 ? 15.440 2.530 -27.787 1.00 94.69 411 GLY A N 1
ATOM 2927 C CA . GLY A 1 411 ? 14.333 1.818 -28.432 1.00 94.69 411 GLY A CA 1
ATOM 2928 C C . GLY A 1 411 ? 13.892 0.529 -27.738 1.00 94.69 411 GLY A C 1
ATOM 2929 O O . GLY A 1 411 ? 12.781 0.073 -27.977 1.00 94.69 411 GLY A O 1
ATOM 2930 N N . GLU A 1 412 ? 14.716 -0.031 -26.852 1.00 95.44 412 GLU A N 1
ATOM 2931 C CA . GLU A 1 412 ? 14.361 -1.144 -25.973 1.00 95.44 412 GLU A CA 1
ATOM 2932 C C . GLU A 1 412 ? 15.258 -1.162 -24.728 1.00 95.44 412 GLU A C 1
ATOM 2934 O O . GLU A 1 412 ? 16.417 -0.734 -24.755 1.00 95.44 412 GLU A O 1
ATOM 2939 N N . CYS A 1 413 ? 14.748 -1.739 -23.641 1.00 93.06 413 CYS A N 1
ATOM 2940 C CA . CYS A 1 413 ? 15.356 -1.714 -22.310 1.00 93.06 413 CYS A CA 1
ATOM 2941 C C . CYS A 1 413 ? 16.738 -2.372 -22.149 1.00 93.06 413 CYS A C 1
ATOM 2943 O O . CYS A 1 413 ? 17.285 -2.368 -21.046 1.00 93.06 413 CYS A O 1
ATOM 2945 N N . SER A 1 414 ? 17.337 -2.938 -23.197 1.00 93.38 414 SER A N 1
ATOM 2946 C CA . SER A 1 414 ? 18.698 -3.500 -23.15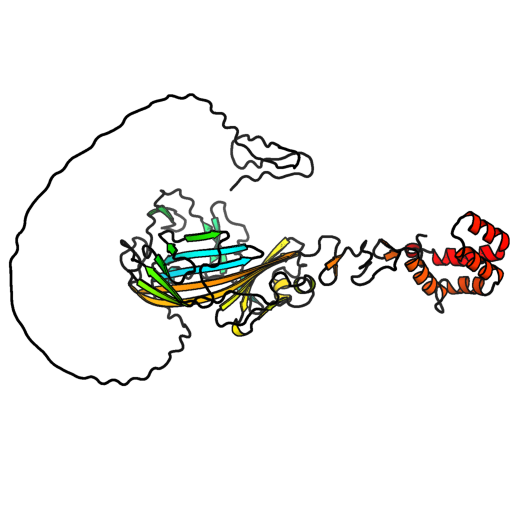4 1.00 93.38 414 SER A CA 1
ATOM 2947 C C . SER A 1 414 ? 19.567 -3.139 -24.367 1.00 93.38 414 SER A C 1
ATOM 2949 O O . SER A 1 414 ? 20.666 -3.678 -24.511 1.00 93.38 414 SER A O 1
ATOM 2951 N N . ASN A 1 415 ? 19.130 -2.198 -25.212 1.00 93.62 415 ASN A N 1
ATOM 2952 C CA . ASN A 1 415 ? 19.907 -1.749 -26.366 1.00 93.62 415 ASN A CA 1
ATOM 2953 C C . ASN A 1 415 ? 20.808 -0.555 -26.014 1.00 93.62 415 ASN A C 1
ATOM 2955 O O . ASN A 1 415 ? 20.416 0.611 -26.083 1.00 93.62 415 ASN A O 1
ATOM 2959 N N . ASN A 1 416 ? 22.048 -0.856 -25.636 1.00 95.19 416 ASN A N 1
ATOM 2960 C CA . ASN A 1 416 ? 23.060 0.145 -25.316 1.00 95.19 416 ASN A CA 1
ATOM 2961 C C . ASN A 1 416 ? 23.849 0.555 -26.570 1.00 95.19 416 ASN A C 1
ATOM 2963 O O . ASN A 1 416 ? 24.605 -0.248 -27.124 1.00 95.19 416 ASN A O 1
ATOM 2967 N N . CYS A 1 417 ? 23.728 1.816 -26.989 1.00 94.31 417 CYS A N 1
ATOM 2968 C CA . CYS A 1 417 ? 24.447 2.334 -28.150 1.00 94.31 417 CYS A CA 1
ATOM 2969 C C . CYS A 1 417 ? 25.969 2.294 -27.947 1.00 94.31 417 CYS A C 1
ATOM 2971 O O . CYS A 1 417 ? 26.484 2.547 -26.849 1.00 94.31 417 CYS A O 1
ATOM 2973 N N . VAL A 1 418 ? 26.718 2.041 -29.025 1.00 93.31 418 VAL A N 1
ATOM 2974 C CA . VAL A 1 418 ? 28.181 1.887 -28.984 1.00 93.31 418 VAL A CA 1
ATOM 2975 C C . VAL A 1 418 ? 28.848 3.145 -28.407 1.00 93.31 418 VAL A C 1
ATOM 2977 O O . VAL A 1 418 ? 28.305 4.253 -28.418 1.00 93.31 418 VAL A O 1
ATOM 2980 N N . ARG A 1 419 ? 30.036 2.986 -27.812 1.00 92.38 419 ARG A N 1
ATOM 2981 C CA . ARG A 1 419 ? 30.753 4.088 -27.158 1.00 92.38 419 ARG A CA 1
ATOM 2982 C C . ARG A 1 419 ? 31.103 5.199 -28.155 1.00 92.38 419 ARG A C 1
ATOM 2984 O O . ARG A 1 419 ? 32.065 5.068 -28.904 1.00 92.38 419 ARG A O 1
ATOM 2991 N N . GLY A 1 420 ? 30.380 6.314 -28.062 1.00 88.56 420 GLY A N 1
ATOM 2992 C CA . GLY A 1 420 ? 30.524 7.487 -28.932 1.00 88.56 420 GLY A CA 1
ATOM 2993 C C . GLY A 1 420 ? 29.256 7.829 -29.718 1.00 88.56 420 GLY A C 1
ATOM 2994 O O . GLY A 1 420 ? 29.182 8.926 -30.259 1.00 88.56 420 GLY A O 1
ATOM 2995 N N . ASP A 1 421 ? 28.273 6.928 -29.736 1.00 94.94 421 ASP A N 1
ATOM 2996 C CA . ASP A 1 421 ? 26.962 7.137 -30.355 1.00 94.94 421 ASP A CA 1
ATOM 2997 C C . ASP A 1 421 ? 25.970 7.763 -29.369 1.00 94.94 421 ASP A C 1
ATOM 2999 O O . ASP A 1 421 ? 26.156 7.672 -28.155 1.00 94.94 421 ASP A O 1
ATOM 3003 N N . ASN A 1 422 ? 24.882 8.326 -29.886 1.00 95.12 422 ASN A N 1
ATOM 3004 C CA . ASN A 1 422 ? 23.742 8.833 -29.123 1.00 95.12 422 ASN A CA 1
ATOM 3005 C C . ASN A 1 422 ? 22.482 8.010 -29.435 1.00 95.12 422 ASN A C 1
ATOM 3007 O O . ASN A 1 422 ? 22.479 7.209 -30.369 1.00 95.12 422 ASN A O 1
ATOM 3011 N N . CYS A 1 423 ? 21.413 8.220 -28.666 1.00 96.12 423 CYS A N 1
ATOM 3012 C CA . CYS A 1 423 ? 20.080 7.713 -28.982 1.00 96.12 423 CYS A CA 1
ATOM 3013 C C . CYS A 1 423 ? 19.173 8.869 -29.416 1.00 96.12 423 CYS A C 1
ATOM 3015 O O . CYS A 1 423 ? 19.220 9.944 -28.817 1.00 96.12 423 CYS A O 1
ATOM 3017 N N . GLY A 1 424 ? 18.374 8.657 -30.459 1.00 94.12 424 GLY A N 1
ATOM 3018 C CA . GLY A 1 424 ? 17.387 9.622 -30.938 1.00 94.12 424 GLY A CA 1
ATOM 3019 C C . GLY A 1 424 ? 16.364 8.944 -31.836 1.00 94.12 424 GLY A C 1
ATOM 3020 O O . GLY A 1 424 ? 16.728 8.113 -32.672 1.00 94.12 424 GLY A O 1
ATOM 3021 N N . GLU A 1 425 ? 15.087 9.273 -31.640 1.00 91.56 425 GLU A N 1
ATOM 3022 C CA . GLU A 1 425 ? 13.951 8.582 -32.275 1.00 91.56 425 GLU A CA 1
ATOM 3023 C C . GLU A 1 425 ? 14.023 7.055 -32.078 1.00 91.56 425 GLU A C 1
ATOM 3025 O O . GLU A 1 425 ? 13.786 6.271 -33.001 1.00 91.56 425 GLU A O 1
ATOM 3030 N N . SER A 1 426 ? 14.415 6.634 -30.867 1.00 94.50 426 SER A N 1
ATOM 3031 C CA . SER A 1 426 ? 14.547 5.223 -30.477 1.00 94.50 426 SER A CA 1
ATOM 3032 C C . SER A 1 426 ? 15.546 4.415 -31.314 1.00 94.50 426 SER A C 1
ATOM 3034 O O . SER A 1 426 ? 15.441 3.194 -31.430 1.00 94.50 426 SER A O 1
ATOM 3036 N N . LYS A 1 427 ? 16.544 5.086 -31.901 1.00 93.44 427 LYS A N 1
ATOM 3037 C CA . LYS A 1 427 ? 17.631 4.460 -32.663 1.00 93.44 427 LYS A CA 1
ATOM 3038 C C . LYS A 1 427 ? 18.981 5.037 -32.269 1.00 93.44 427 LYS A C 1
ATOM 3040 O O . LYS A 1 427 ? 19.131 6.243 -32.076 1.00 93.44 427 LYS A O 1
ATOM 3045 N N . CYS A 1 428 ? 19.985 4.168 -32.217 1.00 94.81 428 CYS A N 1
ATOM 3046 C CA . CYS A 1 428 ? 21.366 4.593 -32.055 1.00 94.81 428 CYS A CA 1
ATOM 3047 C C . CYS A 1 428 ? 21.865 5.277 -33.333 1.00 94.81 428 CYS A C 1
ATOM 3049 O O . CYS A 1 428 ? 21.714 4.729 -34.428 1.00 94.81 428 CYS A O 1
ATOM 3051 N N . PHE A 1 429 ? 22.496 6.440 -33.191 1.00 93.88 429 PHE A N 1
ATOM 3052 C CA . PHE A 1 429 ? 23.120 7.177 -34.288 1.00 93.88 429 PHE A CA 1
ATOM 3053 C C . PHE A 1 429 ? 24.510 7.678 -33.889 1.00 93.88 429 PHE A C 1
ATOM 3055 O O . PHE A 1 429 ? 24.761 8.006 -32.727 1.00 93.88 429 PHE A O 1
ATOM 3062 N N . GLY A 1 430 ? 25.432 7.699 -34.849 1.00 92.38 430 GLY A N 1
ATOM 3063 C CA . GLY A 1 430 ? 26.832 8.046 -34.619 1.00 92.38 430 GLY A CA 1
ATOM 3064 C C . GLY A 1 430 ? 27.817 7.080 -35.289 1.00 92.38 430 GLY A C 1
ATOM 3065 O O . GLY A 1 430 ? 27.418 6.188 -36.044 1.00 92.38 430 GLY A O 1
ATOM 3066 N N . PRO A 1 431 ? 29.132 7.251 -35.055 1.00 89.44 431 PRO A N 1
ATOM 3067 C CA . PRO A 1 431 ? 30.172 6.509 -35.768 1.00 89.44 431 PRO A CA 1
ATOM 3068 C C . PRO A 1 431 ? 30.093 4.982 -35.618 1.00 89.44 431 PRO A C 1
ATOM 3070 O O . PRO A 1 431 ? 30.394 4.264 -36.575 1.00 89.44 431 PRO A O 1
ATOM 3073 N N . GLY A 1 432 ? 29.703 4.475 -34.446 1.00 90.25 432 GLY A N 1
ATOM 3074 C CA . GLY A 1 432 ? 29.558 3.046 -34.171 1.00 90.25 432 GLY A CA 1
ATOM 3075 C C . GLY A 1 432 ? 28.352 2.461 -34.897 1.00 90.25 432 GLY A C 1
ATOM 3076 O O . GLY A 1 432 ? 28.515 1.573 -35.732 1.00 90.25 432 GLY A O 1
ATOM 3077 N N . ALA A 1 433 ? 27.169 3.025 -34.657 1.00 91.38 433 ALA A N 1
ATOM 3078 C CA . ALA A 1 433 ? 25.908 2.649 -35.286 1.00 91.38 433 ALA A CA 1
ATOM 3079 C C . ALA A 1 433 ? 25.983 2.709 -36.820 1.00 91.38 433 ALA A C 1
ATOM 3081 O O . ALA A 1 433 ? 25.567 1.767 -37.500 1.00 91.38 433 ALA A O 1
ATOM 3082 N N . CYS A 1 434 ? 26.580 3.769 -37.374 1.00 90.50 434 CYS A N 1
ATOM 3083 C CA . CYS A 1 434 ? 26.819 3.895 -38.808 1.00 90.50 434 CYS A CA 1
ATOM 3084 C C . CYS A 1 434 ? 27.735 2.789 -39.349 1.00 90.50 434 CYS A C 1
ATOM 3086 O O . CYS A 1 434 ? 27.469 2.244 -40.419 1.00 90.50 434 CYS A O 1
ATOM 3088 N N . THR A 1 435 ? 28.800 2.435 -38.620 1.00 90.19 435 THR A N 1
ATOM 3089 C CA . THR A 1 435 ? 29.718 1.356 -39.019 1.00 90.19 435 THR A CA 1
ATOM 3090 C C . THR A 1 435 ? 29.009 0.002 -38.990 1.00 90.19 435 THR A C 1
ATOM 3092 O O . THR A 1 435 ? 29.022 -0.708 -39.991 1.00 90.19 435 THR A O 1
ATOM 3095 N N . SER A 1 436 ? 28.308 -0.321 -37.899 1.00 88.94 436 SER A N 1
ATOM 3096 C CA . SER A 1 436 ? 27.556 -1.573 -37.761 1.00 88.94 436 SER A CA 1
ATOM 3097 C C . SER A 1 436 ? 26.474 -1.724 -38.835 1.00 88.94 436 SER A C 1
ATOM 3099 O O . SER A 1 436 ? 26.396 -2.762 -39.490 1.00 88.94 436 SER A O 1
ATOM 3101 N N . CYS A 1 437 ? 25.687 -0.672 -39.085 1.00 89.50 437 CYS A N 1
ATOM 3102 C CA . CYS A 1 437 ? 24.672 -0.687 -40.137 1.00 89.50 437 CYS A CA 1
ATOM 3103 C C . CYS A 1 437 ? 25.298 -0.829 -41.534 1.00 89.50 437 CYS A C 1
ATOM 3105 O O . CYS A 1 437 ? 24.831 -1.623 -42.352 1.00 89.50 437 CYS A O 1
ATOM 3107 N N . ARG A 1 438 ? 26.393 -0.107 -41.806 1.00 90.31 438 ARG A N 1
ATOM 3108 C CA . ARG A 1 438 ? 27.141 -0.196 -43.067 1.00 90.31 438 ARG A CA 1
ATOM 3109 C C . ARG A 1 438 ? 27.649 -1.608 -43.333 1.00 90.31 438 ARG A C 1
ATOM 3111 O O . ARG A 1 438 ? 27.519 -2.081 -44.463 1.00 90.31 438 ARG A O 1
ATOM 3118 N N . ASP A 1 439 ? 28.211 -2.276 -42.334 1.00 87.62 439 ASP A N 1
ATOM 3119 C CA . ASP A 1 439 ? 28.706 -3.646 -42.478 1.00 87.62 439 ASP A CA 1
ATOM 3120 C C . ASP A 1 439 ? 27.555 -4.618 -42.786 1.00 87.62 439 ASP A C 1
ATOM 3122 O O . ASP A 1 439 ? 27.689 -5.472 -43.665 1.00 87.62 439 ASP A O 1
ATOM 3126 N N . ASP A 1 440 ? 26.380 -4.422 -42.183 1.00 87.19 440 ASP A N 1
ATOM 3127 C CA . ASP A 1 440 ? 25.191 -5.225 -42.478 1.00 87.19 440 ASP A CA 1
ATOM 3128 C C . ASP A 1 440 ? 24.638 -4.999 -43.895 1.00 87.19 440 ASP A C 1
ATOM 3130 O O . ASP A 1 440 ? 24.448 -5.972 -44.635 1.00 87.19 440 ASP A O 1
ATOM 3134 N N . VAL A 1 441 ? 24.440 -3.743 -44.324 1.00 87.62 441 VAL A N 1
ATOM 3135 C CA . VAL A 1 441 ? 23.873 -3.440 -45.657 1.00 87.62 441 VAL A CA 1
ATOM 3136 C C . VAL A 1 441 ? 24.861 -3.651 -46.811 1.00 87.62 441 VAL A C 1
ATOM 3138 O O . VAL A 1 441 ? 24.454 -3.652 -47.975 1.00 87.62 441 VAL A O 1
ATOM 3141 N N . THR A 1 442 ? 26.158 -3.826 -46.527 1.00 88.31 442 THR A N 1
ATOM 3142 C CA . THR A 1 442 ? 27.200 -4.024 -47.553 1.00 88.31 442 THR A CA 1
ATOM 3143 C C . THR A 1 442 ? 27.896 -5.389 -47.525 1.00 88.31 442 THR A C 1
ATOM 3145 O O . THR A 1 442 ? 28.500 -5.762 -48.539 1.00 88.31 442 THR A O 1
ATOM 3148 N N . GLY A 1 443 ? 27.846 -6.117 -46.404 1.00 77.75 443 GLY A N 1
ATOM 3149 C CA . GLY A 1 443 ? 28.598 -7.355 -46.170 1.00 77.75 443 GLY A CA 1
ATOM 3150 C C . GLY A 1 443 ? 27.789 -8.649 -46.295 1.00 77.75 443 GLY A C 1
ATOM 3151 O O . GLY A 1 443 ? 28.355 -9.688 -46.642 1.00 77.75 443 GLY A O 1
ATOM 3152 N N . ARG A 1 444 ? 26.469 -8.617 -46.066 1.00 73.56 444 ARG A N 1
ATOM 3153 C CA . ARG A 1 444 ? 25.611 -9.808 -46.205 1.00 73.56 444 ARG A CA 1
ATOM 3154 C C . ARG A 1 444 ? 25.310 -10.101 -47.685 1.00 73.56 444 ARG A C 1
ATOM 3156 O O . ARG A 1 444 ? 25.231 -9.200 -48.522 1.00 73.56 444 ARG A O 1
ATOM 3163 N N . SER A 1 445 ? 25.152 -11.380 -48.034 1.00 65.00 445 SER A N 1
ATOM 3164 C CA . SER A 1 445 ? 24.777 -11.777 -49.401 1.00 65.00 445 SER A CA 1
ATOM 3165 C C . SER A 1 445 ? 23.321 -11.404 -49.675 1.00 65.00 445 SER A C 1
ATOM 3167 O O . SER A 1 445 ? 22.430 -11.904 -48.997 1.00 65.00 445 SER A O 1
ATOM 3169 N N . GLY A 1 446 ? 23.093 -10.545 -50.671 1.00 67.31 446 GLY A N 1
ATOM 3170 C CA . GLY A 1 446 ? 21.759 -10.041 -51.016 1.00 67.31 446 GLY A CA 1
ATOM 3171 C C . GLY A 1 446 ? 21.325 -8.776 -50.266 1.00 67.31 446 GLY A C 1
ATOM 3172 O O . GLY A 1 446 ? 20.152 -8.433 -50.345 1.00 67.31 446 GLY A O 1
ATOM 3173 N N . ALA A 1 447 ? 22.230 -8.085 -49.565 1.00 80.06 447 ALA A N 1
ATOM 3174 C CA . ALA A 1 447 ? 21.926 -6.796 -48.947 1.00 80.06 447 ALA A CA 1
ATOM 3175 C C . ALA A 1 447 ? 21.913 -5.638 -49.969 1.00 80.06 447 ALA A C 1
ATOM 3177 O O . ALA A 1 447 ? 22.551 -5.698 -51.026 1.00 80.06 447 ALA A O 1
ATOM 3178 N N . ASP A 1 448 ? 21.196 -4.559 -49.644 1.00 85.06 448 ASP A N 1
ATOM 3179 C CA . ASP A 1 448 ? 20.848 -3.490 -50.594 1.00 85.06 448 ASP A CA 1
ATOM 3180 C C . ASP A 1 448 ? 22.050 -2.764 -51.212 1.00 85.06 448 ASP A C 1
ATOM 3182 O O . ASP A 1 448 ? 21.974 -2.269 -52.340 1.00 85.06 448 ASP A O 1
ATOM 3186 N N . CYS A 1 449 ? 23.179 -2.713 -50.499 1.00 89.88 449 CYS A N 1
ATOM 3187 C CA . CYS A 1 449 ? 24.398 -2.049 -50.952 1.00 89.88 449 CYS A CA 1
ATOM 3188 C C . CYS A 1 449 ? 25.516 -3.019 -51.356 1.00 89.88 449 CYS A C 1
ATOM 3190 O O . CYS A 1 449 ? 26.603 -2.564 -51.730 1.00 89.88 449 CYS A O 1
ATOM 3192 N N . THR A 1 450 ? 25.269 -4.337 -51.368 1.00 90.25 450 THR A N 1
ATOM 3193 C CA . THR A 1 450 ? 26.268 -5.355 -51.739 1.00 90.25 450 THR A CA 1
ATOM 3194 C C . THR A 1 450 ? 26.839 -5.114 -53.138 1.00 90.25 450 THR A C 1
ATOM 3196 O O . THR A 1 450 ? 28.057 -5.130 -53.303 1.00 90.25 450 THR A O 1
ATOM 3199 N N . SER A 1 451 ? 26.008 -4.819 -54.145 1.00 89.31 451 SER A N 1
ATOM 3200 C CA . SER A 1 451 ? 26.475 -4.599 -55.528 1.00 89.31 451 SER A CA 1
ATOM 3201 C C . SER A 1 451 ? 27.371 -3.360 -55.666 1.00 89.31 451 SER A C 1
ATOM 3203 O O . SER A 1 451 ? 28.386 -3.394 -56.369 1.00 89.31 451 SER A O 1
ATOM 3205 N N . ALA A 1 452 ? 27.040 -2.268 -54.966 1.00 89.75 452 ALA A N 1
ATOM 3206 C CA . ALA A 1 452 ? 27.868 -1.061 -54.938 1.00 89.75 452 ALA A CA 1
ATOM 3207 C C . ALA A 1 452 ? 29.197 -1.326 -54.209 1.00 89.75 452 ALA A C 1
ATOM 3209 O O . ALA A 1 452 ? 30.267 -0.999 -54.729 1.00 89.75 452 ALA A O 1
ATOM 3210 N N . ASN A 1 453 ? 29.143 -1.995 -53.051 1.00 90.81 453 ASN A N 1
ATOM 3211 C CA . ASN A 1 453 ? 30.323 -2.345 -52.262 1.00 90.81 453 ASN A CA 1
ATOM 3212 C C . ASN A 1 453 ? 31.266 -3.281 -53.033 1.00 90.81 453 ASN A C 1
ATOM 3214 O O . ASN A 1 453 ? 32.458 -3.005 -53.127 1.00 90.81 453 ASN A O 1
ATOM 3218 N N . GLN A 1 454 ? 30.744 -4.336 -53.668 1.00 91.00 454 GLN A N 1
ATOM 3219 C CA . GLN A 1 454 ? 31.519 -5.228 -54.539 1.00 91.00 454 GLN A CA 1
ATOM 3220 C C . GLN A 1 454 ? 32.158 -4.478 -55.716 1.00 91.00 454 GLN A C 1
ATOM 3222 O O . GLN A 1 454 ? 33.326 -4.709 -56.022 1.00 91.00 454 GLN A O 1
ATOM 3227 N N . THR A 1 455 ? 31.442 -3.535 -56.339 1.00 93.06 455 THR A N 1
ATOM 3228 C CA . THR A 1 455 ? 31.992 -2.722 -57.437 1.00 93.06 455 THR A CA 1
ATOM 3229 C C . THR A 1 455 ? 33.170 -1.850 -56.983 1.00 93.06 455 THR A C 1
ATOM 3231 O O . THR A 1 455 ? 34.124 -1.690 -57.742 1.00 93.06 455 THR A O 1
ATOM 3234 N N . CYS A 1 456 ? 33.146 -1.320 -55.754 1.00 92.56 456 CYS A N 1
ATOM 3235 C CA . CYS A 1 456 ? 34.293 -0.617 -55.170 1.00 92.56 456 CYS A CA 1
ATOM 3236 C C . CYS A 1 456 ? 35.410 -1.578 -54.718 1.00 92.56 456 CYS A C 1
ATOM 3238 O O . CYS A 1 456 ? 36.578 -1.316 -54.978 1.00 92.56 456 CYS A O 1
ATOM 3240 N N . ASN A 1 457 ? 35.081 -2.712 -54.090 1.00 93.25 457 ASN A N 1
ATOM 3241 C CA . ASN A 1 457 ? 36.066 -3.697 -53.618 1.00 93.25 457 ASN A CA 1
ATOM 3242 C C . ASN A 1 457 ? 36.872 -4.333 -54.763 1.00 93.25 457 ASN A C 1
ATOM 3244 O O . ASN A 1 457 ? 38.042 -4.657 -54.579 1.00 93.25 457 ASN A O 1
ATOM 3248 N N . ASN A 1 458 ? 36.267 -4.470 -55.946 1.00 94.50 458 ASN A N 1
ATOM 3249 C CA . ASN A 1 458 ? 36.924 -4.964 -57.158 1.00 94.50 458 ASN A CA 1
ATOM 3250 C C . ASN A 1 458 ? 37.748 -3.884 -57.896 1.00 94.50 458 ASN A C 1
ATOM 3252 O O . ASN A 1 458 ? 38.315 -4.166 -58.952 1.00 94.50 458 ASN A O 1
ATOM 3256 N N . ASP A 1 459 ? 37.813 -2.653 -57.377 1.00 94.75 459 ASP A N 1
ATOM 3257 C CA . ASP A 1 459 ? 38.574 -1.540 -57.946 1.00 94.75 459 ASP A CA 1
ATOM 3258 C C . ASP A 1 459 ? 39.718 -1.118 -57.002 1.00 94.75 459 ASP A C 1
ATOM 3260 O O . ASP A 1 459 ? 39.463 -0.452 -55.992 1.00 94.75 459 ASP A O 1
ATOM 3264 N N . PRO A 1 460 ? 40.988 -1.422 -57.342 1.00 94.62 460 PRO A N 1
ATOM 3265 C CA . PRO A 1 460 ? 42.144 -1.042 -56.533 1.00 94.62 460 PRO A CA 1
ATOM 3266 C C . PRO A 1 460 ? 42.243 0.460 -56.231 1.00 94.62 460 PRO A C 1
ATOM 3268 O O . PRO A 1 460 ? 42.755 0.841 -55.176 1.00 94.62 460 PRO A O 1
ATOM 3271 N N . ALA A 1 461 ? 41.757 1.331 -57.122 1.00 93.94 461 ALA A N 1
ATOM 3272 C CA . ALA A 1 461 ? 41.751 2.772 -56.891 1.00 93.94 461 ALA A CA 1
ATOM 3273 C C . ALA A 1 461 ? 40.647 3.172 -55.897 1.00 93.94 461 ALA A C 1
ATOM 3275 O O . ALA A 1 461 ? 40.892 3.998 -55.018 1.00 93.94 461 ALA A O 1
ATOM 3276 N N . CYS A 1 462 ? 39.471 2.534 -55.957 1.00 94.50 462 CYS A N 1
ATOM 3277 C CA . CYS A 1 462 ? 38.392 2.746 -54.984 1.00 94.50 462 CYS A CA 1
ATOM 3278 C C . CYS A 1 462 ? 38.773 2.235 -53.585 1.00 94.50 462 CYS A C 1
ATOM 3280 O O . CYS A 1 462 ? 38.584 2.947 -52.597 1.00 94.50 462 CYS A O 1
ATOM 3282 N N . THR A 1 463 ? 39.400 1.057 -53.481 1.00 94.06 463 THR A N 1
ATOM 3283 C CA . THR A 1 463 ? 39.901 0.552 -52.192 1.00 94.06 463 THR A CA 1
ATOM 3284 C C . THR A 1 463 ? 41.016 1.430 -51.627 1.00 94.06 463 THR A C 1
ATOM 3286 O O . THR A 1 463 ? 41.017 1.708 -50.431 1.00 94.06 463 THR A O 1
ATOM 3289 N N . THR A 1 464 ? 41.930 1.924 -52.472 1.00 94.19 464 THR A N 1
ATOM 3290 C CA . THR A 1 464 ? 42.986 2.866 -52.052 1.00 94.19 464 THR A CA 1
ATOM 3291 C C . THR A 1 464 ? 42.388 4.183 -51.557 1.00 94.19 464 THR A C 1
ATOM 3293 O O . THR A 1 464 ? 42.798 4.691 -50.513 1.00 94.19 464 THR A O 1
ATOM 3296 N N . TYR A 1 465 ? 41.376 4.709 -52.252 1.00 94.12 465 TYR A N 1
ATOM 3297 C CA . TYR A 1 465 ? 40.672 5.925 -51.851 1.00 94.12 465 TYR A CA 1
ATOM 3298 C C . TYR A 1 465 ? 39.954 5.764 -50.506 1.00 94.12 465 TYR A C 1
ATOM 3300 O O . TYR A 1 465 ? 40.125 6.606 -49.626 1.00 94.12 465 TYR A O 1
ATOM 3308 N N . ARG A 1 466 ? 39.237 4.648 -50.302 1.00 92.69 466 ARG A N 1
ATOM 3309 C CA . ARG A 1 466 ? 38.582 4.315 -49.026 1.00 92.69 466 ARG A CA 1
ATOM 3310 C C . ARG A 1 466 ? 39.586 4.249 -47.870 1.00 92.69 466 ARG A C 1
ATOM 3312 O O . ARG A 1 466 ? 39.348 4.858 -46.831 1.00 92.69 466 ARG A O 1
ATOM 3319 N N . THR A 1 467 ? 40.723 3.574 -48.056 1.00 92.81 467 THR A N 1
ATOM 3320 C CA . THR A 1 467 ? 41.793 3.506 -47.043 1.00 92.81 467 THR A CA 1
ATOM 3321 C C . THR A 1 467 ? 42.397 4.884 -46.751 1.00 92.81 467 THR A C 1
ATOM 3323 O O . THR A 1 467 ? 42.654 5.208 -45.595 1.00 92.81 467 THR A O 1
ATOM 3326 N N . CYS A 1 468 ? 42.575 5.724 -47.776 1.00 94.06 468 CYS A N 1
ATOM 3327 C CA . CYS A 1 468 ? 43.061 7.095 -47.617 1.00 94.06 468 CYS A CA 1
ATOM 3328 C C . CYS A 1 468 ? 42.079 7.949 -46.793 1.00 94.06 468 CYS A C 1
ATOM 3330 O O . CYS A 1 468 ? 42.483 8.593 -45.828 1.00 94.06 468 CYS A O 1
ATOM 3332 N N . LEU A 1 469 ? 40.778 7.896 -47.108 1.00 91.69 469 LEU A N 1
ATOM 3333 C CA . LEU A 1 469 ? 39.739 8.612 -46.362 1.00 91.69 469 LEU A CA 1
ATOM 3334 C C . LEU A 1 469 ? 39.625 8.150 -44.903 1.00 91.69 469 LEU A C 1
ATOM 3336 O O . LEU A 1 469 ? 39.452 8.993 -44.025 1.00 91.69 469 LEU A O 1
ATOM 3340 N N . ALA A 1 470 ? 39.768 6.849 -44.634 1.00 87.06 470 ALA A N 1
ATOM 3341 C CA . ALA A 1 470 ? 39.750 6.301 -43.275 1.00 87.06 470 ALA A CA 1
ATOM 3342 C C . ALA A 1 470 ? 40.903 6.826 -42.394 1.00 87.06 470 ALA A C 1
ATOM 3344 O O . ALA A 1 470 ? 40.755 6.919 -41.179 1.00 87.06 470 ALA A O 1
ATOM 3345 N N . ALA A 1 471 ? 42.030 7.223 -42.996 1.00 89.94 471 ALA A N 1
ATOM 3346 C CA . ALA A 1 471 ? 43.154 7.846 -42.295 1.00 89.94 471 ALA A CA 1
ATOM 3347 C C . ALA A 1 471 ? 43.008 9.377 -42.112 1.00 89.94 471 ALA A C 1
ATOM 3349 O O . ALA A 1 471 ? 43.847 9.999 -41.459 1.00 89.94 471 ALA A O 1
ATOM 3350 N N . CYS A 1 472 ? 41.973 10.010 -42.682 1.00 91.31 472 CYS A N 1
ATOM 3351 C CA . CYS A 1 472 ? 41.852 11.468 -42.729 1.00 91.31 472 CYS A CA 1
ATOM 3352 C C . CYS A 1 472 ? 40.988 12.078 -41.617 1.00 91.31 472 CYS A C 1
ATOM 3354 O O . CYS A 1 472 ? 39.757 12.018 -41.644 1.00 91.31 472 CYS A O 1
ATOM 3356 N N . THR A 1 473 ? 41.639 12.838 -40.735 1.00 88.81 473 THR A N 1
ATOM 3357 C CA . THR A 1 473 ? 41.000 13.652 -39.685 1.00 88.81 473 THR A CA 1
ATOM 3358 C C . THR A 1 473 ? 40.659 15.087 -40.109 1.00 88.81 473 THR A C 1
ATOM 3360 O O . THR A 1 473 ? 40.021 15.809 -39.350 1.00 88.81 473 THR A O 1
ATOM 3363 N N . THR A 1 474 ? 41.063 15.536 -41.307 1.00 90.81 474 THR A N 1
ATOM 3364 C CA . THR A 1 474 ? 40.848 16.921 -41.778 1.00 90.81 474 THR A CA 1
ATOM 3365 C C . THR A 1 474 ? 40.308 16.992 -43.207 1.00 90.81 474 THR A C 1
ATOM 3367 O O . THR A 1 474 ? 40.582 16.127 -44.042 1.00 90.81 474 THR A O 1
ATOM 3370 N N . ASN A 1 475 ? 39.598 18.081 -43.526 1.00 90.44 475 ASN A N 1
ATOM 3371 C CA . ASN A 1 475 ? 39.082 18.339 -44.877 1.00 90.44 475 ASN A CA 1
ATOM 3372 C C . ASN A 1 475 ? 40.202 18.467 -45.925 1.00 90.44 475 ASN A C 1
ATOM 3374 O O . ASN A 1 475 ? 40.036 18.013 -47.053 1.00 90.44 475 ASN A O 1
ATOM 3378 N N . ILE A 1 476 ? 41.368 19.007 -45.548 1.00 93.50 476 ILE A N 1
ATOM 3379 C CA . ILE A 1 476 ? 42.542 19.090 -46.434 1.00 93.50 476 ILE A CA 1
ATOM 3380 C C . ILE A 1 476 ? 43.019 17.683 -46.822 1.00 93.50 476 ILE A C 1
ATOM 3382 O O . ILE A 1 476 ? 43.242 17.417 -48.001 1.00 93.50 476 ILE A O 1
ATOM 3386 N N . CYS A 1 477 ? 43.107 16.764 -45.855 1.00 93.44 477 CYS A N 1
ATOM 3387 C CA . CYS A 1 477 ? 43.469 15.369 -46.109 1.00 93.44 477 CYS A CA 1
ATOM 3388 C C . CYS A 1 477 ? 42.469 14.690 -47.064 1.00 93.44 477 CYS A C 1
ATOM 3390 O O . CYS A 1 477 ? 42.876 14.077 -48.050 1.00 93.44 477 CYS A O 1
ATOM 3392 N N . ARG A 1 478 ? 41.158 14.883 -46.844 1.00 91.19 478 ARG A N 1
ATOM 3393 C CA . ARG A 1 478 ? 40.102 14.335 -47.718 1.00 91.19 478 ARG A CA 1
ATOM 3394 C C . ARG A 1 478 ? 40.224 14.833 -49.165 1.00 91.19 478 ARG A C 1
ATOM 3396 O O . ARG A 1 478 ? 40.118 14.030 -50.092 1.00 91.19 478 ARG A O 1
ATOM 3403 N N . SER A 1 479 ? 40.522 16.120 -49.364 1.00 90.69 479 SER A N 1
ATOM 3404 C CA . SER A 1 479 ? 40.780 16.696 -50.693 1.00 90.69 479 SER A CA 1
ATOM 3405 C C . SER A 1 479 ? 42.026 16.109 -51.366 1.00 90.69 479 SER A C 1
ATOM 3407 O O . SER A 1 479 ? 41.998 15.833 -52.565 1.00 90.69 479 SER A O 1
ATOM 3409 N N . VAL A 1 480 ? 43.106 15.861 -50.612 1.00 93.44 480 VAL A N 1
ATOM 3410 C CA . VAL A 1 480 ? 44.313 15.194 -51.138 1.00 93.44 480 VAL A CA 1
ATOM 3411 C C . VAL A 1 480 ? 43.990 13.771 -51.602 1.00 93.44 480 VAL A C 1
ATOM 3413 O O . VAL A 1 480 ? 44.320 13.427 -52.734 1.00 93.44 480 VAL A O 1
ATOM 3416 N N . CYS A 1 481 ? 43.266 12.983 -50.799 1.00 93.56 481 CYS A N 1
ATOM 3417 C CA . CYS A 1 481 ? 42.824 11.642 -51.198 1.00 93.56 481 CYS A CA 1
ATOM 3418 C C . CYS A 1 481 ? 42.002 11.655 -52.497 1.00 93.56 481 CYS A C 1
ATOM 3420 O O . CYS A 1 481 ? 42.205 10.799 -53.358 1.00 93.56 481 CYS A O 1
ATOM 3422 N N . GLY A 1 482 ? 41.101 12.634 -52.665 1.00 90.50 482 GLY A N 1
ATOM 3423 C CA . GLY A 1 482 ? 40.303 12.784 -53.887 1.00 90.50 482 GLY A CA 1
ATOM 3424 C C . GLY A 1 482 ? 41.170 13.040 -55.123 1.00 90.50 482 GLY A C 1
ATOM 3425 O O . GLY A 1 482 ? 41.019 12.365 -56.140 1.00 90.50 482 GLY A O 1
ATOM 3426 N N . ASN A 1 483 ? 42.146 13.944 -55.011 1.00 89.50 483 ASN A N 1
ATOM 3427 C CA . ASN A 1 483 ? 43.071 14.258 -56.104 1.00 89.50 483 ASN A CA 1
ATOM 3428 C C . ASN A 1 483 ? 43.929 13.053 -56.540 1.00 89.50 483 ASN A C 1
ATOM 3430 O O . ASN A 1 483 ? 44.317 12.976 -57.704 1.00 89.50 483 ASN A O 1
ATOM 3434 N N . THR A 1 484 ? 44.220 12.110 -55.637 1.00 89.25 484 THR A N 1
ATOM 3435 C CA . THR A 1 484 ? 44.999 10.895 -55.945 1.00 89.25 484 THR A CA 1
ATOM 3436 C C . THR A 1 484 ? 44.149 9.753 -56.516 1.00 89.25 484 THR A C 1
ATOM 3438 O O . THR A 1 484 ? 44.652 8.966 -57.313 1.00 89.25 484 THR A O 1
ATOM 3441 N N . ALA A 1 485 ? 42.873 9.647 -56.135 1.00 87.81 485 ALA A N 1
ATOM 3442 C CA . ALA A 1 485 ? 42.010 8.517 -56.493 1.00 87.81 485 ALA A CA 1
ATOM 3443 C C . ALA A 1 485 ? 41.542 8.506 -57.961 1.00 87.81 485 ALA A C 1
ATOM 3445 O O . ALA A 1 485 ? 41.328 7.441 -58.542 1.00 87.81 485 ALA A O 1
ATOM 3446 N N . GLY A 1 486 ? 41.366 9.686 -58.560 1.00 89.69 486 GLY A N 1
ATOM 3447 C CA . GLY A 1 486 ? 40.769 9.836 -59.888 1.00 89.69 486 GLY A CA 1
ATOM 3448 C C . GLY A 1 486 ? 39.235 9.667 -59.902 1.00 89.69 486 GLY A C 1
ATOM 3449 O O . GLY A 1 486 ? 38.639 9.131 -58.964 1.00 89.69 486 GLY A O 1
ATOM 3450 N N . PRO A 1 487 ? 38.556 10.130 -60.970 1.00 91.94 487 PRO A N 1
ATOM 3451 C CA . PRO A 1 487 ? 37.101 10.306 -60.972 1.00 91.94 487 PRO A CA 1
ATOM 3452 C C . PRO A 1 487 ? 36.315 8.993 -60.836 1.00 91.94 487 PRO A C 1
ATOM 3454 O O . PRO A 1 487 ? 35.317 8.954 -60.120 1.00 91.94 487 PRO A O 1
ATOM 3457 N N . THR A 1 488 ? 36.772 7.904 -61.462 1.00 91.81 488 THR A N 1
ATOM 3458 C CA . THR A 1 488 ? 36.090 6.596 -61.416 1.00 91.81 488 THR A CA 1
ATOM 3459 C C . THR A 1 488 ? 36.059 6.003 -60.005 1.00 91.81 488 THR A C 1
ATOM 3461 O O . THR A 1 488 ? 35.036 5.463 -59.586 1.00 91.81 488 THR A O 1
ATOM 3464 N N . ALA A 1 489 ? 37.155 6.137 -59.252 1.00 92.75 489 ALA A N 1
ATOM 3465 C CA . ALA A 1 489 ? 37.246 5.662 -57.874 1.00 92.75 489 ALA A CA 1
ATOM 3466 C C . ALA A 1 489 ? 36.350 6.481 -56.936 1.00 92.75 489 ALA A C 1
ATOM 3468 O O . ALA A 1 489 ? 35.636 5.907 -56.115 1.00 92.75 489 ALA A O 1
ATOM 3469 N N . ILE A 1 490 ? 36.326 7.810 -57.108 1.00 93.31 490 ILE A N 1
ATOM 3470 C CA . ILE A 1 490 ? 35.421 8.703 -56.371 1.00 93.31 490 ILE A CA 1
ATOM 3471 C C . ILE A 1 490 ? 33.961 8.327 -56.648 1.00 93.31 490 ILE A C 1
ATOM 3473 O O . ILE A 1 490 ? 33.200 8.147 -55.703 1.00 93.31 490 ILE A O 1
ATOM 3477 N N . GLN A 1 491 ? 33.577 8.137 -57.914 1.00 94.38 491 GLN A N 1
ATOM 3478 C CA . GLN A 1 491 ? 32.208 7.769 -58.290 1.00 94.38 491 GLN A CA 1
ATOM 3479 C C . GLN A 1 491 ? 31.786 6.414 -57.696 1.00 94.38 491 GLN A C 1
ATOM 3481 O O . GLN A 1 491 ? 30.668 6.275 -57.201 1.00 94.38 491 GLN A O 1
ATOM 3486 N N . ARG A 1 492 ? 32.675 5.412 -57.717 1.00 92.88 492 ARG A N 1
ATOM 3487 C CA . ARG A 1 492 ? 32.413 4.083 -57.137 1.00 92.88 492 ARG A CA 1
ATOM 3488 C C . ARG A 1 492 ? 32.305 4.126 -55.615 1.00 92.88 492 ARG A C 1
ATOM 3490 O O . ARG A 1 492 ? 31.447 3.448 -55.062 1.00 92.88 492 ARG A O 1
ATOM 3497 N N . TYR A 1 493 ? 33.109 4.954 -54.952 1.00 93.12 493 TYR A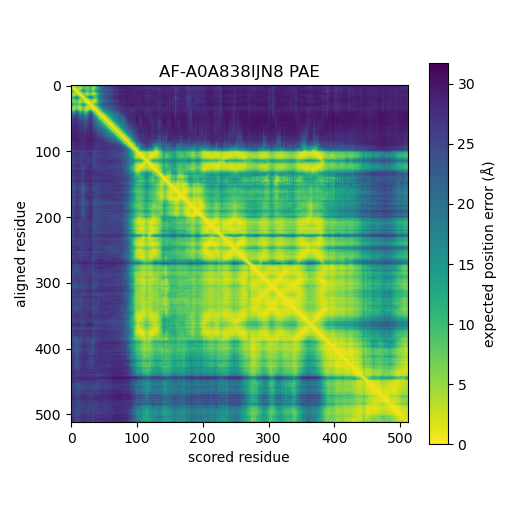 N 1
ATOM 3498 C CA . TYR A 1 493 ? 33.003 5.188 -53.514 1.00 93.12 493 TYR A CA 1
ATOM 3499 C C . TYR A 1 493 ? 31.700 5.923 -53.158 1.00 93.12 493 TYR A C 1
ATOM 3501 O O . TYR A 1 493 ? 30.952 5.470 -52.296 1.00 93.12 493 TYR A O 1
ATOM 3509 N N . GLN A 1 494 ? 31.360 6.990 -53.889 1.00 92.31 494 GLN A N 1
ATOM 3510 C CA . GLN A 1 494 ? 30.101 7.725 -53.728 1.00 92.31 494 GLN A CA 1
ATOM 3511 C C . GLN A 1 494 ? 28.872 6.835 -53.943 1.00 92.31 494 GLN A C 1
ATOM 3513 O O . GLN A 1 494 ? 27.912 6.959 -53.197 1.00 92.31 494 GLN A O 1
ATOM 3518 N N . ALA A 1 495 ? 28.901 5.889 -54.886 1.00 92.25 495 ALA A N 1
ATOM 3519 C CA . ALA A 1 495 ? 27.816 4.921 -55.059 1.00 92.25 495 ALA A CA 1
ATOM 3520 C C . ALA A 1 495 ? 27.596 4.018 -53.825 1.00 92.25 495 ALA A C 1
ATOM 3522 O O . ALA A 1 495 ? 26.462 3.609 -53.575 1.00 92.25 495 ALA A O 1
ATOM 3523 N N . VAL A 1 496 ? 28.644 3.729 -53.040 1.00 90.75 496 VAL A N 1
ATOM 3524 C CA . VAL A 1 496 ? 28.506 3.049 -51.739 1.00 90.75 496 VAL A CA 1
ATOM 3525 C C . VAL A 1 496 ? 27.909 4.006 -50.709 1.00 90.75 496 VAL A C 1
ATOM 3527 O O . VAL A 1 496 ? 26.895 3.669 -50.108 1.00 90.75 496 VAL A O 1
ATOM 3530 N N . GLU A 1 497 ? 28.473 5.207 -50.551 1.00 90.62 497 GLU A N 1
ATOM 3531 C CA . GLU A 1 497 ? 27.989 6.204 -49.582 1.00 90.62 497 GLU A CA 1
ATOM 3532 C C . GLU A 1 497 ? 26.518 6.581 -49.816 1.00 90.62 497 GLU A C 1
ATOM 3534 O O . GLU A 1 497 ? 25.706 6.471 -48.906 1.00 90.62 497 GLU A O 1
ATOM 3539 N N . THR A 1 498 ? 26.127 6.923 -51.047 1.00 91.75 498 THR A N 1
ATOM 3540 C CA . THR A 1 498 ? 24.735 7.237 -51.417 1.00 91.75 498 THR A CA 1
ATOM 3541 C C . THR A 1 498 ? 23.790 6.049 -51.230 1.00 91.75 498 THR A C 1
ATOM 3543 O O . THR A 1 498 ? 22.594 6.255 -51.050 1.00 91.75 498 THR A O 1
ATOM 3546 N N . CYS A 1 499 ? 24.284 4.808 -51.269 1.00 92.56 499 CYS A N 1
ATOM 3547 C CA . CYS A 1 499 ? 23.468 3.645 -50.935 1.00 92.56 499 CYS A CA 1
ATOM 3548 C C . CYS A 1 499 ? 23.295 3.485 -49.418 1.00 92.56 499 CYS A C 1
ATOM 3550 O O . CYS A 1 499 ? 22.176 3.276 -48.956 1.00 92.56 499 CYS A O 1
ATOM 3552 N N . VAL A 1 500 ? 24.378 3.608 -48.645 1.00 90.56 500 VAL A N 1
ATOM 3553 C CA . VAL A 1 500 ? 24.360 3.507 -47.176 1.00 90.56 500 VAL A CA 1
ATOM 3554 C C . VAL A 1 500 ? 23.497 4.624 -46.577 1.00 90.56 500 VAL A C 1
ATOM 3556 O O . VAL A 1 500 ? 22.593 4.344 -45.800 1.00 90.56 500 VAL A O 1
ATOM 3559 N N . CYS A 1 501 ? 23.685 5.863 -47.028 1.00 90.75 501 CYS A N 1
ATOM 3560 C CA . CYS A 1 501 ? 22.945 7.053 -46.604 1.00 90.75 501 CYS A CA 1
ATOM 3561 C C . CYS A 1 501 ? 21.473 7.119 -47.067 1.00 90.75 501 CYS A C 1
ATOM 3563 O O . CYS A 1 501 ? 20.835 8.158 -46.914 1.00 90.75 501 CYS A O 1
ATOM 3565 N N . LYS A 1 502 ? 20.888 6.064 -47.653 1.00 90.25 502 LYS A N 1
ATOM 3566 C CA . LYS A 1 502 ? 19.435 6.063 -47.898 1.00 90.25 502 LYS A CA 1
ATOM 3567 C C . LYS A 1 502 ? 18.680 6.005 -46.562 1.00 90.25 502 LYS A C 1
ATOM 3569 O O . LYS A 1 502 ? 19.064 5.198 -45.713 1.00 90.25 502 LYS A O 1
ATOM 3574 N N . PRO A 1 503 ? 17.553 6.726 -46.400 1.00 84.56 503 PRO A N 1
ATOM 3575 C CA . PRO A 1 503 ? 16.711 6.625 -45.201 1.00 84.56 503 PRO A CA 1
ATOM 3576 C C . PRO A 1 503 ? 16.187 5.208 -44.919 1.00 84.56 503 PRO A C 1
ATOM 3578 O O . PRO A 1 503 ? 15.957 4.852 -43.771 1.00 84.56 503 PRO A O 1
ATOM 3581 N N . THR A 1 504 ? 16.031 4.382 -45.960 1.00 86.00 504 THR A N 1
ATOM 3582 C CA . THR A 1 504 ? 15.644 2.962 -45.852 1.00 86.00 504 THR A CA 1
ATOM 3583 C C . THR A 1 504 ? 16.774 2.041 -45.393 1.00 86.00 504 THR A C 1
ATOM 3585 O O . THR A 1 504 ? 16.514 0.878 -45.109 1.00 86.00 504 THR A O 1
ATOM 3588 N N . ASN A 1 505 ? 18.016 2.535 -45.384 1.00 88.19 505 ASN A N 1
ATOM 3589 C CA . ASN A 1 505 ? 19.223 1.752 -45.155 1.00 88.19 505 ASN A CA 1
ATOM 3590 C C . ASN A 1 505 ? 19.865 2.202 -43.832 1.00 88.19 505 ASN A C 1
ATOM 3592 O O . ASN A 1 505 ? 19.445 1.746 -42.774 1.00 88.19 505 ASN A O 1
ATOM 3596 N N . CYS A 1 506 ? 20.841 3.116 -43.880 1.00 89.56 506 CYS A N 1
ATOM 3597 C CA . CYS A 1 506 ? 21.576 3.604 -42.709 1.00 89.56 506 CYS A CA 1
ATOM 3598 C C . CYS A 1 506 ? 21.542 5.132 -42.541 1.00 89.56 506 CYS A C 1
ATOM 3600 O O . CYS A 1 506 ? 22.345 5.656 -41.771 1.00 89.56 506 CYS A O 1
ATOM 3602 N N . GLY A 1 507 ? 20.669 5.859 -43.256 1.00 87.12 507 GLY A N 1
ATOM 3603 C CA . GLY A 1 507 ? 20.605 7.330 -43.188 1.00 87.12 507 GLY A CA 1
ATOM 3604 C C . GLY A 1 507 ? 20.515 7.852 -41.750 1.00 87.12 507 GLY A C 1
ATOM 3605 O O . GLY A 1 507 ? 21.348 8.649 -41.333 1.00 87.12 507 GLY A O 1
ATOM 3606 N N . HIS A 1 508 ? 19.611 7.280 -40.945 1.00 85.81 508 HIS A N 1
ATOM 3607 C CA . HIS A 1 508 ? 19.447 7.636 -39.528 1.00 85.81 508 HIS A CA 1
ATOM 3608 C C . HIS A 1 508 ? 20.707 7.373 -38.694 1.00 85.81 508 HIS A C 1
ATOM 3610 O O . HIS A 1 508 ? 21.186 8.245 -37.981 1.00 85.81 508 HIS A O 1
ATOM 3616 N N . GLN A 1 509 ? 21.276 6.171 -38.807 1.00 90.25 509 GLN A N 1
ATOM 3617 C CA . GLN A 1 509 ? 22.432 5.735 -38.021 1.00 90.25 509 GLN A CA 1
ATOM 3618 C C . GLN A 1 509 ? 23.709 6.513 -38.376 1.00 90.25 509 GLN A C 1
ATOM 3620 O O . GLN A 1 509 ? 24.598 6.645 -37.535 1.00 90.25 509 GLN A O 1
ATOM 3625 N N . CYS A 1 510 ? 23.805 6.998 -39.617 1.00 88.25 510 CYS A N 1
ATOM 3626 C CA . CYS A 1 510 ? 24.943 7.732 -40.167 1.00 88.25 510 CYS A CA 1
ATOM 3627 C C . CYS A 1 510 ? 24.774 9.260 -40.196 1.00 88.25 510 CYS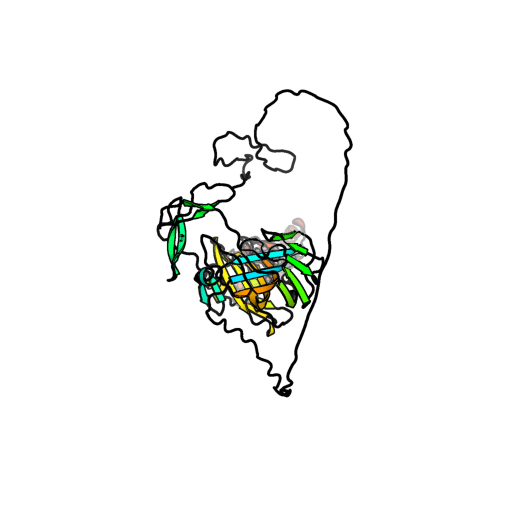 A C 1
ATOM 3629 O O . CYS A 1 510 ? 25.703 9.926 -40.649 1.00 88.25 510 CYS A O 1
ATOM 3631 N N . GLU A 1 511 ? 23.634 9.798 -39.748 1.00 85.38 511 GLU A N 1
ATOM 3632 C CA . GLU A 1 511 ? 23.273 11.221 -39.882 1.00 85.38 511 GLU A CA 1
ATOM 3633 C C . GLU A 1 511 ? 23.398 11.736 -41.338 1.00 85.38 511 GLU A C 1
ATOM 3635 O O . GLU A 1 511 ? 23.982 12.794 -41.594 1.00 85.38 511 GLU A O 1
ATOM 3640 N N . CYS A 1 512 ? 22.858 10.967 -42.297 1.00 83.50 512 CYS A N 1
ATOM 3641 C CA . CYS A 1 512 ? 22.691 11.376 -43.698 1.00 83.50 512 CYS A CA 1
ATOM 3642 C C . CYS A 1 512 ? 21.232 11.734 -44.037 1.00 83.50 512 CYS A C 1
ATOM 3644 O O . CYS A 1 512 ? 21.056 12.637 -44.887 1.00 83.50 512 CYS A O 1
#

Secondary structure (DSSP, 8-state):
-----EE-SSS-EE---SSS---EEEEETTTTEEEEE-----------------------------------------------------------------EEEEEEEEEEEETTEEEEEEEEEEES-SGGG-PPP-EEEETTEEEEPPPP-TT---TTEEEEE-TTS-EEEEE-------TTEEEEEEETTEEEEEE-PPPB-S-EEEESSSS-EEE-SS-EEEEET---SS-TT-EEEEEE---SSSEEPPEEEEEEPPPPP-BSS-GGG--HHHHHSSS-EEEEB---SSEEEEEEEEEETT--EEEEEEEEEGGGTEEEE-HHHHHHHTTTPPEEEEEEEEEEEEEEEEEEEEEE---SSS---SEEEEEEEEEEEEEEEEEPPPTT-EEETTEEE-TTT-TTSSSSTT----BTBEEETTEEESHHHHHHHHHHHHHSTT-TTHHHHHHHHT-HHHHHHHHHHHT--SHHHHHHHHHHH-HHHHHHHHHHHHHHTSTTTTHHHHT-

Solvent-accessible surface area (backbone atoms only — not comparable to full-atom values): 29494 Å² total; per-residue (Å²): 135,83,88,67,63,47,85,56,100,57,106,51,67,50,73,79,79,90,63,97,71,97,65,64,63,47,80,56,76,100,61,91,45,66,47,80,53,82,90,77,84,79,88,83,84,89,79,90,88,78,88,83,82,88,89,81,90,80,88,84,90,84,90,81,91,88,84,91,88,80,91,79,89,83,82,88,87,86,89,78,92,78,81,94,81,81,81,90,72,83,75,80,81,77,72,78,76,74,95,66,84,24,12,34,37,39,37,42,39,38,31,37,45,43,85,93,44,37,31,19,38,40,39,48,51,46,41,40,40,42,73,80,67,69,67,81,80,54,63,49,80,52,98,75,20,35,36,60,60,75,50,61,38,97,87,61,53,58,100,60,34,42,61,35,69,42,98,82,60,48,34,38,65,40,77,54,65,81,60,89,50,57,98,62,33,42,50,40,62,91,42,91,96,45,71,43,68,44,73,66,77,71,47,37,36,44,46,36,37,39,39,59,35,72,61,78,44,75,38,48,86,80,35,66,48,75,37,87,77,34,68,53,52,54,53,68,58,30,60,34,37,42,37,30,68,18,32,92,64,25,22,32,46,58,45,76,52,73,48,67,38,32,51,71,62,52,47,58,72,46,73,92,65,69,46,51,34,45,73,76,42,90,53,50,38,77,46,34,34,76,57,48,86,50,47,28,37,42,37,37,42,38,30,21,74,87,68,44,72,20,50,42,38,29,68,42,59,27,68,69,22,47,47,72,45,52,42,70,58,55,29,64,40,35,76,71,46,60,74,33,32,44,34,38,37,44,32,33,37,23,74,48,79,46,72,81,38,54,37,46,60,71,54,99,88,51,68,54,32,64,41,21,33,35,41,47,32,22,33,14,32,36,47,47,72,49,71,49,56,58,96,76,33,42,78,38,56,69,41,66,42,34,29,40,55,30,39,61,20,24,54,38,70,75,38,54,44,46,97,84,32,43,26,49,90,31,34,44,25,32,72,47,37,26,48,57,44,44,48,51,36,37,65,42,92,88,29,91,26,22,69,37,38,49,59,18,69,77,26,72,44,20,45,49,31,53,56,45,46,75,73,42,92,46,73,69,48,43,53,52,34,53,73,71,30,42,70,70,23,50,52,35,45,45,49,31,51,64,44,39,41,29,79,93,66,27,6,68,18,53,77,91

Foldseek 3Di:
DDWDFDDDPDPDTDTDDPDDDDWDWDADDPPGDIDTDDPPPDDDDDDDDDDDDDDDDDDDDDDDDDDDDDDDDDDDDDDDDDDDDDDDDDDPPPPPPDPDWAKEKEWEWEWEDEPVWIKIKIAIAIGLTCVVVPDDFDWDDDPQKTWRDDADDPVDEPPQWDWDADPVRHTDTAGHQPDDDDPQWDWDPPDGPDIDIDGDDGAEQAKKWKDQFPDTDIAGPRGIDMDTRDHGRHAAQTKMKIWGCGDPAWYFHTDIDIDTAHGAWAWVVGPVPQFPCLVQPQFFRKTFTDADQFKKKKWKWWAAPVGQITIIIHTDHSRVRIDTHGPVVNCVRRVNGHTFKMKMKIKTKHKDKDWQTAIDHDDPPDNRGGIYMYIYMYMHIYIDMDGAADPQWDDLTRDTDRCAWDQCAQLHSHRHADVAWTGHRSDTADDRLLVVLLCVQCPDDPHQLVVLNVQLVVDPLLVQLVVQVVPDPDPVSNVVSDVRSDDVSVVSNVSSVVRCCDPVGPVRRHVD

Sequence (512 aa):
MEPRCRAGLEEACTCDDGAIGSRSCRTSGTMGTCSCEDDNNDSDTGANNTNNTNNTNNNNTNNTSGDTGSNDTGGGGDDTSHTTDDTGGGEDDTGVIEPGEYALGSIVLTARTGGDLVSATASAFFVPDASAAAAPSCALQIGGCWLSQYPDCPDGCEANEYCAFTAGCAGQCKRACDLSCANDEECYFPVANNPACRKTESFNAGNLNFTGTTEPLTLSPPYSFSNAGGGSLFTDASTITVRANGSTAAGFAGFEQSFTTTKHLQSSPSNVAIGLGTIFGEGPVEFNWEAGSDSVTLTAIVTSKLGRVGVLSCSANDASGGFSLPRSTIDAAIDDEELASLSFHLTRTRTETRSGLVTRGTLNNATVQPVGRLHLTSSSTESGTFLSCILGEDLCGDTCADLTTSRSHCGECSNNCVRGDNCGESKCFGPGACTSCRDDVTGRSGADCTSANQTCNNDPACTTYRTCLAACTTNICRSVCGNTAGPTAIQRYQAVETCVCKPTNCGHQCEC

pLDDT: mean 81.04, std 20.28, range [30.62, 98.31]

Radius of gyration: 39.38 Å; Cα contacts (8 Å, |Δi|>4): 1003; chains: 1; bounding box: 83×86×134 Å